Protein 5Y41 (pdb70)

Secondary structure (DSSP, 8-state):
--HHHHHHHHHHTTS--GGG-B-TT--SS----HHHHHHHHHHHHHHHHHHHHHHHTSTTTTTS-HHHHHHHHHHHHHHHHHHHHHHHSBGGGTEEE-TTSBEEEHHHHHHHHTTHHHHHHHHHHHHHTT---HHHHHHHHHHHHSS--TT-SSHHHHHHHHHHHHHHHHHHHHHHTTT---HHHHHHHHTHHHHHHHHHHHHHHHHHHHHHH-SSPPPHHHHHHHHHH---/-PPPHHHHHHHHHHTTS--GGG-B-TT--S---HHHHHHHHHHHHHHHHHHHHHHHTSTTGGGS-HHHHHHHHHHHHHHHHHHHHHHHSBGGGTEEE-TTSBEEEHHHHHHHHTTHHHHHHHHHHHHHTT---HHHHHHHHHHHHSS--TT-S-HHHHHHHHHHHHHHHHHHHHHHTTT---HHHHHHHHHHHHHHHHHHHHHHHHHHHHHHH-SSPPPHHHHHHHHHH---

CATH classification: 1.10.565.10

InterPro domains:
  IPR000536 Nuclear hormone receptor, ligand-binding domain [PF00104] (398-578)
  IPR000536 Nuclear hormone receptor, ligand-binding domain [PS51843] (360-595)
  IPR000536 Nuclear hormone receptor, ligand-binding domain [SM00430] (408-566)
  IPR001628 Zinc finger, nuclear hormone receptor-type [PF00105] (262-330)
  IPR001628 Zinc finger, nuclear hormone receptor-type [PR00047] (263-279)
  IPR001628 Zinc finger, nuclear hormone receptor-type [PR00047] (279-294)
  IPR001628 Zinc finger, nuclear hormone receptor-type [PR00047] (312-320)
  IPR001628 Zinc finger, nuclear hormone receptor-type [PR00047] (320-328)
  IPR001628 Zinc finger, nuclear hormone receptor-type [PS00031] (263-289)
  IPR001628 Zinc finger, nuclear hormone receptor-type [PS51030] (260-335)
  IPR001628 Zinc finger, nuclear hormone receptor-type [SM00399] (260-331)
  IPR001723 Nuclear hormone receptor [PR00398] (324-334)
  IPR001723 Nuclear hormone receptor [PR00398] (409-430)
  IPR001723 Nuclear hormone receptor [PR00398] (430-446)
  IPR001723 Nuclear hormone receptor [PR00398] (496-511)
  IPR001723 Nuclear hormone receptor [PR00398] (554-571)
  IPR003070 Nuclear receptor subfamily 4 group A member 1-3 [PR01284] (33-50)
  IPR003070 Nuclear receptor subfamily 4 group A member 1-3 [PR01284] (53-66)
  IPR003070 Nuclear receptor subfamily 4 group A member 1-3 [PR01284] (129-144)
  IPR003070 Nuclear receptor subfamily 4 group A member 1-3 [PR01284] (335-350)

Organism: Homo sapiens (NCBI:txid9606)

Sequence (464 aa):
VSLISALVRAHVDSNPAMTSLDYSRFQANPDDDTQHIQQFYDLLTGSMEIIRGWAEKIPGFADLPKADQDLLFESAFLELFVLRLAYRSNPVEGKLIFCNGVVLHRLQCVRGFGEWIDSIVEFSSNLQNMNIDISAFSCIAALAMVTERHGLKEPKRVEELQNKIVNCLKDHVTFNNGGLNRPNYLSKLLGKLPELRTLCTQGLQRIFYLKLEDLVPPPAIIDKLFLDTLPFPPVSLISALVRAHVDSNPAMTSLDYSRFQANPDTQHIQQFYDLLTGSMEIIRGWAEKIPGFADLPKADQDLLFESAFLELFVLRLAYRSNPVEGKLIFCNGVVLHRLQCVRGFGEWIDSIVEFSSNLQNMNIDISAFSCIAALAMVTERHGLKEPKRVEELQNKIVNCLKDHVTFNNGGLNRPNYLSKLLGKLPELRTLCTQGLQRIFYLKLEDLVPPPAIIDKLFLDTLPF

Nearest PDB structures (foldseek):
  5y41-assembly3_A  TM=1.004E+00  e=1.308E-34  Homo sapiens
  5y41-assembly3_B  TM=9.890E-01  e=4.865E-33  Homo sapiens
  7wnh-assembly4_D  TM=9.835E-01  e=1.499E-31  Homo sapiens
  8cyo-assembly1_B  TM=9.787E-01  e=4.018E-31  Homo sapiens
  7wnh-assembly2_B  TM=9.871E-01  e=1.805E-30  Homo sapiens

Solvent-accessible surface area: 21919 Å² total; per-residue (Å²): 163,54,41,32,11,20,1,6,68,1,15,23,34,1,10,22,6,95,31,48,42,54,112,96,106,47,89,69,129,45,176,121,70,71,116,48,4,74,63,2,1,72,21,0,39,34,4,8,115,50,3,64,24,1,1,85,94,3,53,25,5,64,92,7,43,125,44,1,18,44,56,0,4,78,40,1,12,18,20,1,7,0,0,3,0,0,21,44,7,56,15,142,95,9,40,1,18,2,13,85,0,6,0,15,27,70,76,24,4,54,92,3,4,14,152,6,0,63,31,0,20,112,10,0,38,67,1,61,109,11,68,11,20,6,16,4,0,1,0,1,0,0,8,5,1,0,32,114,57,190,57,17,138,82,46,149,115,0,86,99,16,44,71,123,0,32,81,23,0,97,79,26,9,31,49,36,49,72,58,122,106,72,90,127,36,22,70,130,0,50,30,15,34,91,77,0,168,79,11,22,67,49,0,33,119,37,6,101,114,2,68,125,72,91,89,26,78,12,48,84,75,7,32,120,25,8,86,105,79,40,122,199,96,128,56,29,37,15,10,20,0,10,85,0,13,24,19,4,8,16,8,130,66,18,40,53,117,93,146,47,87,62,123,80,94,68,132,46,16,94,38,2,7,92,16,1,35,36,5,7,114,39,1,75,31,1,1,92,84,2,54,28,4,69,93,6,35,132,44,2,18,55,52,0,9,45,32,0,8,12,18,0,6,0,0,4,0,0,43,45,6,53,16,140,94,8,42,1,18,4,10,62,0,10,0,10,26,70,76,17,3,55,112,2,4,18,144,12,0,57,31,0,21,114,10,0,42,74,1,61,118,18,128,14,34,20,23,5,0,0,0,1,0,0,9,5,0,0,28,113,61,190,60,19,143,63,73,182,114,1,82,99,15,24,75,105,0,30,58,20,0,97,83,19,7,31,81,68,58,75,58,133,100,96,90,128,40,22,72,124,1,49,33,9,31,93,84,0,165,83,11,21,66,42,0,41,121,40,7,104,118,1,58,118,65,93,142,13,80,12,53,85,64,4,36,116,13,12,110,89,49,46,106,208

Structure (mmCIF, N/CA/C/O backbone):
data_5Y41
#
_entry.id   5Y41
#
_cell.length_a   88.520
_cell.length_b   131.460
_cell.length_c   47.130
_cell.angle_alpha   90.00
_cell.angle_beta   90.00
_cell.angle_gamma   90.00
#
_symmetry.space_group_name_H-M   'P 21 21 2'
#
loop_
_entity.id
_entity.type
_entity.pdbx_description
1 polymer 'Nuclear receptor subfamily 4 group A member 2'
2 non-polymer '(13E,15S)-15-hydroxy-9-oxoprosta-10,13-dien-1-oic acid'
3 non-polymer 'TRIETHYLENE GLYCOL'
4 non-polymer DI(HYDROXYETHYL)ETHER
5 non-polymer 'CHLORIDE ION'
6 non-polymer 'MAGNESIUM ION'
7 water water
#
loop_
_atom_site.group_PDB
_atom_site.id
_atom_site.type_symbol
_atom_site.label_atom_id
_atom_site.label_alt_id
_atom_site.label_comp_id
_atom_site.label_asym_id
_atom_site.label_entity_id
_atom_site.label_seq_id
_atom_site.pdbx_PDB_ins_code
_atom_site.Cartn_x
_atom_site.Cartn_y
_atom_site.Cartn_z
_atom_site.occupancy
_atom_site.B_iso_or_equiv
_atom_site.auth_seq_id
_atom_site.auth_comp_id
_atom_site.auth_asym_id
_atom_site.auth_atom_id
_atom_site.pdbx_PDB_model_num
ATOM 1 N N . VAL A 1 35 ? 0.440 -46.593 -10.029 1.00 54.32 362 VAL A N 1
ATOM 2 C CA . VAL A 1 35 ? 1.628 -45.682 -10.112 1.00 51.42 362 VAL A CA 1
ATOM 3 C C . VAL A 1 35 ? 1.287 -44.450 -9.265 1.00 51.96 362 VAL A C 1
ATOM 4 O O . VAL A 1 35 ? 0.220 -43.837 -9.491 1.00 52.83 362 VAL A O 1
ATOM 8 N N . SER A 1 36 ? 2.141 -44.105 -8.286 1.00 48.56 363 SER A N 1
ATOM 9 C CA . SER A 1 36 ? 1.988 -42.853 -7.527 1.00 45.76 363 SER A CA 1
ATOM 10 C C . SER A 1 36 ? 2.155 -41.604 -8.431 1.00 43.56 363 SER A C 1
ATOM 11 O O . SER A 1 36 ? 2.771 -41.675 -9.512 1.00 41.99 363 SER A O 1
ATOM 14 N N . LEU A 1 37 ? 1.633 -40.464 -7.982 1.00 41.66 364 LEU A N 1
ATOM 15 C CA . LEU A 1 37 ? 1.722 -39.229 -8.771 1.00 39.18 364 LEU A CA 1
ATOM 16 C C . LEU A 1 37 ? 3.175 -38.809 -9.044 1.00 37.63 364 LEU A C 1
ATOM 17 O O . LEU A 1 37 ? 3.549 -38.472 -10.191 1.00 35.07 364 LEU A O 1
ATOM 22 N N . ILE A 1 38 ? 3.996 -38.833 -7.993 1.00 37.07 365 ILE A N 1
ATOM 23 C CA . ILE A 1 38 ? 5.406 -38.471 -8.120 1.00 34.81 365 ILE A CA 1
ATOM 24 C C . ILE A 1 38 ? 6.160 -39.377 -9.092 1.00 33.76 365 ILE A C 1
ATOM 25 O O . ILE A 1 38 ? 6.949 -38.862 -9.901 1.00 33.62 365 ILE A O 1
ATOM 30 N N . SER A 1 39 ? 5.878 -40.696 -9.066 1.00 34.13 366 SER A N 1
ATOM 31 C CA . SER A 1 39 ? 6.397 -41.646 -10.052 1.00 32.09 366 SER A CA 1
ATOM 32 C C . SER A 1 39 ? 5.999 -41.274 -11.464 1.00 30.22 366 SER A C 1
ATOM 33 O O . SER A 1 39 ? 6.828 -41.341 -12.364 1.00 29.63 366 SER A O 1
ATOM 36 N N . ALA A 1 40 ? 4.727 -40.925 -11.663 1.00 28.43 367 ALA A N 1
ATOM 37 C CA . ALA A 1 40 ? 4.281 -40.488 -12.964 1.00 27.81 367 ALA A CA 1
ATOM 38 C C . ALA A 1 40 ? 4.988 -39.179 -13.413 1.00 26.00 367 ALA A C 1
ATOM 39 O O . ALA A 1 40 ? 5.335 -39.047 -14.594 1.00 25.79 367 ALA A O 1
ATOM 41 N N . LEU A 1 41 ? 5.213 -38.254 -12.473 1.00 25.23 368 LEU A N 1
ATOM 42 C CA . LEU A 1 41 ? 5.918 -37.000 -12.780 1.00 23.90 368 LEU A CA 1
ATOM 43 C C . LEU A 1 41 ? 7.385 -37.263 -13.126 1.00 23.72 368 LEU A C 1
ATOM 44 O O . LEU A 1 41 ? 7.926 -36.618 -14.043 1.00 22.36 368 LEU A O 1
ATOM 49 N N . VAL A 1 42 ? 8.010 -38.222 -12.422 1.00 23.57 369 VAL A N 1
ATOM 50 C CA . VAL A 1 42 ? 9.413 -38.569 -12.694 1.00 24.37 369 VAL A CA 1
ATOM 51 C C . VAL A 1 42 ? 9.530 -39.212 -14.066 1.00 24.81 369 VAL A C 1
ATOM 52 O O . VAL A 1 42 ? 10.429 -38.842 -14.839 1.00 24.40 369 VAL A O 1
ATOM 56 N N . ARG A 1 43 ? 8.587 -40.104 -14.396 1.00 26.20 370 ARG A N 1
ATOM 57 C CA . ARG A 1 43 ? 8.606 -40.801 -15.677 1.00 28.00 370 ARG A CA 1
ATOM 58 C C . ARG A 1 43 ? 8.425 -39.787 -16.804 1.00 26.31 370 ARG A C 1
ATOM 59 O O . ARG A 1 43 ? 9.140 -39.877 -17.804 1.00 25.13 370 ARG A O 1
ATOM 67 N N . ALA A 1 44 ? 7.509 -38.819 -16.624 1.00 24.19 371 ALA A N 1
ATOM 68 C CA . ALA A 1 44 ? 7.241 -37.808 -17.624 1.00 24.94 371 ALA A CA 1
ATOM 69 C C . ALA A 1 44 ? 8.558 -37.048 -17.877 1.00 23.71 371 ALA A C 1
ATOM 70 O O . ALA A 1 44 ? 8.916 -36.815 -19.030 1.00 23.42 371 ALA A O 1
ATOM 72 N N . HIS A 1 45 ? 9.254 -36.685 -16.793 1.00 22.98 372 HIS A N 1
ATOM 73 C CA . HIS A 1 45 ? 10.545 -35.999 -16.921 1.00 23.65 372 HIS A CA 1
ATOM 74 C C . HIS A 1 45 ? 11.626 -36.853 -17.624 1.00 24.06 372 HIS A C 1
ATOM 75 O O . HIS A 1 45 ? 12.223 -36.428 -18.650 1.00 24.20 372 HIS A O 1
ATOM 82 N N . VAL A 1 46 ? 11.842 -38.061 -17.105 1.00 25.17 373 VAL A N 1
ATOM 83 C CA . VAL A 1 46 ? 12.910 -38.947 -17.639 1.00 25.69 373 VAL A CA 1
ATOM 84 C C . VAL A 1 46 ? 12.671 -39.312 -19.120 1.00 26.93 373 VAL A C 1
ATOM 85 O O . VAL A 1 46 ? 13.609 -39.285 -19.965 1.00 26.33 373 VAL A O 1
ATOM 89 N N . ASP A 1 47 ? 11.413 -39.593 -19.458 1.00 26.78 374 ASP A N 1
ATOM 90 C CA . ASP A 1 47 ? 11.090 -39.986 -20.827 1.00 28.37 374 ASP A CA 1
ATOM 91 C C . ASP A 1 47 ? 10.951 -38.812 -21.777 1.00 29.33 374 ASP A C 1
ATOM 92 O O . ASP A 1 47 ? 10.643 -39.020 -22.944 1.00 32.00 374 ASP A O 1
ATOM 97 N N . SER A 1 48 ? 11.188 -37.585 -21.313 1.00 27.05 375 SER A N 1
ATOM 98 C CA . SER A 1 48 ? 11.194 -36.451 -22.244 1.00 27.47 375 SER A CA 1
ATOM 99 C C . SER A 1 48 ? 12.546 -35.706 -22.230 1.00 26.71 375 SER A C 1
ATOM 100 O O . SER A 1 48 ? 12.645 -34.554 -22.649 1.00 27.47 375 SER A O 1
ATOM 103 N N . ASN A 1 49 ? 13.576 -36.350 -21.728 1.00 26.72 376 ASN A N 1
ATOM 104 C CA . ASN A 1 49 ? 14.911 -35.744 -21.631 1.00 26.38 376 ASN A CA 1
ATOM 105 C C . ASN A 1 49 ? 15.921 -36.678 -22.272 1.00 27.26 376 ASN A C 1
ATOM 106 O O . ASN A 1 49 ? 15.734 -37.881 -22.248 1.00 27.78 376 ASN A O 1
ATOM 111 N N . PRO A 1 50 ? 16.996 -36.132 -22.844 1.00 28.02 377 PRO A N 1
ATOM 112 C CA . PRO A 1 50 ? 17.997 -37.072 -23.394 1.00 28.70 377 PRO A CA 1
ATOM 113 C C . PRO A 1 50 ? 18.720 -37.810 -22.254 1.00 29.43 377 PRO A C 1
ATOM 114 O O . PRO A 1 50 ? 18.726 -37.362 -21.094 1.00 30.79 377 PRO A O 1
ATOM 118 N N . ALA A 1 51 ? 19.245 -38.957 -22.572 1.00 30.22 378 ALA A N 1
ATOM 119 C CA . ALA A 1 51 ? 19.885 -39.804 -21.594 1.00 31.66 378 ALA A CA 1
ATOM 120 C C . ALA A 1 51 ? 21.388 -39.453 -21.564 1.00 31.80 378 ALA A C 1
ATOM 121 O O . ALA A 1 51 ? 22.023 -39.304 -22.600 1.00 30.74 378 ALA A O 1
ATOM 123 N N . MET A 1 52 ? 21.929 -39.319 -20.358 1.00 33.15 379 MET A N 1
ATOM 124 C CA . MET A 1 52 ? 23.364 -39.175 -20.146 1.00 37.00 379 MET A CA 1
ATOM 125 C C . MET A 1 52 ? 24.189 -40.230 -20.917 1.00 37.32 379 MET A C 1
ATOM 126 O O . MET A 1 52 ? 25.267 -39.972 -21.323 1.00 36.78 379 MET A O 1
ATOM 131 N N . THR A 1 53 ? 23.644 -41.427 -21.116 1.00 36.91 380 THR A N 1
ATOM 132 C CA . THR A 1 53 ? 24.360 -42.489 -21.807 1.00 38.91 380 THR A CA 1
ATOM 133 C C . THR A 1 53 ? 24.291 -42.401 -23.327 1.00 39.52 380 THR A C 1
ATOM 134 O O . THR A 1 53 ? 24.955 -43.162 -24.030 1.00 41.05 380 THR A O 1
ATOM 138 N N . SER A 1 54 ? 23.462 -41.524 -23.863 1.00 38.38 381 SER A N 1
ATOM 139 C CA . SER A 1 54 ? 23.517 -41.271 -25.317 1.00 41.23 381 SER A CA 1
ATOM 140 C C . SER A 1 54 ? 23.441 -39.782 -25.712 1.00 40.61 381 SER A C 1
ATOM 141 O O . SER A 1 54 ? 22.526 -39.320 -26.418 1.00 41.40 381 SER A O 1
ATOM 144 N N . LEU A 1 55 ? 24.416 -39.022 -25.212 1.00 38.57 382 LEU A N 1
ATOM 145 C CA . LEU A 1 55 ? 24.609 -37.609 -25.555 1.00 37.02 382 LEU A CA 1
ATOM 146 C C . LEU A 1 55 ? 25.323 -37.528 -26.888 1.00 39.22 382 LEU A C 1
ATOM 147 O O . LEU A 1 55 ? 26.125 -38.417 -27.206 1.00 41.06 382 LEU A O 1
ATOM 152 N N . ASP A 1 56 ? 25.086 -36.456 -27.646 1.00 38.49 383 ASP A N 1
ATOM 153 C CA . ASP A 1 56 ? 25.742 -36.290 -28.933 1.00 40.39 383 ASP A CA 1
ATOM 154 C C . ASP A 1 56 ? 26.783 -35.151 -28.863 1.00 39.89 383 ASP A C 1
ATOM 155 O O . ASP A 1 56 ? 26.425 -33.970 -28.795 1.00 38.24 383 ASP A O 1
ATOM 160 N N . TYR A 1 57 ? 28.048 -35.552 -28.850 1.00 42.36 384 TYR A N 1
ATOM 161 C CA . TYR A 1 57 ? 29.202 -34.645 -28.886 1.00 43.59 384 TYR A CA 1
ATOM 162 C C . TYR A 1 57 ? 29.683 -34.280 -30.268 1.00 44.45 384 TYR A C 1
ATOM 163 O O . TYR A 1 57 ? 30.641 -33.523 -30.363 1.00 47.70 384 TYR A O 1
ATOM 172 N N . SER A 1 58 ? 29.008 -34.761 -31.318 1.00 43.99 385 SER A N 1
ATOM 173 C CA . SER A 1 58 ? 29.506 -34.590 -32.716 1.00 46.53 385 SER A CA 1
ATOM 174 C C . SER A 1 58 ? 29.574 -33.136 -33.228 1.00 46.35 385 SER A C 1
ATOM 175 O O . SER A 1 58 ? 30.131 -32.882 -34.277 1.00 49.27 385 SER A O 1
ATOM 178 N N . ARG A 1 59 ? 28.996 -32.192 -32.502 1.00 44.14 386 ARG A N 1
ATOM 179 C CA . ARG A 1 59 ? 28.992 -30.787 -32.916 1.00 44.64 386 ARG A CA 1
ATOM 180 C C . ARG A 1 59 ? 29.674 -29.862 -31.909 1.00 42.84 386 ARG A C 1
ATOM 181 O O . ARG A 1 59 ? 29.790 -28.662 -32.167 1.00 41.92 386 ARG A O 1
ATOM 189 N N . PHE A 1 60 ? 30.115 -30.413 -30.761 1.00 41.19 387 PHE A N 1
ATOM 190 C CA . PHE A 1 60 ? 30.615 -29.598 -29.652 1.00 39.76 387 PHE A CA 1
ATOM 191 C C . PHE A 1 60 ? 31.976 -28.998 -29.985 1.00 43.48 387 PHE A C 1
ATOM 192 O O . PHE A 1 60 ? 32.807 -29.668 -30.606 1.00 44.40 387 PHE A O 1
ATOM 200 N N . GLN A 1 61 ? 32.197 -27.755 -29.554 1.00 45.18 388 GLN A N 1
ATOM 201 C CA . GLN A 1 61 ? 33.510 -27.114 -29.690 1.00 51.32 388 GLN A CA 1
ATOM 202 C C . GLN A 1 61 ? 33.806 -26.270 -28.469 1.00 52.42 388 GLN A C 1
ATOM 203 O O . GLN A 1 61 ? 33.156 -25.266 -28.244 1.00 52.30 388 GLN A O 1
ATOM 209 N N . ALA A 1 62 ? 34.817 -26.658 -27.706 1.00 56.35 389 ALA A N 1
ATOM 210 C CA . ALA A 1 62 ? 35.203 -25.960 -26.479 1.00 59.39 389 ALA A CA 1
ATOM 211 C C . ALA A 1 62 ? 35.716 -24.515 -26.730 1.00 63.30 389 ALA A C 1
ATOM 212 O O . ALA A 1 62 ? 35.774 -23.691 -25.818 1.00 67.45 389 ALA A O 1
ATOM 214 N N . ASN A 1 63 ? 36.030 -24.203 -27.987 1.00 64.60 390 ASN A N 1
ATOM 215 C CA . ASN A 1 63 ? 36.623 -22.942 -28.372 1.00 65.87 390 ASN A CA 1
ATOM 216 C C . ASN A 1 63 ? 36.369 -22.640 -29.868 1.00 65.89 390 ASN A C 1
ATOM 217 O O . ASN A 1 63 ? 37.318 -22.658 -30.665 1.00 67.08 390 ASN A O 1
ATOM 222 N N . PRO A 1 64 ? 35.104 -22.350 -30.252 1.00 63.46 391 PRO A N 1
ATOM 223 C CA . PRO A 1 64 ? 34.795 -22.299 -31.682 1.00 64.85 391 PRO A CA 1
ATOM 224 C C . PRO A 1 64 ? 35.425 -21.112 -32.434 1.00 68.72 391 PRO A C 1
ATOM 225 O O . PRO A 1 64 ? 35.796 -20.090 -31.820 1.00 67.59 391 PRO A O 1
ATOM 229 N N . ASP A 1 65 ? 35.532 -21.264 -33.754 1.00 73.66 392 ASP A N 1
ATOM 230 C CA . ASP A 1 65 ? 35.958 -20.172 -34.616 1.00 78.36 392 ASP A CA 1
ATOM 231 C C . ASP A 1 65 ? 34.761 -19.407 -35.169 1.00 78.00 392 ASP A C 1
ATOM 232 O O . ASP A 1 65 ? 34.722 -18.169 -35.122 1.00 80.56 392 ASP A O 1
ATOM 237 N N . ASP A 1 71 ? 26.629 -14.567 -36.134 1.00 79.32 398 ASP A N 1
ATOM 238 C CA . ASP A 1 71 ? 26.153 -13.812 -37.288 1.00 80.91 398 ASP A CA 1
ATOM 239 C C . ASP A 1 71 ? 25.661 -14.654 -38.449 1.00 78.85 398 ASP A C 1
ATOM 240 O O . ASP A 1 71 ? 24.798 -14.183 -39.212 1.00 81.29 398 ASP A O 1
ATOM 245 N N . ASP A 1 72 ? 26.215 -15.865 -38.598 1.00 72.50 399 ASP A N 1
ATOM 246 C CA . ASP A 1 72 ? 25.724 -16.824 -39.589 1.00 65.04 399 ASP A CA 1
ATOM 247 C C . ASP A 1 72 ? 24.214 -16.994 -39.456 1.00 57.64 399 ASP A C 1
ATOM 248 O O . ASP A 1 72 ? 23.655 -17.106 -38.342 1.00 53.04 399 ASP A O 1
ATOM 253 N N . THR A 1 73 ? 23.581 -17.036 -40.623 1.00 53.45 400 THR A N 1
ATOM 254 C CA . THR A 1 73 ? 22.218 -17.477 -40.797 1.00 50.89 400 THR A CA 1
ATOM 255 C C . THR A 1 73 ? 22.023 -18.920 -40.252 1.00 49.18 400 THR A C 1
ATOM 256 O O . THR A 1 73 ? 20.927 -19.277 -39.794 1.00 47.66 400 THR A O 1
ATOM 260 N N . GLN A 1 74 ? 23.108 -19.719 -40.298 1.00 49.49 401 GLN A N 1
ATOM 261 C CA . GLN A 1 74 ? 23.155 -21.064 -39.776 1.00 48.98 401 GLN A CA 1
ATOM 262 C C . GLN A 1 74 ? 22.892 -21.117 -38.287 1.00 43.63 401 GLN A C 1
ATOM 263 O O . GLN A 1 74 ? 22.094 -21.937 -37.858 1.00 41.15 401 GLN A O 1
ATOM 269 N N . HIS A 1 75 ? 23.576 -20.262 -37.524 1.00 41.54 402 HIS A N 1
ATOM 270 C CA . HIS A 1 75 ? 23.393 -20.201 -36.061 1.00 39.98 402 HIS A CA 1
ATOM 271 C C . HIS A 1 75 ? 21.962 -19.773 -35.682 1.00 36.63 402 HIS A C 1
ATOM 272 O O . HIS A 1 75 ? 21.401 -20.325 -34.747 1.00 35.74 402 HIS A O 1
ATOM 279 N N . ILE A 1 76 ? 21.382 -18.850 -36.455 1.00 35.31 403 ILE A N 1
ATOM 280 C CA . ILE A 1 76 ? 20.010 -18.414 -36.208 1.00 34.13 403 ILE A CA 1
ATOM 281 C C . ILE A 1 76 ? 19.040 -19.571 -36.478 1.00 33.40 403 ILE A C 1
ATOM 282 O O . ILE A 1 76 ? 18.182 -19.891 -35.632 1.00 31.72 403 ILE A O 1
ATOM 287 N N . GLN A 1 77 ? 19.231 -20.232 -37.630 1.00 35.26 404 GLN A N 1
ATOM 288 C CA . GLN A 1 77 ? 18.398 -21.343 -38.009 1.00 35.69 404 GLN A CA 1
ATOM 289 C C . GLN A 1 77 ? 18.425 -22.454 -36.954 1.00 34.57 404 GLN A C 1
ATOM 290 O O . GLN A 1 77 ? 17.369 -22.979 -36.551 1.00 32.26 404 GLN A O 1
ATOM 296 N N . GLN A 1 78 ? 19.614 -22.770 -36.472 1.00 35.04 405 GLN A N 1
ATOM 297 C CA . GLN A 1 78 ? 19.762 -23.792 -35.421 1.00 34.86 405 GLN A CA 1
ATOM 298 C C . GLN A 1 78 ? 19.085 -23.364 -34.111 1.00 31.93 405 GLN A C 1
ATOM 299 O O . GLN A 1 78 ? 18.441 -24.180 -33.447 1.00 31.46 405 GLN A O 1
ATOM 305 N N . PHE A 1 79 ? 19.207 -22.082 -33.767 1.00 29.77 406 PHE A N 1
ATOM 306 C CA . PHE A 1 79 ? 18.512 -21.527 -32.634 1.00 28.26 406 PHE A CA 1
ATOM 307 C C . PHE A 1 79 ? 16.966 -21.816 -32.774 1.00 27.52 406 PHE A C 1
ATOM 308 O O . PHE A 1 79 ? 16.323 -22.324 -31.852 1.00 27.12 406 PHE A O 1
ATOM 316 N N . TYR A 1 80 ? 16.400 -21.522 -33.939 1.00 28.55 407 TYR A N 1
ATOM 317 C CA . TYR A 1 80 ? 14.988 -21.847 -34.186 1.00 30.13 407 TYR A CA 1
ATOM 318 C C . TYR A 1 80 ? 14.665 -23.358 -34.141 1.00 29.83 407 TYR A C 1
ATOM 319 O O . TYR A 1 80 ? 13.637 -23.744 -33.553 1.00 28.97 407 TYR A O 1
ATOM 328 N N . ASP A 1 81 ? 15.520 -24.188 -34.760 1.00 30.62 408 ASP A N 1
ATOM 329 C CA . ASP A 1 81 ? 15.404 -25.642 -34.698 1.00 31.10 408 ASP A CA 1
ATOM 330 C C . ASP A 1 81 ? 15.408 -26.131 -33.265 1.00 30.65 408 ASP A C 1
ATOM 331 O O . ASP A 1 81 ? 14.598 -26.969 -32.909 1.00 31.78 408 ASP A O 1
ATOM 336 N N . LEU A 1 82 ? 16.280 -25.588 -32.425 1.00 29.88 409 LEU A N 1
ATOM 337 C CA . LEU A 1 82 ? 16.305 -26.034 -31.035 1.00 29.99 409 LEU A CA 1
ATOM 338 C C . LEU A 1 82 ? 15.002 -25.646 -30.320 1.00 29.63 409 LEU A C 1
ATOM 339 O O . LEU A 1 82 ? 14.514 -26.424 -29.514 1.00 26.78 409 LEU A O 1
ATOM 344 N N . LEU A 1 83 ? 14.456 -24.463 -30.610 1.00 28.37 410 LEU A N 1
ATOM 345 C CA . LEU A 1 83 ? 13.178 -24.109 -30.028 1.00 29.17 410 LEU A CA 1
ATOM 346 C C . LEU A 1 83 ? 12.046 -25.015 -30.545 1.00 29.86 410 LEU A C 1
ATOM 347 O O . LEU A 1 83 ? 11.222 -25.475 -29.758 1.00 30.54 410 LEU A O 1
ATOM 352 N N . THR A 1 84 ? 11.987 -25.242 -31.853 1.00 29.49 411 THR A N 1
ATOM 353 C CA . THR A 1 84 ? 10.847 -26.007 -32.401 1.00 30.63 411 THR A CA 1
ATOM 354 C C . THR A 1 84 ? 10.931 -27.497 -32.013 1.00 31.51 411 THR A C 1
ATOM 355 O O . THR A 1 84 ? 9.921 -28.078 -31.665 1.00 31.87 411 THR A O 1
ATOM 359 N N . GLY A 1 85 ? 12.137 -28.078 -32.055 1.00 32.02 412 GLY A N 1
ATOM 360 C CA . GLY A 1 85 ? 12.376 -29.462 -31.549 1.00 33.23 412 GLY A CA 1
ATOM 361 C C . GLY A 1 85 ? 11.985 -29.565 -30.081 1.00 32.81 412 GLY A C 1
ATOM 362 O O . GLY A 1 85 ? 11.300 -30.490 -29.693 1.00 34.26 412 GLY A O 1
ATOM 363 N N . SER A 1 86 ? 12.346 -28.591 -29.269 1.00 32.12 413 SER A N 1
ATOM 364 C CA . SER A 1 86 ? 11.963 -28.589 -27.865 1.00 33.45 413 SER A CA 1
ATOM 365 C C . SER A 1 86 ? 10.446 -28.474 -27.580 1.00 35.07 413 SER A C 1
ATOM 366 O O . SER A 1 86 ? 9.941 -29.117 -26.621 1.00 33.52 413 SER A O 1
ATOM 369 N N . MET A 1 87 ? 9.732 -27.696 -28.414 1.00 35.29 414 MET A N 1
ATOM 370 C CA . MET A 1 87 ? 8.269 -27.594 -28.344 1.00 37.47 414 MET A CA 1
ATOM 371 C C . MET A 1 87 ? 7.591 -28.962 -28.396 1.00 36.39 414 MET A C 1
ATOM 372 O O . MET A 1 87 ? 6.708 -29.246 -27.618 1.00 31.58 414 MET A O 1
ATOM 377 N N . GLU A 1 88 ? 8.007 -29.780 -29.345 1.00 38.38 415 GLU A N 1
ATOM 378 C CA . GLU A 1 88 ? 7.416 -31.100 -29.528 1.00 40.65 415 GLU A CA 1
ATOM 379 C C . GLU A 1 88 ? 7.665 -32.042 -28.331 1.00 37.03 415 GLU A C 1
ATOM 380 O O . GLU A 1 88 ? 6.745 -32.720 -27.857 1.00 36.40 415 GLU A O 1
ATOM 386 N N . ILE A 1 89 ? 8.908 -32.040 -27.846 1.00 34.15 416 ILE A N 1
ATOM 387 C CA . ILE A 1 89 ? 9.309 -32.884 -26.720 1.00 32.64 416 ILE A CA 1
ATOM 388 C C . ILE A 1 89 ? 8.601 -32.436 -25.429 1.00 29.32 416 ILE A C 1
ATOM 389 O O . ILE A 1 89 ? 8.069 -33.264 -24.707 1.00 29.20 416 ILE A O 1
ATOM 394 N N . ILE A 1 90 ? 8.505 -31.130 -25.205 1.00 26.87 417 ILE A N 1
ATOM 395 C CA . ILE A 1 90 ? 7.804 -30.595 -24.014 1.00 26.13 417 ILE A CA 1
ATOM 396 C C . ILE A 1 90 ? 6.283 -30.857 -24.069 1.00 26.90 417 ILE A C 1
ATOM 397 O O . ILE A 1 90 ? 5.651 -31.092 -23.041 1.00 26.04 417 ILE A O 1
ATOM 402 N N . ARG A 1 91 ? 5.726 -30.842 -25.275 1.00 29.39 418 ARG A N 1
ATOM 403 C CA . ARG A 1 91 ? 4.333 -31.166 -25.494 1.00 31.86 418 ARG A CA 1
ATOM 404 C C . ARG A 1 91 ? 4.113 -32.644 -25.091 1.00 30.28 418 ARG A C 1
ATOM 405 O O . ARG A 1 91 ? 3.146 -32.947 -24.411 1.00 30.56 418 ARG A O 1
ATOM 413 N N . GLY A 1 92 ? 5.026 -33.528 -25.479 1.00 29.06 419 GLY A N 1
ATOM 414 C CA . GLY A 1 92 ? 4.948 -34.945 -25.085 1.00 28.85 419 GLY A CA 1
ATOM 415 C C . GLY A 1 92 ? 5.097 -35.098 -23.564 1.00 28.49 419 GLY A C 1
ATOM 416 O O . GLY A 1 92 ? 4.375 -35.895 -22.937 1.00 28.44 419 GLY A O 1
ATOM 417 N N . TRP A 1 93 ? 6.029 -34.334 -22.971 1.00 24.92 420 TRP A N 1
ATOM 418 C CA . TRP A 1 93 ? 6.173 -34.299 -21.511 1.00 24.09 420 TRP A CA 1
ATOM 419 C C . TRP A 1 93 ? 4.826 -33.928 -20.841 1.00 23.35 420 TRP A C 1
ATOM 420 O O . TRP A 1 93 ? 4.392 -34.624 -19.924 1.00 22.83 420 TRP A O 1
ATOM 431 N N . ALA A 1 94 ? 4.195 -32.853 -21.331 1.00 22.80 421 ALA A N 1
ATOM 432 C CA . ALA A 1 94 ? 2.965 -32.303 -20.767 1.00 23.81 421 ALA A CA 1
ATOM 433 C C . ALA A 1 94 ? 1.817 -33.340 -20.799 1.00 25.66 421 ALA A C 1
ATOM 434 O O . ALA A 1 94 ? 1.114 -33.524 -19.794 1.00 24.76 421 ALA A O 1
ATOM 436 N N . GLU A 1 95 ? 1.696 -34.033 -21.924 1.00 27.01 422 GLU A N 1
ATOM 437 C CA . GLU A 1 95 ? 0.728 -35.106 -22.073 1.00 31.24 422 GLU A CA 1
ATOM 438 C C . GLU A 1 95 ? 0.954 -36.317 -21.162 1.00 31.41 422 GLU A C 1
ATOM 439 O O . GLU A 1 95 ? 0.016 -37.060 -20.901 1.00 31.03 422 GLU A O 1
ATOM 445 N N . LYS A 1 96 ? 2.169 -36.452 -20.628 1.00 30.28 423 LYS A N 1
ATOM 446 C CA . LYS A 1 96 ? 2.480 -37.508 -19.657 1.00 30.74 423 LYS A CA 1
ATOM 447 C C . LYS A 1 96 ? 2.217 -37.091 -18.198 1.00 29.42 423 LYS A C 1
ATOM 448 O O . LYS A 1 96 ? 2.389 -37.915 -17.290 1.00 28.49 423 LYS A O 1
ATOM 454 N N . ILE A 1 97 ? 1.811 -35.833 -17.969 1.00 27.67 424 ILE A N 1
ATOM 455 C CA . ILE A 1 97 ? 1.462 -35.364 -16.599 1.00 27.45 424 ILE A CA 1
ATOM 456 C C . ILE A 1 97 ? 0.030 -35.823 -16.294 1.00 28.15 424 ILE A C 1
ATOM 457 O O . ILE A 1 97 ? -0.886 -35.456 -17.017 1.00 27.96 424 ILE A O 1
ATOM 462 N N . PRO A 1 98 ? -0.167 -36.652 -15.236 1.00 28.24 425 PRO A N 1
ATOM 463 C CA . PRO A 1 98 ? -1.532 -37.124 -14.953 1.00 29.38 425 PRO A CA 1
ATOM 464 C C . PRO A 1 98 ? -2.496 -35.959 -14.775 1.00 29.80 425 PRO A C 1
ATOM 465 O O . PRO A 1 98 ? -2.147 -34.967 -14.146 1.00 30.37 425 PRO A O 1
ATOM 469 N N . GLY A 1 99 ? -3.672 -36.055 -15.375 1.00 30.65 426 GLY A N 1
ATOM 470 C CA . GLY A 1 99 ? -4.651 -34.981 -15.325 1.00 31.12 426 GLY A CA 1
ATOM 471 C C . GLY A 1 99 ? -4.556 -33.957 -16.456 1.00 31.16 426 GLY A C 1
ATOM 472 O O . GLY A 1 99 ? -5.559 -33.308 -16.785 1.00 32.69 426 GLY A O 1
ATOM 473 N N . PHE A 1 100 ? -3.373 -33.770 -17.051 1.00 29.11 427 PHE A N 1
ATOM 474 C CA . PHE A 1 100 ? -3.218 -32.724 -18.062 1.00 29.03 427 PHE A CA 1
ATOM 475 C C . PHE A 1 100 ? -4.075 -32.983 -19.299 1.00 30.22 427 PHE A C 1
ATOM 476 O O . PHE A 1 100 ? -4.754 -32.069 -19.800 1.00 30.79 427 PHE A O 1
ATOM 484 N N . ALA A 1 101 ? -4.020 -34.233 -19.787 1.00 31.46 428 ALA A N 1
ATOM 485 C CA . ALA A 1 101 ? -4.841 -34.657 -20.929 1.00 33.41 428 ALA A CA 1
ATOM 486 C C . ALA A 1 101 ? -6.325 -34.695 -20.609 1.00 34.84 428 ALA A C 1
ATOM 487 O O . ALA A 1 101 ? -7.140 -34.742 -21.525 1.00 36.46 428 ALA A O 1
ATOM 489 N N . ASP A 1 102 ? -6.689 -34.624 -19.327 1.00 35.66 429 ASP A N 1
ATOM 490 C CA . ASP A 1 102 ? -8.111 -34.572 -18.937 1.00 37.59 429 ASP A CA 1
ATOM 491 C C . ASP A 1 102 ? -8.719 -33.165 -19.086 1.00 37.96 429 ASP A C 1
ATOM 492 O O . ASP A 1 102 ? -9.955 -33.004 -19.043 1.00 39.36 429 ASP A O 1
ATOM 497 N N . LEU A 1 103 ? -7.874 -32.142 -19.231 1.00 36.50 430 LEU A N 1
ATOM 498 C CA . LEU A 1 103 ? -8.386 -30.766 -19.364 1.00 36.61 430 LEU A CA 1
ATOM 499 C C . LEU A 1 103 ? -8.925 -30.522 -20.758 1.00 36.63 430 LEU A C 1
ATOM 500 O O . LEU A 1 103 ? -8.472 -31.192 -21.679 1.00 35.96 430 LEU A O 1
ATOM 505 N N . PRO A 1 104 ? -9.852 -29.553 -20.932 1.00 38.37 431 PRO A N 1
ATOM 506 C CA . PRO A 1 104 ? -10.262 -29.209 -22.323 1.00 39.58 431 PRO A CA 1
ATOM 507 C C . PRO A 1 104 ? -9.068 -28.895 -23.193 1.00 38.03 431 PRO A C 1
ATOM 508 O O . PRO A 1 104 ? -8.029 -28.420 -22.690 1.00 36.48 431 PRO A O 1
ATOM 512 N N . LYS A 1 105 ? -9.186 -29.152 -24.493 1.00 39.58 432 LYS A N 1
ATOM 513 C CA . LYS A 1 105 ? -8.058 -28.915 -25.407 1.00 39.34 432 LYS A CA 1
ATOM 514 C C . LYS A 1 105 ? -7.527 -27.456 -25.333 1.00 37.99 432 LYS A C 1
ATOM 515 O O . LYS A 1 105 ? -6.291 -27.222 -25.317 1.00 35.53 432 LYS A O 1
ATOM 521 N N . ALA A 1 106 ? -8.456 -26.499 -25.290 1.00 37.91 433 ALA A N 1
ATOM 522 C CA . ALA A 1 106 ? -8.124 -25.072 -25.150 1.00 36.76 433 ALA A CA 1
ATOM 523 C C . ALA A 1 106 ? -7.308 -24.770 -23.879 1.00 34.53 433 ALA A C 1
ATOM 524 O O . ALA A 1 106 ? -6.402 -23.941 -23.913 1.00 33.62 433 ALA A O 1
ATOM 526 N N . ASP A 1 107 ? -7.621 -25.457 -22.778 1.00 34.08 434 ASP A N 1
ATOM 527 C CA . ASP A 1 107 ? -6.898 -25.286 -21.515 1.00 33.01 434 ASP A CA 1
ATOM 528 C C . ASP A 1 107 ? -5.483 -25.859 -21.634 1.00 31.07 434 ASP A C 1
ATOM 529 O O . ASP A 1 107 ? -4.505 -25.217 -21.220 1.00 30.17 434 ASP A O 1
ATOM 534 N N . GLN A 1 108 ? -5.379 -27.044 -22.225 1.00 30.94 435 GLN A N 1
ATOM 535 C CA . GLN A 1 108 ? -4.080 -27.641 -22.531 1.00 30.09 435 GLN A CA 1
ATOM 536 C C . GLN A 1 108 ? -3.181 -26.713 -23.361 1.00 29.05 435 GLN A C 1
ATOM 537 O O . GLN A 1 108 ? -2.018 -26.507 -22.975 1.00 27.29 435 GLN A O 1
ATOM 543 N N . ASP A 1 109 ? -3.729 -26.166 -24.460 1.00 30.02 436 ASP A N 1
ATOM 544 C CA . ASP A 1 109 ? -3.032 -25.212 -25.313 1.00 29.78 436 ASP A CA 1
ATOM 545 C C . ASP A 1 109 ? -2.655 -23.969 -24.539 1.00 29.31 436 ASP A C 1
ATOM 546 O O . ASP A 1 109 ? -1.522 -23.523 -24.646 1.00 27.89 436 ASP A O 1
ATOM 551 N N . LEU A 1 110 ? -3.601 -23.396 -23.791 1.00 30.45 437 LEU A N 1
ATOM 552 C CA . LEU A 1 110 ? -3.268 -22.221 -22.994 1.00 30.92 437 LEU A CA 1
ATOM 553 C C . LEU A 1 110 ? -2.085 -22.499 -22.004 1.00 29.52 437 LEU A C 1
ATOM 554 O O . LEU A 1 110 ? -1.136 -21.700 -21.938 1.00 28.30 437 LEU A O 1
ATOM 559 N N . LEU A 1 111 ? -2.172 -23.597 -21.256 1.00 28.26 438 LEU A N 1
ATOM 560 C CA . LEU A 1 111 ? -1.146 -23.934 -20.269 1.00 27.93 438 LEU A CA 1
ATOM 561 C C . LEU A 1 111 ? 0.217 -24.186 -20.923 1.00 27.43 438 LEU A C 1
ATOM 562 O O . LEU A 1 111 ? 1.228 -23.652 -20.458 1.00 26.44 438 LEU A O 1
ATOM 567 N N . PHE A 1 112 ? 0.220 -24.963 -21.998 1.00 28.17 439 PHE A N 1
ATOM 568 C CA . PHE A 1 112 ? 1.438 -25.319 -22.698 1.00 29.10 439 PHE A CA 1
ATOM 569 C C . PHE A 1 112 ? 2.109 -24.102 -23.332 1.00 29.73 439 PHE A C 1
ATOM 570 O O . PHE A 1 112 ? 3.328 -23.897 -23.187 1.00 27.39 439 PHE A O 1
ATOM 578 N N . GLU A 1 113 ? 1.307 -23.324 -24.057 1.00 30.02 440 GLU A N 1
ATOM 579 C CA . GLU A 1 113 ? 1.814 -22.187 -24.772 1.00 31.37 440 GLU A CA 1
ATOM 580 C C . GLU A 1 113 ? 2.338 -21.113 -23.838 1.00 30.43 440 GLU A C 1
ATOM 581 O O . GLU A 1 113 ? 3.399 -20.551 -24.109 1.00 29.54 440 GLU A O 1
ATOM 587 N N . SER A 1 114 ? 1.615 -20.849 -22.753 1.00 29.29 441 SER A N 1
ATOM 588 C CA . SER A 1 114 ? 2.032 -19.844 -21.765 1.00 29.20 441 SER A CA 1
ATOM 589 C C . SER A 1 114 ? 3.346 -20.233 -21.036 1.00 27.11 441 SER A C 1
ATOM 590 O O . SER A 1 114 ? 4.066 -19.343 -20.582 1.00 26.38 441 SER A O 1
ATOM 593 N N . ALA A 1 115 ? 3.596 -21.538 -20.914 1.00 25.33 442 ALA A N 1
ATOM 594 C CA . ALA A 1 115 ? 4.715 -22.063 -20.111 1.00 25.00 442 ALA A CA 1
ATOM 595 C C . ALA A 1 115 ? 5.925 -22.487 -20.975 1.00 22.80 442 ALA A C 1
ATOM 596 O O . ALA A 1 115 ? 6.990 -22.767 -20.455 1.00 22.19 442 ALA A O 1
ATOM 598 N N . PHE A 1 116 ? 5.736 -22.559 -22.270 1.00 22.84 443 PHE A N 1
ATOM 599 C CA . PHE A 1 116 ? 6.712 -23.186 -23.137 1.00 24.01 443 PHE A CA 1
ATOM 600 C C . PHE A 1 116 ? 8.152 -22.704 -22.961 1.00 24.69 443 PHE A C 1
ATOM 601 O O . PHE A 1 116 ? 9.047 -23.517 -22.731 1.00 24.92 443 PHE A O 1
ATOM 609 N N . LEU A 1 117 ? 8.363 -21.400 -23.029 1.00 24.99 444 LEU A N 1
ATOM 610 C CA . LEU A 1 117 ? 9.689 -20.834 -22.942 1.00 25.66 444 LEU A CA 1
ATOM 611 C C . LEU A 1 117 ? 10.261 -20.978 -21.535 1.00 25.80 444 LEU A C 1
ATOM 612 O O . LEU A 1 117 ? 11.463 -21.248 -21.357 1.00 25.67 444 LEU A O 1
ATOM 617 N N . GLU A 1 118 ? 9.406 -20.811 -20.529 1.00 25.73 445 GLU A N 1
ATOM 618 C CA . GLU A 1 118 ? 9.807 -21.110 -19.153 1.00 28.21 445 GLU A CA 1
ATOM 619 C C . GLU A 1 118 ? 10.311 -22.557 -19.007 1.00 28.27 445 GLU A C 1
ATOM 620 O O . GLU A 1 118 ? 11.392 -22.778 -18.431 1.00 28.98 445 GLU A O 1
ATOM 626 N N . LEU A 1 119 ? 9.580 -23.514 -19.616 1.00 26.98 446 LEU A N 1
ATOM 627 C CA . LEU A 1 119 ? 9.941 -24.926 -19.528 1.00 26.43 446 LEU A CA 1
ATOM 628 C C . LEU A 1 119 ? 11.216 -25.217 -20.309 1.00 25.74 446 LEU A C 1
ATOM 629 O O . LEU A 1 119 ? 12.063 -25.990 -19.839 1.00 24.12 446 LEU A O 1
ATOM 634 N N . PHE A 1 120 ? 11.336 -24.637 -21.519 1.00 25.03 447 PHE A N 1
ATOM 635 C CA . PHE A 1 120 ? 12.552 -24.787 -22.317 1.00 24.70 447 PHE A CA 1
ATOM 636 C C . PHE A 1 120 ? 13.779 -24.378 -21.467 1.00 24.74 447 PHE A C 1
ATOM 637 O O . PHE A 1 120 ? 14.751 -25.088 -21.432 1.00 26.85 447 PHE A O 1
ATOM 645 N N . VAL A 1 121 ? 13.680 -23.251 -20.762 1.00 24.31 448 VAL A N 1
ATOM 646 C CA . VAL A 1 121 ? 14.769 -22.711 -19.992 1.00 24.32 448 VAL A CA 1
ATOM 647 C C . VAL 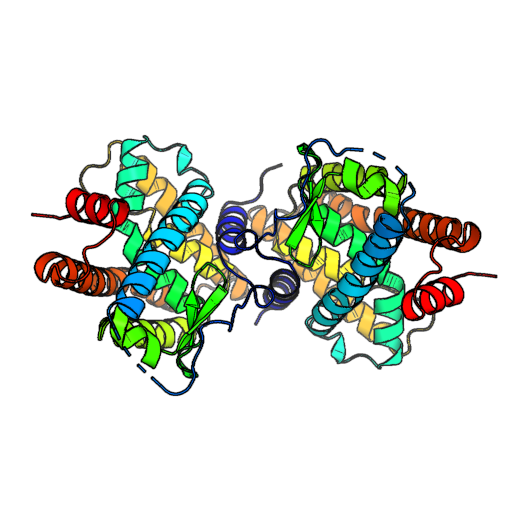A 1 121 ? 15.022 -23.571 -18.733 1.00 24.26 448 VAL A C 1
ATOM 648 O O . VAL A 1 121 ? 16.181 -23.877 -18.420 1.00 23.29 448 VAL A O 1
ATOM 652 N N . LEU A 1 122 ? 13.940 -23.928 -18.028 1.00 23.15 449 LEU A N 1
ATOM 653 C CA . LEU A 1 122 ? 14.054 -24.688 -16.797 1.00 23.68 449 LEU A CA 1
ATOM 654 C C . LEU A 1 122 ? 14.750 -26.036 -17.024 1.00 22.47 449 LEU A C 1
ATOM 655 O O . LEU A 1 122 ? 15.695 -26.373 -16.310 1.00 22.51 449 LEU A O 1
ATOM 660 N N . ARG A 1 123 ? 14.316 -26.735 -18.056 1.00 22.63 450 ARG A N 1
ATOM 661 C CA . ARG A 1 123 ? 14.800 -28.079 -18.351 1.00 22.90 450 ARG A CA 1
ATOM 662 C C . ARG A 1 123 ? 16.195 -28.040 -18.938 1.00 23.54 450 ARG A C 1
ATOM 663 O O . ARG A 1 123 ? 16.990 -28.947 -18.691 1.00 23.54 450 ARG A O 1
ATOM 671 N N . LEU A 1 124 ? 16.471 -26.988 -19.724 1.00 23.36 451 LEU A N 1
ATOM 672 C CA . LEU A 1 124 ? 17.821 -26.744 -20.263 1.00 23.96 451 LEU A CA 1
ATOM 673 C C . LEU A 1 124 ? 18.789 -26.492 -19.120 1.00 24.39 451 LEU A C 1
ATOM 674 O O . LEU A 1 124 ? 19.885 -27.067 -19.085 1.00 26.42 451 LEU A O 1
ATOM 679 N N . ALA A 1 125 ? 18.378 -25.623 -18.198 1.00 24.61 452 ALA A N 1
ATOM 680 C CA . ALA A 1 125 ? 19.206 -25.259 -17.042 1.00 25.63 452 ALA A CA 1
ATOM 681 C C . ALA A 1 125 ? 19.471 -26.468 -16.124 1.00 25.90 452 ALA A C 1
ATOM 682 O O . ALA A 1 125 ? 20.562 -26.587 -15.577 1.00 26.31 452 ALA A O 1
ATOM 684 N N . TYR A 1 126 ? 18.466 -27.334 -15.946 1.00 24.91 453 TYR A N 1
ATOM 685 C CA . TYR A 1 126 ? 18.620 -28.495 -15.070 1.00 26.22 453 TYR A CA 1
ATOM 686 C C . TYR A 1 126 ? 19.584 -29.545 -15.624 1.00 26.61 453 TYR A C 1
ATOM 687 O O . TYR A 1 126 ? 20.345 -30.125 -14.875 1.00 27.30 453 TYR A O 1
ATOM 696 N N . ARG A 1 127 ? 19.520 -29.752 -16.935 1.00 27.04 454 ARG A N 1
ATOM 697 C CA . ARG A 1 127 ? 20.212 -30.815 -17.707 1.00 28.38 454 ARG A CA 1
ATOM 698 C C . ARG A 1 127 ? 21.661 -30.432 -17.952 1.00 28.74 454 ARG A C 1
ATOM 699 O O . ARG A 1 127 ? 22.482 -31.283 -18.174 1.00 30.52 454 ARG A O 1
ATOM 707 N N . SER A 1 128 ? 21.947 -29.139 -18.021 1.00 27.98 455 SER A N 1
ATOM 708 C CA . SER A 1 128 ? 23.230 -28.646 -18.520 1.00 29.34 455 SER A CA 1
ATOM 709 C C . SER A 1 128 ? 24.367 -28.714 -17.492 1.00 30.52 455 SER A C 1
ATOM 710 O O . SER A 1 128 ? 24.145 -29.034 -16.330 1.00 29.65 455 SER A O 1
ATOM 713 N N . ASN A 1 129 ? 25.583 -28.418 -17.937 1.00 32.47 456 ASN A N 1
ATOM 714 C CA . ASN A 1 129 ? 26.755 -28.371 -17.045 1.00 35.03 456 ASN A CA 1
ATOM 715 C C . ASN A 1 129 ? 27.317 -26.965 -17.112 1.00 36.02 456 ASN A C 1
ATOM 716 O O . ASN A 1 129 ? 28.225 -26.697 -17.910 1.00 37.66 456 ASN A O 1
ATOM 721 N N . PRO A 1 130 ? 26.766 -26.053 -16.283 1.00 36.37 457 PRO A N 1
ATOM 722 C CA . PRO A 1 130 ? 27.148 -24.616 -16.329 1.00 38.27 457 PRO A CA 1
ATOM 723 C C . PRO A 1 130 ? 28.627 -24.353 -16.033 1.00 41.58 457 PRO A C 1
ATOM 724 O O . PRO A 1 130 ? 29.212 -23.516 -16.727 1.00 43.63 457 PRO A O 1
ATOM 728 N N . VAL A 1 131 ? 29.220 -25.073 -15.067 1.00 42.28 458 VAL A N 1
ATOM 729 C CA . VAL A 1 131 ? 30.658 -24.954 -14.719 1.00 45.16 458 VAL A CA 1
ATOM 730 C C . VAL A 1 131 ? 31.566 -25.193 -15.938 1.00 46.11 458 VAL A C 1
ATOM 731 O O . VAL A 1 131 ? 32.608 -24.555 -16.086 1.00 47.36 458 VAL A O 1
ATOM 735 N N . GLU A 1 132 ? 31.170 -26.118 -16.808 1.00 45.42 459 GLU A N 1
ATOM 736 C CA . GLU A 1 132 ? 31.967 -26.389 -18.010 1.00 45.53 459 GLU A CA 1
ATOM 737 C C . GLU A 1 132 ? 31.479 -25.596 -19.233 1.00 42.10 459 GLU A C 1
ATOM 738 O O . GLU A 1 132 ? 32.041 -25.714 -20.305 1.00 42.37 459 GLU A O 1
ATOM 744 N N . GLY A 1 133 ? 30.440 -24.792 -19.053 1.00 39.35 460 GLY A N 1
ATOM 745 C CA . GLY A 1 133 ? 29.807 -24.067 -20.173 1.00 37.40 460 GLY A CA 1
ATOM 746 C C . GLY A 1 133 ? 29.150 -25.000 -21.192 1.00 35.38 460 GLY A C 1
ATOM 747 O O . GLY A 1 133 ? 29.096 -24.668 -22.380 1.00 35.32 460 GLY A O 1
ATOM 748 N N . LYS A 1 134 ? 28.653 -26.159 -20.719 1.00 33.65 461 LYS A N 1
ATOM 749 C CA . LYS A 1 134 ? 28.062 -27.169 -21.597 1.00 32.37 461 LYS A CA 1
ATOM 750 C C . LYS A 1 134 ? 26.533 -27.132 -21.527 1.00 29.85 461 LYS A C 1
ATOM 751 O O . LYS A 1 134 ? 25.963 -27.433 -20.492 1.00 28.46 461 LYS A O 1
ATOM 757 N N . LEU A 1 135 ? 25.921 -26.753 -22.643 1.00 28.60 462 LEU A N 1
ATOM 758 C CA . LEU A 1 135 ? 24.464 -26.754 -22.811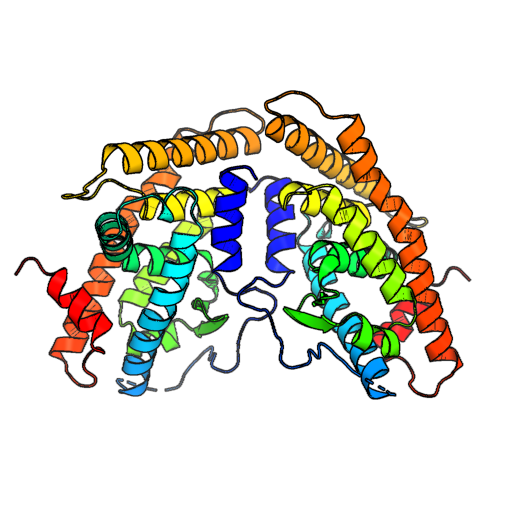 1.00 27.55 462 LEU A CA 1
ATOM 759 C C . LEU A 1 135 ? 24.101 -28.063 -23.429 1.00 27.70 462 LEU A C 1
ATOM 760 O O . LEU A 1 135 ? 24.748 -28.541 -24.413 1.00 29.02 462 LEU A O 1
ATOM 765 N N . ILE A 1 136 ? 23.092 -28.694 -22.839 1.00 27.03 463 ILE A N 1
ATOM 766 C CA . ILE A 1 136 ? 22.677 -30.004 -23.346 1.00 27.68 463 ILE A CA 1
ATOM 767 C C . ILE A 1 136 ? 21.223 -29.795 -23.747 1.00 26.78 463 ILE A C 1
ATOM 768 O O . ILE A 1 136 ? 20.360 -29.531 -22.882 1.00 26.36 463 ILE A O 1
ATOM 773 N N . PHE A 1 137 ? 20.971 -29.880 -25.049 1.00 27.54 464 PHE A N 1
ATOM 774 C CA . PHE A 1 137 ? 19.593 -29.675 -25.557 1.00 28.38 464 PHE A CA 1
ATOM 775 C C . PHE A 1 137 ? 18.761 -30.954 -25.478 1.00 28.93 464 PHE A C 1
ATOM 776 O O . PHE A 1 137 ? 19.323 -32.039 -25.263 1.00 28.61 464 PHE A O 1
ATOM 784 N N . CYS A 1 138 ? 17.452 -30.830 -25.673 1.00 30.72 465 CYS A N 1
ATOM 785 C CA . CYS A 1 138 ? 16.521 -31.957 -25.405 1.00 31.38 465 CYS A CA 1
ATOM 786 C C . CYS A 1 138 ? 16.776 -33.110 -26.349 1.00 31.08 465 CYS A C 1
ATOM 787 O O . CYS A 1 138 ? 16.416 -34.241 -26.011 1.00 33.79 465 CYS A O 1
ATOM 790 N N . ASN A 1 139 ? 17.353 -32.841 -27.529 1.00 29.86 466 ASN A N 1
ATOM 791 C CA . ASN A 1 139 ? 17.731 -33.945 -28.414 1.00 31.56 466 ASN A CA 1
ATOM 792 C C . ASN A 1 139 ? 19.100 -34.579 -28.067 1.00 31.89 466 ASN A C 1
ATOM 793 O O . ASN A 1 139 ? 19.591 -35.443 -28.814 1.00 34.25 466 ASN A O 1
ATOM 798 N N . GLY A 1 140 ? 19.731 -34.152 -26.970 1.00 30.12 467 GLY A N 1
ATOM 799 C CA . GLY A 1 140 ? 21.015 -34.771 -26.568 1.00 30.62 467 GLY A CA 1
ATOM 800 C C . GLY A 1 140 ? 22.276 -34.120 -27.150 1.00 31.24 467 GLY A C 1
ATOM 801 O O . GLY A 1 140 ? 23.394 -34.544 -26.848 1.00 31.52 467 GLY A O 1
ATOM 802 N N . VAL A 1 141 ? 22.081 -33.079 -27.973 1.00 30.23 468 VAL A N 1
ATOM 803 C CA . VAL A 1 141 ? 23.190 -32.344 -28.585 1.00 30.71 468 VAL A CA 1
ATOM 804 C C . VAL A 1 141 ? 23.865 -31.473 -27.514 1.00 29.73 468 VAL A C 1
ATOM 805 O O . VAL A 1 141 ? 23.180 -30.686 -26.825 1.00 27.46 468 VAL A O 1
ATOM 809 N N . VAL A 1 142 ? 25.200 -31.624 -27.405 1.00 29.88 469 VAL A N 1
ATOM 810 C CA . VAL A 1 142 ? 25.975 -30.836 -26.466 1.00 29.78 469 VAL A CA 1
ATOM 811 C C . VAL A 1 142 ? 26.736 -29.738 -27.242 1.00 30.67 469 VAL A C 1
ATOM 812 O O . VAL A 1 142 ? 27.475 -30.023 -28.226 1.00 31.63 469 VAL A O 1
ATOM 816 N N . LEU A 1 143 ? 26.521 -28.497 -26.796 1.00 29.51 470 LEU A N 1
ATOM 817 C CA . LEU A 1 143 ? 27.127 -27.333 -27.404 1.00 30.51 470 LEU A CA 1
ATOM 818 C C . LEU A 1 143 ? 27.729 -26.472 -26.295 1.00 30.58 470 LEU A C 1
ATOM 819 O O . LEU A 1 143 ? 27.156 -26.361 -25.205 1.00 28.68 470 LEU A O 1
ATOM 824 N N . HIS A 1 144 ? 28.853 -25.841 -26.590 1.00 31.87 471 HIS A N 1
ATOM 825 C CA . HIS A 1 144 ? 29.395 -24.866 -25.677 1.00 33.02 471 HIS A CA 1
ATOM 826 C C . HIS A 1 144 ? 28.592 -23.566 -25.684 1.00 31.81 471 HIS A C 1
ATOM 827 O O . HIS A 1 144 ? 28.046 -23.173 -26.727 1.00 31.08 471 HIS A O 1
ATOM 834 N N . ARG A 1 145 ? 28.561 -22.907 -24.523 1.00 32.36 472 ARG A N 1
ATOM 835 C CA . ARG A 1 145 ? 28.024 -21.566 -24.380 1.00 33.62 472 ARG A CA 1
ATOM 836 C C . ARG A 1 145 ? 28.493 -20.591 -25.503 1.00 34.85 472 ARG A C 1
ATOM 837 O O . ARG A 1 145 ? 27.695 -19.812 -26.065 1.00 35.06 472 ARG A O 1
ATOM 845 N N . LEU A 1 146 ? 29.767 -20.665 -25.835 1.00 36.20 473 LEU A N 1
ATOM 846 C CA . LEU A 1 146 ? 30.352 -19.845 -26.866 1.00 37.61 473 LEU A CA 1
ATOM 847 C C . LEU A 1 146 ? 29.842 -20.193 -28.266 1.00 37.00 473 LEU A C 1
ATOM 848 O O . LEU A 1 146 ? 29.832 -19.329 -29.166 1.00 36.59 473 LEU A O 1
ATOM 853 N N . GLN A 1 147 ? 29.412 -21.439 -28.457 1.00 34.98 474 GLN A N 1
ATOM 854 C CA . GLN A 1 147 ? 28.719 -21.797 -29.686 1.00 35.19 474 GLN A CA 1
ATOM 855 C C . GLN A 1 147 ? 27.292 -21.254 -29.738 1.00 34.51 474 GLN A C 1
ATOM 856 O O . GLN A 1 147 ? 26.780 -21.034 -30.805 1.00 36.14 474 GLN A O 1
ATOM 862 N N . CYS A 1 148 ? 26.656 -21.058 -28.602 1.00 33.86 475 CYS A N 1
ATOM 863 C CA . CYS A 1 148 ? 25.234 -20.624 -28.540 1.00 33.08 475 CYS A CA 1
ATOM 864 C C . CYS A 1 148 ? 25.030 -19.116 -28.707 1.00 33.51 475 CYS A C 1
ATOM 865 O O . CYS A 1 148 ? 23.941 -18.640 -29.002 1.00 32.45 475 CYS A O 1
ATOM 868 N N . VAL A 1 149 ? 26.111 -18.387 -28.471 1.00 36.11 476 VAL A N 1
ATOM 869 C CA . VAL A 1 149 ? 26.134 -16.929 -28.418 1.00 36.07 476 VAL A CA 1
ATOM 870 C C . VAL A 1 149 ? 25.628 -16.307 -29.727 1.00 35.66 476 VAL A C 1
ATOM 871 O O . VAL A 1 149 ? 24.804 -15.396 -29.708 1.00 34.62 476 VAL A O 1
ATOM 875 N N . ARG A 1 150 ? 26.039 -16.842 -30.858 1.00 36.53 477 ARG A N 1
ATOM 876 C CA . ARG A 1 150 ? 25.577 -16.300 -32.132 1.00 38.09 477 ARG A CA 1
ATOM 877 C C . ARG A 1 150 ? 24.071 -16.480 -32.411 1.00 36.30 477 ARG A C 1
ATOM 878 O O . ARG A 1 150 ? 23.466 -15.606 -33.028 1.00 35.17 477 ARG A O 1
ATOM 886 N N . GLY A 1 151 ? 23.473 -17.576 -31.935 1.00 33.60 478 GLY A N 1
ATOM 887 C CA . GLY A 1 151 ? 22.031 -17.813 -32.129 1.00 32.71 478 GLY A CA 1
ATOM 888 C C . GLY A 1 151 ? 21.170 -17.174 -31.030 1.00 31.18 478 GLY A C 1
ATOM 889 O O . GLY A 1 151 ? 20.190 -16.472 -31.317 1.00 30.26 478 GLY A O 1
ATOM 890 N N . PHE A 1 152 ? 21.592 -17.396 -29.784 1.00 30.34 479 PHE A N 1
ATOM 891 C CA . PHE A 1 152 ? 20.862 -17.018 -28.580 1.00 29.66 479 PHE A CA 1
ATOM 892 C C . PHE A 1 152 ? 21.148 -15.596 -28.115 1.00 31.04 479 PHE A C 1
ATOM 893 O O . PHE A 1 152 ? 20.408 -15.054 -27.287 1.00 30.05 479 PHE A O 1
ATOM 901 N N . GLY A 1 153 ? 22.250 -15.001 -28.588 1.00 32.59 480 GLY A N 1
ATOM 902 C CA . GLY A 1 153 ? 22.711 -13.712 -28.050 1.00 33.77 480 GLY A CA 1
ATOM 903 C C . GLY A 1 153 ? 22.989 -13.810 -26.557 1.00 34.29 480 GLY A C 1
ATOM 904 O O . GLY A 1 153 ? 23.353 -14.909 -26.090 1.00 34.73 480 GLY A O 1
ATOM 905 N N . GLU A 1 154 ? 22.699 -12.734 -25.824 1.00 34.72 481 GLU A N 1
ATOM 906 C CA . GLU A 1 154 ? 22.934 -12.639 -24.384 1.00 37.92 481 GLU A CA 1
ATOM 907 C C . GLU A 1 154 ? 22.126 -13.623 -23.553 1.00 35.16 481 GLU A C 1
ATOM 908 O O . GLU A 1 154 ? 22.538 -14.007 -22.472 1.00 36.43 481 GLU A O 1
ATOM 914 N N . TRP A 1 155 ? 20.944 -13.950 -24.044 1.00 32.29 482 TRP A N 1
ATOM 915 C CA . TRP A 1 155 ? 20.034 -14.863 -23.356 1.00 30.36 482 TRP A CA 1
ATOM 916 C C . TRP A 1 155 ? 20.739 -16.157 -22.885 1.00 30.94 482 TRP A C 1
ATOM 917 O O . TRP A 1 155 ? 20.468 -16.622 -21.760 1.00 31.41 482 TRP A O 1
ATOM 928 N N . ILE A 1 156 ? 21.694 -16.678 -23.677 1.00 30.01 483 ILE A N 1
ATOM 929 C CA . ILE A 1 156 ? 22.390 -17.904 -23.267 1.00 29.38 483 ILE A CA 1
ATOM 930 C C . ILE A 1 156 ? 23.182 -17.712 -21.962 1.00 31.22 483 ILE A C 1
ATOM 931 O O . ILE A 1 156 ? 23.161 -18.587 -21.102 1.00 29.81 483 ILE A O 1
ATOM 936 N N . ASP A 1 157 ? 23.815 -16.540 -21.815 1.00 34.01 484 ASP A N 1
ATOM 937 C CA . ASP A 1 157 ? 24.507 -16.154 -20.584 1.00 36.20 484 ASP A CA 1
ATOM 938 C C . ASP A 1 157 ? 23.566 -16.121 -19.377 1.00 34.94 484 ASP A C 1
ATOM 939 O O . ASP A 1 157 ? 23.908 -16.623 -18.336 1.00 35.12 484 ASP A O 1
ATOM 944 N N . SER A 1 158 ? 22.375 -15.542 -19.534 1.00 33.45 485 SER A N 1
ATOM 945 C CA . SER A 1 158 ? 21.346 -15.597 -18.481 1.00 33.52 485 SER A CA 1
ATOM 946 C C . SER A 1 158 ? 20.936 -17.039 -18.148 1.00 30.91 485 SER A C 1
ATOM 947 O O . SER A 1 158 ? 20.777 -17.389 -16.993 1.00 31.20 485 SER A O 1
ATOM 950 N N . ILE A 1 159 ? 20.789 -17.866 -19.172 1.00 29.45 486 ILE A N 1
ATOM 951 C CA . ILE A 1 159 ? 20.448 -19.282 -18.989 1.00 28.68 486 ILE A CA 1
ATOM 952 C C . ILE A 1 159 ? 21.515 -20.014 -18.148 1.00 30.73 486 ILE A C 1
ATOM 953 O O . ILE A 1 159 ? 21.163 -20.743 -17.203 1.00 32.05 486 ILE A O 1
ATOM 958 N N . VAL A 1 160 ? 22.786 -19.795 -18.463 1.00 32.72 487 VAL A N 1
ATOM 959 C CA . VAL A 1 160 ? 23.882 -20.495 -17.795 1.00 34.59 487 VAL A CA 1
ATOM 960 C C . VAL A 1 160 ? 23.974 -20.065 -16.315 1.00 36.84 487 VAL A C 1
ATOM 961 O O . VAL A 1 160 ? 24.199 -20.896 -15.421 1.00 36.98 487 VAL A O 1
ATOM 965 N N . GLU A 1 161 ? 23.789 -18.766 -16.084 1.00 38.33 488 GLU A N 1
ATOM 966 C CA . GLU A 1 161 ? 23.749 -18.183 -14.749 1.00 41.22 488 GLU A CA 1
ATOM 967 C C . GLU A 1 161 ? 22.644 -18.818 -13.909 1.00 38.48 488 GLU A C 1
ATOM 968 O O . GLU A 1 161 ? 22.894 -19.259 -12.797 1.00 39.88 488 GLU A O 1
ATOM 974 N N . PHE A 1 162 ? 21.432 -18.871 -14.461 1.00 35.02 489 PHE A N 1
ATOM 975 C CA . PHE A 1 162 ? 20.301 -19.524 -13.811 1.00 32.93 489 PHE A CA 1
ATOM 976 C C . PHE A 1 162 ? 20.564 -21.006 -13.568 1.00 31.37 489 PHE A C 1
ATOM 977 O O . PHE A 1 162 ? 20.205 -21.513 -12.502 1.00 30.98 489 PHE A O 1
ATOM 985 N N . SER A 1 163 ? 21.153 -21.690 -14.558 1.00 29.35 490 SER A N 1
ATOM 986 C CA . SER A 1 163 ? 21.574 -23.101 -14.427 1.00 30.26 490 SER A CA 1
ATOM 987 C C . SER A 1 163 ? 22.460 -23.288 -13.177 1.00 31.72 490 SER A C 1
ATOM 988 O O . SER A 1 163 ? 22.192 -24.164 -12.332 1.00 30.98 490 SER A O 1
ATOM 991 N N . SER A 1 164 ? 23.474 -22.427 -13.071 1.00 34.04 491 SER A N 1
ATOM 992 C CA . SER A 1 164 ? 24.390 -22.395 -11.952 1.00 37.11 491 SER A CA 1
ATOM 993 C C . SER A 1 164 ? 23.662 -22.237 -10.637 1.00 36.68 491 SER A C 1
ATOM 994 O O . SER A 1 164 ? 23.833 -23.048 -9.742 1.00 36.15 491 SER A O 1
ATOM 997 N N . ASN A 1 165 ? 22.821 -21.210 -10.547 1.00 37.39 492 ASN A N 1
ATOM 998 C CA . ASN A 1 165 ? 21.976 -21.010 -9.359 1.00 40.12 492 ASN A CA 1
ATOM 999 C C . ASN A 1 165 ? 21.022 -22.172 -9.059 1.00 38.84 492 ASN A C 1
ATOM 1000 O O . ASN A 1 165 ? 20.850 -22.548 -7.889 1.00 40.58 492 ASN A O 1
ATOM 1005 N N . LEU A 1 166 ? 20.461 -22.765 -10.101 1.00 36.12 493 LEU A N 1
ATOM 1006 C CA . LEU A 1 166 ? 19.510 -23.868 -9.935 1.00 36.61 493 LEU A CA 1
ATOM 1007 C C . LEU A 1 166 ? 20.227 -25.101 -9.362 1.00 37.64 493 LEU A C 1
ATOM 1008 O O . LEU A 1 166 ? 19.754 -25.729 -8.397 1.00 38.51 493 LEU A O 1
ATOM 1013 N N . GLN A 1 167 ? 21.377 -25.414 -9.944 1.00 38.05 494 GLN A N 1
ATOM 1014 C CA . GLN A 1 167 ? 22.128 -26.595 -9.561 1.00 38.89 494 GLN A CA 1
ATOM 1015 C C . GLN A 1 167 ? 22.763 -26.490 -8.190 1.00 40.73 494 GLN A C 1
ATOM 1016 O O . GLN A 1 167 ? 22.842 -27.493 -7.481 1.00 41.08 494 GLN A O 1
ATOM 1022 N N . ASN A 1 168 ? 23.140 -25.275 -7.785 1.00 41.61 495 ASN A N 1
ATOM 1023 C CA . ASN A 1 168 ? 23.547 -25.005 -6.405 1.00 43.88 495 ASN A CA 1
ATOM 1024 C C . ASN A 1 168 ? 22.512 -25.383 -5.351 1.00 42.64 495 ASN A C 1
ATOM 1025 O O . ASN A 1 168 ? 22.861 -25.602 -4.191 1.00 43.55 495 ASN A O 1
ATOM 1030 N N . MET A 1 169 ? 21.250 -25.476 -5.752 1.00 40.25 496 MET A N 1
ATOM 1031 C CA . MET A 1 169 ? 20.218 -25.875 -4.815 1.00 40.80 496 MET A CA 1
ATOM 1032 C C . MET A 1 169 ? 20.083 -27.374 -4.584 1.00 39.33 496 MET A C 1
ATOM 1033 O O . MET A 1 169 ? 19.350 -27.766 -3.670 1.00 39.88 496 MET A O 1
ATOM 1038 N N . ASN A 1 170 ? 20.779 -28.199 -5.388 1.00 37.68 497 ASN A N 1
ATOM 1039 C CA . ASN A 1 170 ? 20.779 -29.671 -5.254 1.00 36.80 497 ASN A CA 1
ATOM 1040 C C . ASN A 1 170 ? 19.369 -30.232 -5.251 1.00 34.15 497 ASN A C 1
ATOM 1041 O O . ASN A 1 170 ? 18.918 -30.852 -4.296 1.00 34.53 497 ASN A O 1
ATOM 1046 N N . ILE A 1 171 ? 18.666 -29.984 -6.336 1.00 31.69 498 ILE A N 1
ATOM 1047 C CA . ILE A 1 171 ? 17.290 -30.396 -6.462 1.00 30.38 498 ILE A CA 1
ATOM 1048 C C . ILE A 1 171 ? 17.334 -31.774 -7.097 1.00 29.64 498 ILE A C 1
ATOM 1049 O O . ILE A 1 171 ? 17.849 -31.935 -8.236 1.00 29.36 498 ILE A O 1
ATOM 1054 N N . ASP A 1 172 ? 16.824 -32.771 -6.367 1.00 30.25 499 ASP A N 1
ATOM 1055 C CA . ASP A 1 172 ? 16.845 -34.144 -6.880 1.00 29.83 499 ASP A CA 1
ATOM 1056 C C . ASP A 1 172 ? 15.821 -34.290 -8.011 1.00 28.53 499 ASP A C 1
ATOM 1057 O O . ASP A 1 172 ? 14.988 -33.401 -8.225 1.00 28.54 499 ASP A O 1
ATOM 1062 N N . ILE A 1 173 ? 15.892 -35.401 -8.722 1.00 27.98 500 ILE A N 1
ATOM 1063 C CA . ILE A 1 173 ? 15.042 -35.661 -9.877 1.00 27.15 500 ILE A CA 1
ATOM 1064 C C . ILE A 1 173 ? 13.551 -35.591 -9.544 1.00 26.20 500 ILE A C 1
ATOM 1065 O O . ILE A 1 173 ? 12.791 -34.993 -10.297 1.00 25.57 500 ILE A O 1
ATOM 1070 N N . SER A 1 174 ? 13.171 -36.146 -8.388 1.00 26.57 501 SER A N 1
ATOM 1071 C CA . SER A 1 174 ? 11.774 -36.180 -7.983 1.00 27.00 501 SER A CA 1
ATOM 1072 C C . SER A 1 174 ? 11.262 -34.765 -7.705 1.00 26.80 501 SER A C 1
ATOM 1073 O O . SER A 1 174 ? 10.206 -34.414 -8.202 1.00 26.85 501 SER A O 1
ATOM 1076 N N . ALA A 1 175 ? 12.014 -33.962 -6.953 1.00 26.29 502 ALA A N 1
ATOM 1077 C CA . ALA A 1 175 ? 11.625 -32.569 -6.689 1.00 26.11 502 ALA A CA 1
ATOM 1078 C C . ALA A 1 175 ? 11.572 -31.747 -7.972 1.00 25.46 502 ALA A C 1
ATOM 1079 O O . ALA A 1 175 ? 10.619 -30.954 -8.161 1.00 25.00 502 ALA A O 1
ATOM 1081 N N . PHE A 1 176 ? 12.562 -31.936 -8.858 1.00 23.65 503 PHE A N 1
ATOM 1082 C CA . PHE A 1 176 ? 12.565 -31.212 -10.110 1.00 23.08 503 PHE A CA 1
ATOM 1083 C C . PHE A 1 176 ? 11.332 -31.547 -10.978 1.00 22.95 503 PHE A C 1
ATOM 1084 O O . PHE A 1 176 ? 10.744 -30.643 -11.623 1.00 22.13 503 PHE A O 1
ATOM 1092 N N . SER A 1 177 ? 10.983 -32.835 -11.027 1.00 22.74 504 SER A N 1
ATOM 1093 C CA . SER A 1 177 ? 9.845 -33.281 -11.814 1.00 23.30 504 SER A CA 1
ATOM 1094 C C . SER A 1 177 ? 8.571 -32.553 -11.377 1.00 23.30 504 SER A C 1
ATOM 1095 O O . SER A 1 177 ? 7.761 -32.258 -12.217 1.00 22.94 504 SER A O 1
ATOM 1098 N N . CYS A 1 178 ? 8.424 -32.313 -10.065 1.00 23.97 505 CYS A N 1
ATOM 1099 C CA . CYS A 1 178 ? 7.289 -31.586 -9.495 1.00 24.88 505 CYS A CA 1
ATOM 1100 C C . CYS A 1 178 ? 7.305 -30.112 -9.876 1.00 24.35 505 CYS A C 1
ATOM 1101 O O . CYS A 1 178 ? 6.271 -29.556 -10.270 1.00 23.97 505 CYS A O 1
ATOM 1104 N N . ILE A 1 179 ? 8.471 -29.498 -9.762 1.00 24.45 506 ILE A N 1
ATOM 1105 C CA . ILE A 1 179 ? 8.687 -28.057 -10.047 1.00 25.47 506 ILE A CA 1
ATOM 1106 C C . ILE A 1 179 ? 8.398 -27.740 -11.520 1.00 23.64 506 ILE A C 1
ATOM 1107 O O . ILE A 1 179 ? 7.711 -26.769 -11.826 1.00 23.39 506 ILE A O 1
ATOM 1112 N N . ALA A 1 180 ? 8.942 -28.561 -12.414 1.00 22.32 507 ALA A N 1
ATOM 1113 C CA . ALA A 1 180 ? 8.677 -28.479 -13.847 1.00 21.72 507 ALA A CA 1
ATOM 1114 C C . ALA A 1 180 ? 7.157 -28.539 -14.095 1.00 22.02 507 ALA A C 1
ATOM 1115 O O . ALA A 1 180 ? 6.627 -27.684 -14.815 1.00 22.01 507 ALA A O 1
ATOM 1117 N N . ALA A 1 181 ? 6.478 -29.527 -13.510 1.00 22.08 508 ALA A N 1
ATOM 1118 C CA . ALA A 1 181 ? 5.018 -29.645 -13.653 1.00 23.65 508 ALA A CA 1
ATOM 1119 C C . ALA A 1 181 ? 4.308 -28.368 -13.170 1.00 24.25 508 ALA A C 1
ATOM 1120 O O . ALA A 1 181 ? 3.401 -27.880 -13.821 1.00 24.16 508 ALA A O 1
ATOM 1122 N N . LEU A 1 182 ? 4.771 -27.820 -12.043 1.00 25.48 509 LEU A N 1
ATOM 1123 C CA . LEU A 1 182 ? 4.203 -26.600 -11.460 1.00 27.12 509 LEU A CA 1
ATOM 1124 C C . LEU A 1 182 ? 4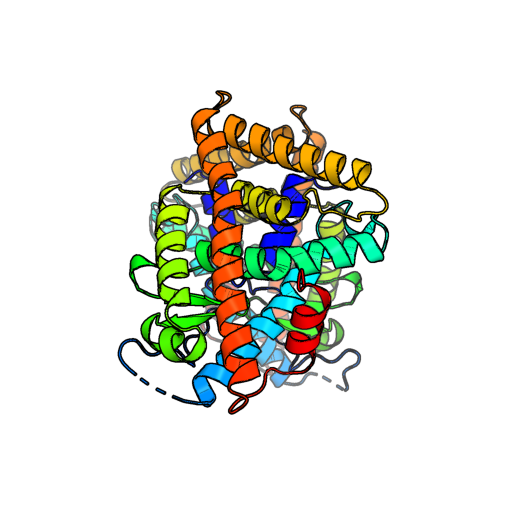.448 -25.349 -12.297 1.00 27.34 509 LEU A C 1
ATOM 1125 O O . LEU A 1 182 ? 3.697 -24.397 -12.163 1.00 28.89 509 LEU A O 1
ATOM 1130 N N . ALA A 1 183 ? 5.453 -25.356 -13.160 1.00 25.84 510 ALA A N 1
ATOM 1131 C CA . ALA A 1 183 ? 5.667 -24.217 -14.050 1.00 27.03 510 ALA A CA 1
ATOM 1132 C C . ALA A 1 183 ? 4.589 -24.234 -15.113 1.00 27.22 510 ALA A C 1
ATOM 1133 O O . ALA A 1 183 ? 4.223 -23.188 -15.663 1.00 26.27 510 ALA A O 1
ATOM 1135 N N . MET A 1 184 ? 4.076 -25.418 -15.418 1.00 27.43 511 MET A N 1
ATOM 1136 C CA . MET A 1 184 ? 2.989 -25.474 -16.372 1.00 28.65 511 MET A CA 1
ATOM 1137 C C . MET A 1 184 ? 1.567 -25.539 -15.793 1.00 29.42 511 MET A C 1
ATOM 1138 O O . MET A 1 184 ? 0.693 -24.842 -16.277 1.00 31.27 511 MET A O 1
ATOM 1143 N N . VAL A 1 185 ? 1.355 -26.362 -14.773 1.00 28.41 512 VAL A N 1
ATOM 1144 C CA . VAL A 1 185 ? 0.070 -26.510 -14.146 1.00 29.58 512 VAL A CA 1
ATOM 1145 C C . VAL A 1 185 ? -0.095 -25.396 -13.121 1.00 31.10 512 VAL A C 1
ATOM 1146 O O . VAL A 1 185 ? 0.239 -25.544 -11.930 1.00 31.98 512 VAL A O 1
ATOM 1150 N N . THR A 1 186 ? -0.617 -24.278 -13.601 1.00 31.57 513 THR A N 1
ATOM 1151 C CA . THR A 1 186 ? -0.653 -23.043 -12.828 1.00 34.77 513 THR A CA 1
ATOM 1152 C C . THR A 1 186 ? -1.786 -22.146 -13.349 1.00 36.81 513 THR A C 1
ATOM 1153 O O . THR A 1 186 ? -2.129 -22.226 -14.532 1.00 36.18 513 THR A O 1
ATOM 1157 N N . GLU A 1 187 ? -2.343 -21.297 -12.487 1.00 39.76 514 GLU A N 1
ATOM 1158 C CA . GLU A 1 187 ? -3.348 -20.305 -12.900 1.00 43.73 514 GLU A CA 1
ATOM 1159 C C . GLU A 1 187 ? -2.931 -19.449 -14.113 1.00 41.80 514 GLU A C 1
ATOM 1160 O O . GLU A 1 187 ? -1.831 -18.919 -14.157 1.00 41.15 514 GLU A O 1
ATOM 1166 N N . ARG A 1 188 ? -3.798 -19.411 -15.126 1.00 40.77 515 ARG A N 1
ATOM 1167 C CA . ARG A 1 188 ? -3.639 -18.556 -16.301 1.00 40.18 515 ARG A CA 1
ATOM 1168 C C . ARG A 1 188 ? -4.987 -17.917 -16.518 1.00 42.83 515 ARG A C 1
ATOM 1169 O O . ARG A 1 188 ? -5.992 -18.541 -16.188 1.00 43.74 515 ARG A O 1
ATOM 1177 N N . HIS A 1 189 ? -5.026 -16.697 -17.056 1.00 44.42 516 HIS A N 1
ATOM 1178 C CA . HIS A 1 189 ? -6.325 -16.057 -17.246 1.00 48.71 516 HIS A CA 1
ATOM 1179 C C . HIS A 1 189 ? -7.055 -16.694 -18.418 1.00 47.84 516 HIS A C 1
ATOM 1180 O O . HIS A 1 189 ? -6.429 -16.959 -19.456 1.00 45.77 516 HIS A O 1
ATOM 1187 N N . GLY A 1 190 ? -8.342 -17.000 -18.227 1.00 47.56 517 GLY A N 1
ATOM 1188 C CA . GLY A 1 190 ? -9.141 -17.543 -19.320 1.00 48.56 517 GLY A CA 1
ATOM 1189 C C . GLY A 1 190 ? -9.176 -19.067 -19.474 1.00 47.07 517 GLY A C 1
ATOM 1190 O O . GLY A 1 190 ? -9.483 -19.577 -20.549 1.00 50.90 517 GLY A O 1
ATOM 1191 N N . LEU A 1 191 ? -8.893 -19.791 -18.397 1.00 42.93 518 LEU A N 1
ATOM 1192 C CA . LEU A 1 191 ? -9.084 -21.244 -18.377 1.00 39.45 518 LEU A CA 1
ATOM 1193 C C . LEU A 1 191 ? -10.579 -21.611 -18.297 1.00 41.20 518 LEU A C 1
ATOM 1194 O O . LEU A 1 191 ? -11.330 -21.016 -17.546 1.00 40.84 518 LEU A O 1
ATOM 1199 N N . LYS A 1 192 ? -10.976 -22.610 -19.068 1.00 40.98 519 LYS A N 1
ATOM 1200 C CA . LYS A 1 192 ? -12.320 -23.179 -18.969 1.00 44.27 519 LYS A CA 1
ATOM 1201 C C . LYS A 1 192 ? -12.529 -23.987 -17.689 1.00 44.35 519 LYS A C 1
ATOM 1202 O O . LYS A 1 192 ? -13.617 -23.940 -17.135 1.00 46.21 519 LYS A O 1
ATOM 1208 N N . GLU A 1 193 ? -11.507 -24.709 -17.219 1.00 41.36 520 GLU A N 1
ATOM 1209 C CA . GLU A 1 193 ? -11.618 -25.473 -15.964 1.00 41.54 520 GLU A CA 1
ATOM 1210 C C . GLU A 1 193 ? -10.555 -25.050 -14.914 1.00 40.24 520 GLU A C 1
ATOM 1211 O O . GLU A 1 193 ? -9.715 -25.868 -14.543 1.00 36.72 520 GLU A O 1
ATOM 1217 N N . PRO A 1 194 ? -10.625 -23.784 -14.408 1.00 41.26 521 PRO A N 1
ATOM 1218 C CA . PRO A 1 194 ? -9.578 -23.329 -13.502 1.00 40.27 521 PRO A CA 1
ATOM 1219 C C . PRO A 1 194 ? -9.513 -24.089 -12.181 1.00 41.00 521 PRO A C 1
ATOM 1220 O O . PRO A 1 194 ? -8.412 -24.277 -11.659 1.00 39.53 521 PRO A O 1
ATOM 1224 N N . LYS A 1 195 ? -10.653 -24.580 -11.678 1.00 44.27 522 LYS A N 1
ATOM 1225 C CA . LYS A 1 195 ? -10.667 -25.358 -10.428 1.00 46.12 522 LYS A CA 1
ATOM 1226 C C . LYS A 1 195 ? -9.919 -26.680 -10.549 1.00 43.91 522 LYS A C 1
ATOM 1227 O O . LYS A 1 195 ? -9.223 -27.102 -9.615 1.00 42.44 522 LYS A O 1
ATOM 1233 N N . ARG A 1 196 ? -10.059 -27.319 -11.705 1.00 43.71 523 ARG A N 1
ATOM 1234 C CA . ARG A 1 196 ? -9.358 -28.564 -11.994 1.00 43.44 523 ARG A CA 1
ATOM 1235 C C . ARG A 1 196 ? -7.840 -28.339 -12.111 1.00 39.84 523 ARG A C 1
ATOM 1236 O O . ARG A 1 196 ? -7.062 -29.087 -11.557 1.00 38.78 523 ARG A O 1
ATOM 1244 N N . VAL A 1 197 ? -7.421 -27.290 -12.808 1.00 38.78 524 VAL A N 1
ATOM 1245 C CA . VAL A 1 197 ? -6.009 -26.923 -12.852 1.00 36.88 524 VAL A CA 1
ATOM 1246 C C . VAL A 1 197 ? -5.493 -26.694 -11.419 1.00 37.50 524 VAL A C 1
ATOM 1247 O O . VAL A 1 197 ? -4.455 -27.219 -11.056 1.00 36.01 524 VAL A O 1
ATOM 1251 N N . GLU A 1 198 ? -6.259 -25.956 -10.606 1.00 39.98 525 GLU A N 1
ATOM 1252 C CA . GLU A 1 198 ? -5.869 -25.675 -9.247 1.00 41.27 525 GLU A CA 1
ATOM 1253 C C . GLU A 1 198 ? -5.776 -26.913 -8.386 1.00 41.91 525 GLU A C 1
ATOM 1254 O O . GLU A 1 198 ? -4.877 -27.005 -7.563 1.00 42.71 525 GLU A O 1
ATOM 1260 N N . GLU A 1 199 ? -6.695 -27.861 -8.546 1.00 42.28 526 GLU A N 1
ATOM 1261 C CA . GLU A 1 199 ? -6.611 -29.123 -7.810 1.00 42.05 526 GLU A CA 1
ATOM 1262 C C . GLU A 1 199 ? -5.370 -29.917 -8.211 1.00 39.28 526 GLU A C 1
ATOM 1263 O O . GLU A 1 199 ? -4.701 -30.511 -7.348 1.00 37.77 526 GLU A O 1
ATOM 1269 N N . LEU A 1 200 ? -5.070 -29.949 -9.513 1.00 36.28 527 LEU A N 1
ATOM 1270 C CA . LEU A 1 200 ? -3.926 -30.670 -9.954 1.00 33.83 527 LEU A CA 1
ATOM 1271 C C . LEU A 1 200 ? -2.659 -29.991 -9.409 1.00 32.34 527 LEU A C 1
ATOM 1272 O O . LEU A 1 200 ? -1.738 -30.684 -8.938 1.00 31.41 527 LEU A O 1
ATOM 1277 N N . GLN A 1 201 ? -2.633 -28.658 -9.452 1.00 32.30 528 GLN A N 1
ATOM 1278 C CA . GLN A 1 201 ? -1.532 -27.879 -8.877 1.00 32.48 528 GLN A CA 1
ATOM 1279 C C . GLN A 1 201 ? -1.308 -28.298 -7.427 1.00 33.30 528 GLN A C 1
ATOM 1280 O O . GLN A 1 201 ? -0.204 -28.682 -7.056 1.00 32.39 528 GLN A O 1
ATOM 1286 N N . ASN A 1 202 ? -2.373 -28.238 -6.633 1.00 35.58 529 ASN A N 1
ATOM 1287 C CA . ASN A 1 202 ? -2.318 -28.596 -5.228 1.00 38.13 529 ASN A CA 1
ATOM 1288 C C . ASN A 1 202 ? -1.862 -30.022 -4.962 1.00 38.02 529 ASN A C 1
ATOM 1289 O O . ASN A 1 202 ? -1.117 -30.249 -4.002 1.00 37.95 529 ASN A O 1
ATOM 1294 N N . LYS A 1 203 ? -2.292 -30.979 -5.793 1.00 37.38 530 LYS A N 1
ATOM 1295 C CA . LYS A 1 203 ? -1.834 -32.367 -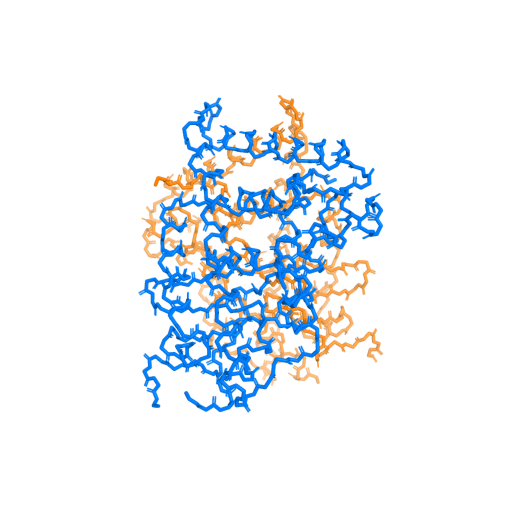5.652 1.00 37.77 530 LYS A CA 1
ATOM 1296 C C . LYS A 1 203 ? -0.327 -32.419 -5.843 1.00 35.31 530 LYS A C 1
ATOM 1297 O O . LYS A 1 203 ? 0.374 -33.079 -5.057 1.00 35.03 530 LYS A O 1
ATOM 1303 N N . ILE A 1 204 ? 0.171 -31.713 -6.864 1.00 33.04 531 ILE A N 1
ATOM 1304 C CA . ILE A 1 204 ? 1.606 -31.710 -7.158 1.00 30.61 531 ILE A CA 1
ATOM 1305 C C . ILE A 1 204 ? 2.395 -31.030 -6.016 1.00 31.02 531 ILE A C 1
ATOM 1306 O O . ILE A 1 204 ? 3.436 -31.531 -5.626 1.00 30.53 531 ILE A O 1
ATOM 1311 N N . VAL A 1 205 ? 1.875 -29.927 -5.478 1.00 31.76 532 VAL A N 1
ATOM 1312 C CA . VAL A 1 205 ? 2.503 -29.212 -4.376 1.00 33.56 532 VAL A CA 1
ATOM 1313 C C . VAL A 1 205 ? 2.660 -30.170 -3.178 1.00 35.80 532 VAL A C 1
ATOM 1314 O O . VAL A 1 205 ? 3.743 -30.255 -2.589 1.00 34.70 532 VAL A O 1
ATOM 1318 N N . ASN A 1 206 ? 1.597 -30.915 -2.875 1.00 38.01 533 ASN A N 1
ATOM 1319 C CA . ASN A 1 206 ? 1.591 -31.870 -1.779 1.00 41.47 533 ASN A CA 1
ATOM 1320 C C . ASN A 1 206 ? 2.563 -33.069 -1.942 1.00 41.19 533 ASN A C 1
ATOM 1321 O O . ASN A 1 206 ? 3.146 -33.493 -0.954 1.00 41.26 533 ASN A O 1
ATOM 1326 N N . CYS A 1 207 ? 2.710 -33.597 -3.174 1.00 40.52 534 CYS A N 1
ATOM 1327 C CA . CYS A 1 207 ? 3.751 -34.555 -3.523 1.00 39.58 534 CYS A CA 1
ATOM 1328 C C . CYS A 1 207 ? 5.085 -34.031 -3.164 1.00 37.18 534 CYS A C 1
ATOM 1329 O O . CYS A 1 207 ? 5.879 -34.737 -2.586 1.00 38.15 534 CYS A O 1
ATOM 1332 N N . LEU A 1 208 ? 5.349 -32.820 -3.637 1.00 34.94 535 LEU A N 1
ATOM 1333 C CA . LEU A 1 208 ? 6.636 -32.155 -3.463 1.00 33.97 535 LEU A CA 1
ATOM 1334 C C . LEU A 1 208 ? 6.930 -31.996 -1.973 1.00 34.44 535 LEU A C 1
ATOM 1335 O O . LEU A 1 208 ? 8.010 -32.392 -1.534 1.00 33.50 535 LEU A O 1
ATOM 1340 N N . LYS A 1 209 ? 5.952 -31.468 -1.220 1.00 35.93 536 LYS A N 1
ATOM 1341 C CA . LYS A 1 209 ? 6.058 -31.266 0.225 1.00 38.45 536 LYS A CA 1
ATOM 1342 C C . LYS A 1 209 ? 6.401 -32.564 0.948 1.00 38.99 536 LYS A C 1
ATOM 1343 O O . LYS A 1 209 ? 7.353 -32.587 1.734 1.00 39.37 536 LYS A O 1
ATOM 1349 N N . ASP A 1 210 ? 5.645 -33.631 0.660 1.00 38.60 537 ASP A N 1
ATOM 1350 C CA . ASP A 1 210 ? 5.849 -34.927 1.290 1.00 40.32 537 ASP A CA 1
ATOM 1351 C C . ASP A 1 210 ? 7.202 -35.482 0.912 1.00 39.72 537 ASP A C 1
ATOM 1352 O O . ASP A 1 210 ? 7.907 -35.999 1.774 1.00 40.33 537 ASP A O 1
ATOM 1357 N N . HIS A 1 211 ? 7.569 -35.326 -0.367 1.00 37.26 538 HIS A N 1
ATOM 1358 C CA . HIS A 1 211 ? 8.860 -35.761 -0.834 1.00 37.08 538 HIS A CA 1
ATOM 1359 C C . HIS A 1 211 ? 10.015 -35.076 -0.067 1.00 37.98 538 HIS A C 1
ATOM 1360 O O . HIS A 1 211 ? 10.903 -35.764 0.452 1.00 39.23 538 HIS A O 1
ATOM 1367 N N . VAL A 1 212 ? 9.985 -33.754 0.009 1.00 38.34 539 VAL A N 1
ATOM 1368 C CA . VAL A 1 212 ? 11.024 -32.969 0.701 1.00 40.13 539 VAL A CA 1
ATOM 1369 C C . VAL A 1 212 ? 11.157 -33.374 2.165 1.00 42.34 539 VAL A C 1
ATOM 1370 O O . VAL A 1 212 ? 12.271 -33.613 2.647 1.00 43.75 539 VAL A O 1
ATOM 1374 N N . THR A 1 213 ? 10.022 -33.479 2.850 1.00 43.95 540 THR A N 1
ATOM 1375 C CA . THR A 1 213 ? 9.960 -33.892 4.259 1.00 46.10 540 THR A CA 1
ATOM 1376 C C . THR A 1 213 ? 10.488 -35.325 4.468 1.00 46.95 540 THR A C 1
ATOM 1377 O O . THR A 1 213 ? 11.328 -35.535 5.340 1.00 48.31 540 THR A O 1
ATOM 1381 N N . PHE A 1 214 ? 10.022 -36.279 3.651 1.00 46.49 541 PHE A N 1
ATOM 1382 C CA . PHE A 1 214 ? 10.523 -37.653 3.687 1.00 47.41 541 PHE A CA 1
ATOM 1383 C C . PHE A 1 214 ? 12.052 -37.714 3.519 1.00 48.03 541 PHE A C 1
ATOM 1384 O O . PHE A 1 214 ? 12.729 -38.410 4.274 1.00 47.89 541 PHE A O 1
ATOM 1392 N N . ASN A 1 215 ? 12.585 -36.996 2.528 1.00 47.23 542 ASN A N 1
ATOM 1393 C CA . ASN A 1 215 ? 14.031 -36.967 2.293 1.00 48.67 542 ASN A CA 1
ATOM 1394 C C . ASN A 1 215 ? 14.815 -36.227 3.363 1.00 51.61 542 ASN A C 1
ATOM 1395 O O . ASN A 1 215 ? 16.033 -36.305 3.407 1.00 54.46 542 ASN A O 1
ATOM 1400 N N . ASN A 1 216 ? 14.114 -35.509 4.226 1.00 52.30 543 ASN A N 1
ATOM 1401 C CA . ASN A 1 216 ? 14.757 -34.877 5.350 1.00 54.08 543 ASN A CA 1
ATOM 1402 C C . ASN A 1 216 ? 14.479 -35.646 6.644 1.00 56.46 543 ASN A C 1
ATOM 1403 O O . ASN A 1 216 ? 14.484 -35.082 7.757 1.00 57.67 543 ASN A O 1
ATOM 1408 N N . GLY A 1 217 ? 14.221 -36.943 6.480 1.00 55.99 544 GLY A N 1
ATOM 1409 C CA . GLY A 1 217 ? 14.022 -37.853 7.608 1.00 58.66 544 GLY A CA 1
ATOM 1410 C C . GLY A 1 217 ? 12.803 -37.528 8.458 1.00 60.10 544 GLY A C 1
ATOM 1411 O O . GLY A 1 217 ? 12.786 -37.812 9.643 1.00 62.34 544 GLY A O 1
ATOM 1412 N N . GLY A 1 218 ? 11.783 -36.930 7.848 1.00 59.73 545 GLY A N 1
ATOM 1413 C CA . GLY A 1 218 ? 10.524 -36.684 8.536 1.00 62.30 545 GLY A CA 1
ATOM 1414 C C . GLY A 1 218 ? 10.324 -35.290 9.083 1.00 64.94 545 GLY A C 1
ATOM 1415 O O . GLY A 1 218 ? 9.233 -35.006 9.574 1.00 66.51 545 GLY A O 1
ATOM 1416 N N . LEU A 1 219 ? 11.349 -34.429 9.000 1.00 66.41 546 LEU A N 1
ATOM 1417 C CA . LEU A 1 219 ? 11.186 -33.018 9.382 1.00 68.93 546 LEU A CA 1
ATOM 1418 C C . LEU A 1 219 ? 10.997 -32.112 8.179 1.00 66.80 546 LEU A C 1
ATOM 1419 O O . LEU A 1 219 ? 11.585 -32.333 7.108 1.00 64.98 546 LEU A O 1
ATOM 1424 N N . ASN A 1 220 ? 10.165 -31.093 8.367 1.00 66.01 547 ASN A N 1
ATOM 1425 C CA . ASN A 1 220 ? 9.836 -30.150 7.310 1.00 63.01 547 ASN A CA 1
ATOM 1426 C C . ASN A 1 220 ? 11.002 -29.263 6.950 1.00 60.32 547 ASN A C 1
ATOM 1427 O O . ASN A 1 220 ? 11.898 -29.024 7.770 1.00 61.54 547 ASN A O 1
ATOM 1432 N N . ARG A 1 221 ? 10.990 -28.805 5.704 1.00 54.94 548 ARG A N 1
ATOM 1433 C CA . ARG A 1 221 ? 11.914 -27.777 5.257 1.00 53.96 548 ARG A CA 1
ATOM 1434 C C . ARG A 1 221 ? 11.126 -26.656 4.561 1.00 51.75 548 ARG A C 1
ATOM 1435 O O . ARG A 1 221 ? 11.263 -26.476 3.336 1.00 48.43 548 ARG A O 1
ATOM 1443 N N . PRO A 1 222 ? 10.298 -25.895 5.338 1.00 52.29 549 PRO A N 1
ATOM 1444 C CA . PRO A 1 222 ? 9.378 -24.916 4.713 1.00 50.76 549 PRO A CA 1
ATOM 1445 C C . PRO A 1 222 ? 10.090 -23.783 3.994 1.00 49.12 549 PRO A C 1
ATOM 1446 O O . PRO A 1 222 ? 9.601 -23.335 2.962 1.00 46.79 549 PRO A O 1
ATOM 1450 N N . ASN A 1 223 ? 11.226 -23.322 4.544 1.00 50.27 550 ASN A N 1
ATOM 1451 C CA . ASN A 1 223 ? 12.075 -22.332 3.859 1.00 50.03 550 ASN A CA 1
ATOM 1452 C C . ASN A 1 223 ? 12.733 -22.910 2.614 1.00 48.25 550 ASN A C 1
ATOM 1453 O O . ASN A 1 223 ? 12.857 -22.211 1.606 1.00 46.32 550 ASN A O 1
ATOM 1458 N N . TYR A 1 224 ? 13.152 -24.178 2.659 1.00 48.57 551 TYR A N 1
ATOM 1459 C CA . TYR A 1 224 ? 13.705 -24.803 1.442 1.00 46.59 551 TYR A CA 1
ATOM 1460 C C . TYR A 1 224 ? 12.642 -24.925 0.344 1.00 45.23 551 TYR A C 1
ATOM 1461 O O . TYR A 1 224 ? 12.889 -24.618 -0.827 1.00 43.95 551 TYR A O 1
ATOM 1470 N N . LEU A 1 225 ? 11.460 -25.386 0.723 1.00 45.64 552 LEU A N 1
ATOM 1471 C CA . LEU A 1 225 ? 10.328 -25.457 -0.196 1.00 44.44 552 LEU A CA 1
ATOM 1472 C C . LEU A 1 225 ? 10.011 -24.064 -0.808 1.00 43.95 552 LEU A C 1
ATOM 1473 O O . LEU A 1 225 ? 9.792 -23.943 -2.019 1.00 39.91 552 LEU A O 1
ATOM 1478 N N . SER A 1 226 ? 10.033 -23.023 0.029 1.00 47.26 553 SER A N 1
ATOM 1479 C CA . SER A 1 226 ? 9.861 -21.642 -0.462 1.00 47.89 553 SER A CA 1
ATOM 1480 C C . SER A 1 226 ? 10.899 -21.248 -1.485 1.00 46.76 553 SER A C 1
ATOM 1481 O O . SER A 1 226 ? 10.555 -20.686 -2.508 1.00 45.87 553 SER A O 1
ATOM 1484 N N . LYS A 1 227 ? 12.161 -21.559 -1.228 1.00 48.10 554 LYS A N 1
ATOM 1485 C CA . LYS A 1 227 ? 13.238 -21.176 -2.147 1.00 49.33 554 LYS A CA 1
ATOM 1486 C C . LYS A 1 227 ? 13.089 -21.929 -3.467 1.00 45.98 554 LYS A C 1
ATOM 1487 O O . LYS A 1 227 ? 13.293 -21.382 -4.540 1.00 46.57 554 LYS A O 1
ATOM 1493 N N . LEU A 1 228 ? 12.702 -23.194 -3.357 1.00 44.25 555 LEU A N 1
ATOM 1494 C CA . LEU A 1 228 ? 12.411 -24.062 -4.476 1.00 41.74 555 LEU A CA 1
ATOM 1495 C C . LEU A 1 228 ? 11.296 -23.516 -5.395 1.00 39.63 555 LEU A C 1
ATOM 1496 O O . LEU A 1 228 ? 11.502 -23.374 -6.634 1.00 38.43 555 LEU A O 1
ATOM 1501 N N . LEU A 1 229 ? 10.149 -23.197 -4.803 1.00 37.98 556 LEU A N 1
ATOM 1502 C CA . LEU A 1 229 ? 9.039 -22.602 -5.552 1.00 39.02 556 LEU A CA 1
ATOM 1503 C C . LEU A 1 229 ? 9.379 -21.202 -6.046 1.00 39.79 556 LEU A C 1
ATOM 1504 O O . LEU A 1 229 ? 8.854 -20.765 -7.061 1.00 41.27 556 LEU A O 1
ATOM 1509 N N . GLY A 1 230 ? 10.250 -20.500 -5.316 1.00 40.48 557 GLY A N 1
ATOM 1510 C CA . GLY A 1 230 ? 10.809 -19.196 -5.729 1.00 41.56 557 GLY A CA 1
ATOM 1511 C C . GLY A 1 230 ? 11.609 -19.187 -7.021 1.00 40.29 557 GLY A C 1
ATOM 1512 O O . GLY A 1 230 ? 11.810 -18.130 -7.622 1.00 40.14 557 GLY A O 1
ATOM 1513 N N . LYS A 1 231 ? 12.082 -20.358 -7.466 1.00 38.97 558 LYS A N 1
ATOM 1514 C CA . LYS A 1 231 ? 12.684 -20.458 -8.791 1.00 38.49 558 LYS A CA 1
ATOM 1515 C C . LYS A 1 231 ? 11.691 -20.230 -9.938 1.00 38.23 558 LYS A C 1
ATOM 1516 O O . LYS A 1 231 ? 12.094 -19.820 -11.016 1.00 37.90 558 LYS A O 1
ATOM 1522 N N . LEU A 1 232 ? 10.410 -20.495 -9.701 1.00 37.85 559 LEU A N 1
ATOM 1523 C CA . LEU A 1 232 ? 9.371 -20.299 -10.718 1.00 38.73 559 LEU A CA 1
ATOM 1524 C C . LEU A 1 232 ? 9.207 -18.840 -11.233 1.00 39.33 559 LEU A C 1
ATOM 1525 O O . LEU A 1 232 ? 9.267 -18.655 -12.449 1.00 38.24 559 LEU A O 1
ATOM 1530 N N . PRO A 1 233 ? 9.031 -17.825 -10.331 1.00 41.66 560 PRO A N 1
ATOM 1531 C CA . PRO A 1 233 ? 8.974 -16.413 -10.786 1.00 43.25 560 PRO A CA 1
ATOM 1532 C C . PRO A 1 233 ? 10.191 -15.974 -11.591 1.00 43.65 560 PRO A C 1
ATOM 1533 O O . PRO A 1 233 ? 10.031 -15.237 -12.534 1.00 45.09 560 PRO A O 1
ATOM 1537 N N . GLU A 1 234 ? 11.379 -16.451 -11.242 1.00 43.48 561 GLU A N 1
ATOM 1538 C CA . GLU A 1 234 ? 12.627 -16.205 -11.993 1.00 41.95 561 GLU A CA 1
ATOM 1539 C C . GLU A 1 234 ? 12.584 -16.702 -13.458 1.00 40.74 561 GLU A C 1
ATOM 1540 O O . GLU A 1 234 ? 13.219 -16.123 -14.354 1.00 41.03 561 GLU A O 1
ATOM 1546 N N . LEU A 1 235 ? 11.815 -17.762 -13.714 1.00 37.79 562 LEU A N 1
ATOM 1547 C CA . LEU A 1 235 ? 11.607 -18.220 -15.081 1.00 36.90 562 LEU A CA 1
ATOM 1548 C C . LEU A 1 235 ? 10.896 -17.180 -15.949 1.00 36.38 562 LEU A C 1
ATOM 1549 O O . LEU A 1 235 ? 11.056 -17.185 -17.160 1.00 37.09 562 LEU A O 1
ATOM 1554 N N . ARG A 1 236 ? 10.087 -16.327 -15.346 1.00 37.44 563 ARG A N 1
ATOM 1555 C CA . ARG A 1 236 ? 9.353 -15.320 -16.119 1.00 38.80 563 ARG A CA 1
ATOM 1556 C C . ARG A 1 236 ? 10.302 -14.353 -16.822 1.00 37.14 563 ARG A C 1
ATOM 1557 O O . ARG A 1 236 ? 10.132 -14.087 -18.018 1.00 36.67 563 ARG A O 1
ATOM 1565 N N . THR A 1 237 ? 11.303 -13.855 -16.093 1.00 36.42 564 THR A N 1
ATOM 1566 C CA . THR A 1 237 ? 12.351 -12.999 -16.639 1.00 37.17 564 THR A CA 1
ATOM 1567 C C . THR A 1 237 ? 13.078 -13.677 -17.784 1.00 33.92 564 THR A C 1
ATOM 1568 O O . THR A 1 237 ? 13.273 -13.074 -18.803 1.00 32.34 564 THR A O 1
ATOM 1572 N N . LEU A 1 238 ? 13.444 -14.936 -17.596 1.00 32.17 565 LEU A N 1
ATOM 1573 C CA . LEU A 1 238 ? 14.121 -15.719 -18.645 1.00 31.16 565 LEU A CA 1
ATOM 1574 C C . LEU A 1 238 ? 13.257 -15.903 -19.889 1.00 30.12 565 LEU A C 1
ATOM 1575 O O . LEU A 1 238 ? 13.764 -15.942 -20.991 1.00 29.47 565 LEU A O 1
ATOM 1580 N N . CYS A 1 239 ? 11.945 -15.985 -19.685 1.00 29.60 566 CYS A N 1
ATOM 1581 C CA . CYS A 1 239 ? 10.986 -16.084 -20.769 1.00 30.35 566 CYS A CA 1
ATOM 1582 C C . CYS A 1 239 ? 10.958 -14.791 -21.581 1.00 29.02 566 CYS A C 1
ATOM 1583 O O . CYS A 1 239 ? 11.092 -14.818 -22.806 1.00 27.53 566 CYS A O 1
ATOM 1586 N N . THR A 1 240 ? 10.851 -13.678 -20.875 1.00 28.56 567 THR A N 1
ATOM 1587 C CA . THR A 1 240 ? 10.886 -12.363 -21.486 1.00 30.57 567 THR A CA 1
ATOM 1588 C C . THR A 1 240 ? 12.197 -12.143 -22.255 1.00 29.80 567 THR A C 1
ATOM 1589 O O . THR A 1 240 ? 12.183 -11.562 -23.320 1.00 29.12 567 THR A O 1
ATOM 1593 N N . GLN A 1 241 ? 13.323 -12.610 -21.717 1.00 29.04 568 GLN A N 1
ATOM 1594 C CA . GLN A 1 241 ? 14.589 -12.474 -22.441 1.00 29.78 568 GLN A CA 1
ATOM 1595 C C . GLN A 1 241 ? 14.589 -13.315 -23.699 1.00 28.17 568 GLN A C 1
ATOM 1596 O O . GLN A 1 241 ? 15.183 -12.935 -24.638 1.00 26.87 568 GLN A O 1
ATOM 1602 N N . GLY A 1 242 ? 13.941 -14.486 -23.684 1.00 26.66 569 GLY A N 1
ATOM 1603 C CA . GLY A 1 242 ? 13.757 -15.287 -24.894 1.00 26.80 569 GLY A CA 1
ATOM 1604 C C . GLY A 1 242 ? 12.870 -14.589 -25.924 1.00 28.08 569 GLY A C 1
ATOM 1605 O O . GLY A 1 242 ? 13.217 -14.584 -27.101 1.00 29.63 569 GLY A O 1
ATOM 1606 N N . LEU A 1 243 ? 11.767 -13.990 -25.480 1.00 26.99 570 LEU A N 1
ATOM 1607 C CA . LEU A 1 243 ? 10.953 -13.169 -26.348 1.00 28.23 570 LEU A CA 1
ATOM 1608 C C . LEU A 1 243 ? 11.721 -12.000 -26.984 1.00 27.64 570 LEU A C 1
ATOM 1609 O O . LEU A 1 243 ? 11.592 -11.743 -28.174 1.00 27.33 570 LEU A O 1
ATOM 1614 N N . GLN A 1 244 ? 12.538 -11.321 -26.190 1.00 27.33 571 GLN A N 1
ATOM 1615 C CA . GLN A 1 244 ? 13.398 -10.220 -26.654 1.00 28.47 571 GLN A CA 1
ATOM 1616 C C . GLN A 1 244 ? 14.353 -10.685 -27.782 1.00 27.62 571 GLN A C 1
ATOM 1617 O O . GLN A 1 244 ? 14.595 -9.963 -28.749 1.00 26.83 571 GLN A O 1
ATOM 1623 N N . ARG A 1 245 ? 14.896 -11.896 -27.644 1.00 26.94 572 ARG A N 1
ATOM 1624 C CA . ARG A 1 245 ? 15.795 -12.438 -28.652 1.00 26.44 572 ARG A CA 1
ATOM 1625 C C . ARG A 1 245 ? 15.048 -12.707 -29.964 1.00 25.63 572 ARG A C 1
ATOM 1626 O O . ARG A 1 245 ? 15.520 -12.353 -31.041 1.00 26.64 572 ARG A O 1
ATOM 1634 N N . ILE A 1 246 ? 13.876 -13.317 -29.871 1.00 24.21 573 ILE A N 1
ATOM 1635 C CA . ILE A 1 246 ? 13.057 -13.550 -31.061 1.00 24.34 573 ILE A CA 1
ATOM 1636 C C . ILE A 1 246 ? 12.671 -12.235 -31.711 1.00 24.60 573 ILE A C 1
ATOM 1637 O O . ILE A 1 246 ? 12.732 -12.128 -32.941 1.00 25.33 573 ILE A O 1
ATOM 1642 N N . PHE A 1 247 ? 12.263 -11.250 -30.887 1.00 23.71 574 PHE A N 1
ATOM 1643 C CA . PHE A 1 247 ? 11.960 -9.892 -31.338 1.00 24.68 574 PHE A CA 1
ATOM 1644 C C . PHE A 1 247 ? 13.123 -9.313 -32.136 1.00 25.57 574 PHE A C 1
ATOM 1645 O O . PHE A 1 247 ? 12.944 -8.783 -33.252 1.00 25.77 574 PHE A O 1
ATOM 1653 N N . TYR A 1 248 ? 14.313 -9.389 -31.547 1.00 25.91 575 TYR A N 1
ATOM 1654 C CA . TYR A 1 248 ? 15.493 -8.879 -32.198 1.00 27.52 575 TYR A CA 1
ATOM 1655 C C . TYR A 1 248 ? 15.747 -9.576 -33.558 1.00 28.01 575 TYR A C 1
ATOM 1656 O O . TYR A 1 248 ? 15.944 -8.915 -34.600 1.00 28.37 575 TYR A O 1
ATOM 1665 N N . LEU A 1 249 ? 15.746 -10.917 -33.537 1.00 27.39 576 LEU A N 1
ATOM 1666 C CA . LEU A 1 249 ? 15.971 -11.703 -34.760 1.00 28.64 576 LEU A CA 1
ATOM 1667 C C . LEU A 1 249 ? 14.942 -11.439 -35.818 1.00 29.92 576 LEU A C 1
ATOM 1668 O O . LEU A 1 249 ? 15.289 -11.341 -37.006 1.00 31.15 576 LEU A O 1
ATOM 1673 N N . LYS A 1 250 ? 13.685 -11.292 -35.416 1.00 29.67 577 LYS A N 1
ATOM 1674 C CA . LYS A 1 250 ? 12.616 -10.935 -36.374 1.00 31.90 577 LYS A CA 1
ATOM 1675 C C . LYS A 1 250 ? 12.825 -9.565 -37.012 1.00 33.36 577 LYS A C 1
ATOM 1676 O O . LYS A 1 250 ? 12.664 -9.390 -38.235 1.00 33.81 577 LYS A O 1
ATOM 1682 N N . LEU A 1 251 ? 13.193 -8.587 -36.198 1.00 33.90 578 LEU A N 1
ATOM 1683 C CA . LEU A 1 251 ? 13.509 -7.265 -36.735 1.00 37.28 578 LEU A CA 1
ATOM 1684 C C . LEU A 1 251 ? 14.791 -7.285 -37.603 1.00 38.64 578 LEU A C 1
ATOM 1685 O O . LEU A 1 251 ? 14.856 -6.638 -38.626 1.00 40.44 578 LEU A O 1
ATOM 1690 N N . GLU A 1 252 ? 15.798 -8.053 -37.203 1.00 39.51 579 GLU A N 1
ATOM 1691 C CA . GLU A 1 252 ? 17.021 -8.138 -37.990 1.00 42.23 579 GLU A CA 1
ATOM 1692 C C . GLU A 1 252 ? 16.699 -8.762 -39.369 1.00 43.31 579 GLU A C 1
ATOM 1693 O O . GLU A 1 252 ? 17.178 -8.301 -40.400 1.00 44.27 579 GLU A O 1
ATOM 1699 N N . ASP A 1 253 ? 15.853 -9.789 -39.363 1.00 43.09 580 ASP A N 1
ATOM 1700 C CA . ASP A 1 253 ? 15.272 -10.301 -40.593 1.00 45.33 580 ASP A CA 1
ATOM 1701 C C . ASP A 1 253 ? 16.301 -10.944 -41.527 1.00 46.35 580 ASP A C 1
ATOM 1702 O O . ASP A 1 253 ? 16.138 -10.963 -42.732 1.00 47.60 580 ASP A O 1
ATOM 1707 N N . LEU A 1 254 ? 17.366 -11.486 -40.964 1.00 46.53 581 LEU A N 1
ATOM 1708 C CA . LEU A 1 254 ? 18.309 -12.262 -41.736 1.00 47.70 581 LEU A CA 1
ATOM 1709 C C . LEU A 1 254 ? 17.702 -13.670 -41.994 1.00 46.76 581 LEU A C 1
ATOM 1710 O O . LEU A 1 254 ? 17.654 -14.125 -43.130 1.00 47.61 581 LEU A O 1
ATOM 1715 N N . VAL A 1 255 ? 17.225 -14.316 -40.926 1.00 43.64 582 VAL A N 1
ATOM 1716 C CA . VAL A 1 255 ? 16.431 -15.529 -41.010 1.00 42.88 582 VAL A CA 1
ATOM 1717 C C . VAL A 1 255 ? 15.163 -15.260 -40.193 1.00 41.02 582 VAL A C 1
ATOM 1718 O O . VAL A 1 255 ? 15.220 -15.242 -38.967 1.00 39.22 582 VAL A O 1
ATOM 1722 N N . PRO A 1 256 ? 14.025 -15.085 -40.876 1.00 41.36 583 PRO A N 1
ATOM 1723 C CA . PRO A 1 256 ? 12.725 -14.962 -40.236 1.00 40.49 583 PRO A CA 1
ATOM 1724 C C . PRO A 1 256 ? 12.377 -16.194 -39.411 1.00 39.07 583 PRO A C 1
ATOM 1725 O O . PRO A 1 256 ? 12.806 -17.283 -39.753 1.00 38.31 583 PRO A O 1
ATOM 1729 N N . PRO A 1 257 ? 11.619 -16.036 -38.296 1.00 38.04 584 PRO A N 1
ATOM 1730 C CA . PRO A 1 257 ? 11.305 -17.244 -37.521 1.00 37.02 584 PRO A CA 1
ATOM 1731 C C . PRO A 1 257 ? 10.353 -18.174 -38.303 1.00 37.56 584 PRO A C 1
ATOM 1732 O O . PRO A 1 257 ? 9.594 -17.682 -39.148 1.00 39.20 584 PRO A O 1
ATOM 1736 N N . PRO A 1 258 ? 10.426 -19.494 -38.067 1.00 37.09 585 PRO A N 1
ATOM 1737 C CA . PRO A 1 258 ? 9.481 -20.312 -38.826 1.00 39.04 585 PRO A CA 1
ATOM 1738 C C . PRO A 1 258 ? 8.052 -20.111 -38.282 1.00 39.29 585 PRO A C 1
ATOM 1739 O O . PRO A 1 258 ? 7.880 -19.602 -37.144 1.00 36.63 585 PRO A O 1
ATOM 1743 N N . ALA A 1 259 ? 7.066 -20.519 -39.076 1.00 40.12 586 ALA A N 1
ATOM 1744 C CA . ALA A 1 259 ? 5.675 -20.106 -38.872 1.00 39.86 586 ALA A CA 1
ATOM 1745 C C . ALA A 1 259 ? 5.161 -20.370 -37.444 1.00 38.36 586 ALA A C 1
ATOM 1746 O O . ALA A 1 259 ? 4.538 -19.500 -36.854 1.00 36.64 586 ALA A O 1
ATOM 1748 N N . ILE A 1 260 ? 5.490 -21.528 -36.879 1.00 36.43 587 ILE A N 1
ATOM 1749 C CA . ILE A 1 260 ? 4.993 -21.880 -35.553 1.00 37.01 587 ILE A CA 1
ATOM 1750 C C . ILE A 1 260 ? 5.539 -20.990 -34.426 1.00 34.49 587 ILE A C 1
ATOM 1751 O O . ILE A 1 260 ? 4.786 -20.632 -33.497 1.00 32.83 587 ILE A O 1
ATOM 1756 N N . ILE A 1 261 ? 6.808 -20.577 -34.573 1.00 33.51 588 ILE A N 1
ATOM 1757 C CA . ILE A 1 261 ? 7.438 -19.652 -33.621 1.00 31.39 588 ILE A CA 1
ATOM 1758 C C . ILE A 1 261 ? 6.858 -18.258 -33.800 1.00 30.11 588 ILE A C 1
ATOM 1759 O O . ILE A 1 261 ? 6.481 -17.632 -32.839 1.00 28.49 588 ILE A O 1
ATOM 1764 N N . ASP A 1 262 ? 6.763 -17.810 -35.054 1.00 31.34 589 ASP A N 1
ATOM 1765 C CA . ASP A 1 262 ? 6.214 -16.508 -35.411 1.00 32.46 589 ASP A CA 1
ATOM 1766 C C . ASP A 1 262 ? 4.805 -16.338 -34.862 1.00 32.34 589 ASP A C 1
ATOM 1767 O O . ASP A 1 262 ? 4.508 -15.326 -34.250 1.00 31.36 589 ASP A O 1
ATOM 1772 N N . LYS A 1 263 ? 3.962 -17.334 -35.097 1.00 34.22 590 LYS A N 1
ATOM 1773 C CA . LYS A 1 263 ? 2.582 -17.316 -34.653 1.00 36.48 590 LYS A CA 1
ATOM 1774 C C . LYS A 1 263 ? 2.494 -17.239 -33.129 1.00 33.95 590 LYS A C 1
ATOM 1775 O O . LYS A 1 263 ? 1.838 -16.327 -32.608 1.00 33.56 590 LYS A O 1
ATOM 1781 N N . LEU A 1 264 ? 3.177 -18.139 -32.426 1.00 31.09 591 LEU A N 1
ATOM 1782 C CA . LEU A 1 264 ? 3.190 -18.089 -30.956 1.00 31.27 591 LEU A CA 1
ATOM 1783 C C . LEU A 1 264 ? 3.786 -16.764 -30.408 1.00 29.78 591 LEU A C 1
ATOM 1784 O O . LEU A 1 264 ? 3.244 -16.195 -29.464 1.00 30.92 591 LEU A O 1
ATOM 1789 N N . PHE A 1 265 ? 4.859 -16.286 -31.046 1.00 27.85 592 PHE A N 1
ATOM 1790 C CA . PHE A 1 265 ? 5.519 -15.027 -30.665 1.00 27.18 592 PHE A CA 1
ATOM 1791 C C . PHE A 1 265 ? 4.518 -13.864 -30.788 1.00 28.08 592 PHE A C 1
ATOM 1792 O O . PHE A 1 265 ? 4.269 -13.149 -29.808 1.00 26.67 592 PHE A O 1
ATOM 1800 N N . LEU A 1 266 ? 3.950 -13.716 -31.985 1.00 29.12 593 LEU A N 1
ATOM 1801 C CA . LEU A 1 266 ? 3.012 -12.628 -32.286 1.00 30.82 593 LEU A CA 1
ATOM 1802 C C . LEU A 1 266 ? 1.728 -12.676 -31.426 1.00 31.93 593 LEU A C 1
ATOM 1803 O O . LEU A 1 266 ? 1.273 -11.611 -30.948 1.00 32.31 593 LEU A O 1
ATOM 1808 N N . ASP A 1 267 ? 1.163 -13.880 -31.227 1.00 32.34 594 ASP A N 1
ATOM 1809 C CA . ASP A 1 267 ? -0.046 -14.061 -30.409 1.00 35.11 594 ASP A CA 1
ATOM 1810 C C . ASP A 1 267 ? 0.144 -13.651 -28.931 1.00 35.04 594 ASP A C 1
ATOM 1811 O O . ASP A 1 267 ? -0.767 -13.152 -28.310 1.00 33.89 594 ASP A O 1
ATOM 1816 N N . THR A 1 268 ? 1.324 -13.924 -28.387 1.00 35.57 595 THR A N 1
ATOM 1817 C CA . THR A 1 268 ? 1.779 -13.502 -27.054 1.00 38.41 595 THR A CA 1
ATOM 1818 C C . THR A 1 268 ? 1.928 -11.975 -26.823 1.00 39.47 595 THR A C 1
ATOM 1819 O O . THR A 1 268 ? 1.694 -11.499 -25.745 1.00 41.87 595 THR A O 1
ATOM 1823 N N . LEU A 1 269 ? 2.289 -11.228 -27.859 1.00 40.11 596 LEU A N 1
ATOM 1824 C CA . LEU A 1 269 ? 2.447 -9.781 -27.748 1.00 41.72 596 LEU A CA 1
ATOM 1825 C C . LEU A 1 269 ? 1.190 -8.999 -27.367 1.00 45.43 596 LEU A C 1
ATOM 1826 O O . LEU A 1 269 ? 0.128 -9.149 -28.016 1.00 46.60 596 LEU A O 1
ATOM 1831 N N . PRO A 1 270 ? 1.305 -8.106 -26.341 1.00 45.56 597 PRO A N 1
ATOM 1832 C CA . PRO A 1 270 ? 0.235 -7.215 -25.903 1.00 45.50 597 PRO A CA 1
ATOM 1833 C C . PRO A 1 270 ? -0.093 -6.107 -26.865 1.00 45.54 597 PRO A C 1
ATOM 1834 O O . PRO A 1 270 ? -0.791 -5.184 -26.490 1.00 46.72 597 PRO A O 1
ATOM 1838 N N . PHE A 1 271 ? 0.455 -6.129 -28.075 1.00 44.24 598 PHE A N 1
ATOM 1839 C CA . PHE A 1 271 ? 0.246 -5.028 -29.053 1.00 44.54 598 PHE A CA 1
ATOM 1840 C C . PHE A 1 271 ? 0.409 -5.526 -30.481 1.00 43.68 598 PHE A C 1
ATOM 1841 O O . PHE A 1 271 ? 0.211 -4.776 -31.436 1.00 43.88 598 PHE A O 1
ATOM 1850 N N . PRO B 1 33 ? 23.532 -28.035 -0.043 1.00 63.95 360 PRO B N 1
ATOM 1851 C CA . PRO B 1 33 ? 22.991 -28.893 1.034 1.00 63.98 360 PRO B CA 1
ATOM 1852 C C . PRO B 1 33 ? 22.550 -30.291 0.511 1.00 61.68 360 PRO B C 1
ATOM 1853 O O . PRO B 1 33 ? 21.566 -30.379 -0.221 1.00 61.06 360 PRO B O 1
ATOM 1857 N N . PRO B 1 34 ? 23.276 -31.374 0.898 1.00 60.80 361 PRO B N 1
ATOM 1858 C CA . PRO B 1 34 ? 23.270 -32.665 0.172 1.00 58.49 361 PRO B CA 1
ATOM 1859 C C . PRO B 1 34 ? 21.903 -33.346 -0.059 1.00 54.17 361 PRO B C 1
ATOM 1860 O O . PRO B 1 34 ? 21.033 -33.358 0.800 1.00 55.01 361 PRO B O 1
ATOM 1864 N N . VAL B 1 35 ? 21.760 -33.900 -1.247 1.00 50.02 362 VAL B N 1
ATOM 1865 C CA . VAL B 1 35 ? 20.707 -34.827 -1.583 1.00 46.49 362 VAL B CA 1
ATOM 1866 C C . VAL B 1 35 ? 20.805 -36.060 -0.610 1.00 44.57 362 VAL B C 1
ATOM 1867 O O . VAL B 1 35 ? 21.895 -36.435 -0.136 1.00 42.74 362 VAL B O 1
ATOM 1871 N N . SER B 1 36 ? 19.648 -36.628 -0.272 1.00 41.90 363 SER B N 1
ATOM 1872 C CA . SER B 1 36 ? 19.545 -37.906 0.442 1.00 39.92 363 SER B CA 1
ATOM 1873 C C . SER B 1 36 ? 20.208 -39.079 -0.308 1.00 38.00 363 SER B C 1
ATOM 1874 O O . SER B 1 36 ? 20.381 -39.020 -1.543 1.00 35.97 363 SER B O 1
ATOM 1877 N N . LEU B 1 37 ? 20.562 -40.142 0.423 1.00 36.63 364 LEU B N 1
ATOM 1878 C CA . LEU B 1 37 ? 21.130 -41.335 -0.194 1.00 35.23 364 LEU B CA 1
ATOM 1879 C C . LEU B 1 37 ? 20.273 -41.935 -1.334 1.00 32.99 364 LEU B C 1
ATOM 1880 O O . LEU B 1 37 ? 20.797 -42.225 -2.427 1.00 31.54 364 LEU B O 1
ATOM 1885 N N . ILE B 1 38 ? 18.980 -42.129 -1.060 1.00 32.49 365 ILE B N 1
ATOM 1886 C CA . ILE B 1 38 ? 18.071 -42.699 -2.060 1.00 32.04 365 ILE B CA 1
ATOM 1887 C C . ILE B 1 38 ? 17.986 -41.818 -3.339 1.00 30.94 365 ILE B C 1
ATOM 1888 O O . ILE B 1 38 ? 17.995 -42.346 -4.448 1.00 30.37 365 ILE B O 1
ATOM 1893 N N . SER B 1 39 ? 17.970 -40.493 -3.163 1.00 31.46 366 SER B N 1
ATOM 1894 C CA . SER B 1 39 ? 18.042 -39.535 -4.276 1.00 31.52 366 SER B CA 1
ATOM 1895 C C . SER B 1 39 ? 19.305 -39.692 -5.090 1.00 30.19 366 SER B C 1
ATOM 1896 O O . SER B 1 39 ? 19.265 -39.645 -6.311 1.00 29.32 366 SER B O 1
ATOM 1899 N N . ALA B 1 40 ? 20.429 -39.854 -4.410 1.00 30.71 367 ALA B N 1
ATOM 1900 C CA . ALA B 1 40 ? 21.696 -40.104 -5.105 1.00 30.34 367 ALA B CA 1
ATOM 1901 C C . ALA B 1 40 ? 21.664 -41.448 -5.854 1.00 28.73 367 ALA B C 1
ATOM 1902 O O . ALA B 1 40 ? 22.184 -41.553 -6.957 1.00 28.52 367 ALA B O 1
ATOM 1904 N N . LEU B 1 41 ? 21.036 -42.463 -5.265 1.00 28.05 368 LEU B N 1
ATOM 1905 C CA . LEU B 1 41 ? 20.890 -43.775 -5.916 1.00 26.24 368 LEU B CA 1
ATOM 1906 C C . LEU B 1 41 ? 19.984 -43.686 -7.135 1.00 25.64 368 LEU B C 1
ATOM 1907 O O . LEU B 1 41 ? 20.261 -44.329 -8.138 1.00 24.66 368 LEU B O 1
ATOM 1912 N N . VAL B 1 42 ? 18.922 -42.869 -7.054 1.00 26.45 369 VAL B N 1
ATOM 1913 C CA . VAL B 1 42 ? 18.017 -42.679 -8.194 1.00 26.35 369 VAL B CA 1
ATOM 1914 C C . VAL B 1 42 ? 18.756 -41.980 -9.340 1.00 26.35 369 VAL B C 1
ATOM 1915 O O . VAL B 1 42 ? 18.647 -42.417 -10.493 1.00 25.01 369 VAL B O 1
ATOM 1919 N N . ARG B 1 43 ? 19.533 -40.944 -8.994 1.00 27.41 370 ARG B N 1
ATOM 1920 C CA . ARG B 1 43 ? 20.267 -40.205 -9.982 1.00 29.53 370 ARG B CA 1
ATOM 1921 C C . ARG B 1 43 ? 21.295 -41.117 -10.696 1.00 27.89 370 ARG B C 1
ATOM 1922 O O . ARG B 1 43 ? 21.456 -41.051 -11.907 1.00 27.08 370 ARG B O 1
ATOM 1930 N N . ALA B 1 44 ? 21.970 -41.953 -9.913 1.00 26.65 371 ALA B N 1
ATOM 1931 C CA . ALA B 1 44 ? 22.978 -42.863 -10.429 1.00 26.20 371 ALA B CA 1
ATOM 1932 C C . ALA B 1 44 ? 22.293 -43.801 -11.436 1.00 24.88 371 ALA B C 1
ATOM 1933 O O . ALA B 1 44 ? 22.820 -44.050 -12.514 1.00 24.24 371 ALA B O 1
ATOM 1935 N N . HIS B 1 45 ? 21.102 -44.293 -11.081 1.00 24.22 372 HIS B N 1
ATOM 1936 C CA . HIS B 1 45 ? 20.321 -45.128 -11.975 1.00 23.61 372 HIS B CA 1
ATOM 1937 C C . HIS B 1 45 ? 19.891 -44.391 -13.269 1.00 23.66 372 HIS B C 1
ATOM 1938 O O . HIS B 1 45 ? 20.162 -44.854 -14.392 1.00 22.53 372 HIS B O 1
ATOM 1945 N N . VAL B 1 46 ? 19.238 -43.237 -13.106 1.00 24.17 373 VAL B N 1
ATOM 1946 C CA . VAL B 1 46 ? 18.735 -42.463 -14.246 1.00 24.87 373 VAL B CA 1
ATOM 1947 C C . VAL B 1 46 ? 19.874 -42.041 -15.228 1.00 25.70 373 VAL B C 1
ATOM 1948 O O . VAL B 1 46 ? 19.732 -42.141 -16.474 1.00 25.42 373 VAL B O 1
ATOM 1952 N N . ASP B 1 47 ? 21.003 -41.614 -14.667 1.00 25.91 374 ASP B N 1
ATOM 1953 C CA . ASP B 1 47 ? 22.114 -41.190 -15.500 1.00 28.60 374 ASP B CA 1
ATOM 1954 C C . ASP B 1 47 ? 22.959 -42.336 -16.080 1.00 28.11 374 ASP B C 1
ATOM 1955 O O . ASP B 1 47 ? 23.939 -42.084 -16.764 1.00 30.04 374 ASP B O 1
ATOM 1960 N N . SER B 1 48 ? 22.580 -43.574 -15.810 1.00 26.46 375 SER B N 1
ATOM 1961 C CA . SER B 1 48 ? 23.286 -44.696 -16.405 1.00 26.27 375 SER B CA 1
ATOM 1962 C C . SER B 1 48 ? 22.368 -45.607 -17.253 1.00 26.42 375 SER B C 1
ATOM 1963 O O . SER B 1 48 ? 22.710 -46.763 -17.552 1.00 25.97 375 SER B O 1
ATOM 1966 N N . ASN B 1 49 ? 21.174 -45.108 -17.552 1.00 27.68 376 ASN B N 1
ATOM 1967 C CA . ASN B 1 49 ? 20.148 -45.900 -18.251 1.00 28.16 376 ASN B CA 1
ATOM 1968 C C . ASN B 1 49 ? 19.579 -45.112 -19.405 1.00 29.77 376 ASN B C 1
ATOM 1969 O O . ASN B 1 49 ? 19.576 -43.908 -19.363 1.00 29.98 376 ASN B O 1
ATOM 1974 N N . PRO B 1 50 ? 19.101 -45.786 -20.458 1.00 31.29 377 PRO B N 1
ATOM 1975 C CA . PRO B 1 50 ? 18.501 -45.012 -21.538 1.00 33.90 377 PRO B CA 1
ATOM 1976 C C . PRO B 1 50 ? 17.119 -44.491 -21.129 1.00 34.05 377 PRO B C 1
ATOM 1977 O O . PRO B 1 50 ? 16.551 -44.905 -20.109 1.00 32.82 377 PRO B O 1
ATOM 1981 N N . ALA B 1 51 ? 16.554 -43.595 -21.917 1.00 35.84 378 ALA B N 1
ATOM 1982 C CA . ALA B 1 51 ? 15.154 -43.214 -21.716 1.00 37.60 378 ALA B CA 1
ATOM 1983 C C . ALA B 1 51 ? 14.333 -43.589 -22.955 1.00 39.82 378 ALA B C 1
ATOM 1984 O O . ALA B 1 51 ? 14.897 -44.023 -23.952 1.00 39.06 378 ALA B O 1
ATOM 1986 N N . MET B 1 52 ? 13.017 -43.400 -22.905 1.00 43.73 379 MET B N 1
ATOM 1987 C CA . MET B 1 52 ? 12.170 -43.547 -24.100 1.00 48.76 379 MET B CA 1
ATOM 1988 C C . MET B 1 52 ? 12.680 -42.757 -25.297 1.00 49.91 379 MET B C 1
ATOM 1989 O O . MET B 1 52 ? 12.535 -43.197 -26.422 1.00 52.53 379 MET B O 1
ATOM 1994 N N . THR B 1 53 ? 13.323 -41.625 -25.050 1.00 49.60 380 THR B N 1
ATOM 1995 C CA . THR B 1 53 ? 13.850 -40.784 -26.141 1.00 50.77 380 THR B CA 1
ATOM 1996 C C . THR B 1 53 ? 15.164 -41.319 -26.747 1.00 49.94 380 THR B C 1
ATOM 1997 O O . THR B 1 53 ? 15.516 -40.949 -27.841 1.00 51.40 380 THR B O 1
ATOM 2001 N N . SER B 1 54 ? 15.863 -42.193 -26.030 1.00 47.19 381 SER B N 1
ATOM 2002 C CA . SER B 1 54 ? 17.127 -42.677 -26.530 1.00 48.11 381 SER B CA 1
ATOM 2003 C C . SER B 1 54 ? 17.006 -44.066 -27.106 1.00 47.07 381 SER B C 1
ATOM 2004 O O . SER B 1 54 ? 18.057 -44.660 -27.335 1.00 48.15 381 SER B O 1
ATOM 2007 N N . LEU B 1 55 ? 15.779 -44.573 -27.335 1.00 47.75 382 LEU B N 1
ATOM 2008 C CA . LEU B 1 55 ? 15.615 -45.946 -27.860 1.00 46.15 382 LEU B CA 1
ATOM 2009 C C . LEU B 1 55 ? 16.001 -46.063 -29.324 1.00 47.58 382 LEU B C 1
ATOM 2010 O O . LEU B 1 55 ? 15.612 -45.267 -30.164 1.00 49.02 382 LEU B O 1
ATOM 2015 N N . ASP B 1 56 ? 16.848 -47.050 -29.581 1.00 45.70 383 ASP B N 1
ATOM 2016 C CA . ASP B 1 56 ? 17.496 -47.186 -30.878 1.00 47.34 383 ASP B CA 1
ATOM 2017 C C . ASP B 1 56 ? 17.037 -48.510 -31.467 1.00 47.55 383 ASP B C 1
ATOM 2018 O O . ASP B 1 56 ? 17.444 -49.597 -31.015 1.00 46.08 383 ASP B O 1
ATOM 2023 N N . TYR B 1 57 ? 16.164 -48.405 -32.461 1.00 49.64 384 TYR B N 1
ATOM 2024 C CA . TYR B 1 57 ? 15.634 -49.555 -33.209 1.00 51.75 384 TYR B CA 1
ATOM 2025 C C . TYR B 1 57 ? 16.460 -49.920 -34.443 1.00 52.84 384 TYR B C 1
ATOM 2026 O O . TYR B 1 57 ? 16.042 -50.785 -35.212 1.00 52.46 384 TYR B O 1
ATOM 2035 N N . SER B 1 58 ? 17.617 -49.284 -34.642 1.00 53.37 385 SER B N 1
ATOM 2036 C CA . SER B 1 58 ? 18.410 -49.465 -35.895 1.00 57.68 385 SER B CA 1
ATOM 2037 C C . SER B 1 58 ? 19.016 -50.874 -36.071 1.00 57.74 385 SER B C 1
ATOM 2038 O O . SER B 1 58 ? 19.510 -51.188 -37.137 1.00 58.90 385 SER B O 1
ATOM 2041 N N . ARG B 1 59 ? 18.972 -51.706 -35.031 1.00 57.74 386 ARG B N 1
ATOM 2042 C CA . ARG B 1 59 ? 19.414 -53.104 -35.166 1.00 59.31 386 ARG B CA 1
ATOM 2043 C C . ARG B 1 59 ? 18.318 -54.134 -34.932 1.00 58.68 386 ARG B C 1
ATOM 2044 O O . ARG B 1 59 ? 18.538 -55.302 -35.175 1.00 59.63 386 ARG B O 1
ATOM 2052 N N . PHE B 1 60 ? 17.140 -53.684 -34.515 1.00 57.99 387 PHE B N 1
ATOM 2053 C CA . PHE B 1 60 ? 16.048 -54.557 -34.083 1.00 58.00 387 PHE B CA 1
ATOM 2054 C C . PHE B 1 60 ? 15.420 -55.275 -35.258 1.00 61.51 387 PHE B C 1
ATOM 2055 O O . PHE B 1 60 ? 15.251 -54.693 -36.316 1.00 64.69 387 PHE B O 1
ATOM 2063 N N . GLN B 1 61 ? 15.070 -56.543 -35.054 1.00 63.97 388 GLN B N 1
ATOM 2064 C CA . GLN B 1 61 ? 14.310 -57.322 -36.037 1.00 69.28 388 GLN B CA 1
ATOM 2065 C C . GLN B 1 61 ? 13.297 -58.216 -35.343 1.00 71.73 388 GLN B C 1
ATOM 2066 O O . GLN B 1 61 ? 13.673 -59.133 -34.621 1.00 70.67 388 GLN B O 1
ATOM 2072 N N . ALA B 1 62 ? 12.021 -57.949 -35.575 1.00 80.11 389 ALA B N 1
ATOM 2073 C CA . ALA B 1 62 ? 10.928 -58.695 -34.949 1.00 84.99 389 ALA B CA 1
ATOM 2074 C C . ALA B 1 62 ? 10.858 -60.188 -35.331 1.00 89.22 389 ALA B C 1
ATOM 2075 O O . ALA B 1 62 ? 10.241 -60.979 -34.604 1.00 92.02 389 ALA B O 1
ATOM 2077 N N . ASN B 1 63 ? 11.495 -60.586 -36.437 1.00 91.11 390 ASN B N 1
ATOM 2078 C CA . ASN B 1 63 ? 11.185 -61.903 -37.028 1.00 92.72 390 ASN B CA 1
ATOM 2079 C C . ASN B 1 63 ? 12.287 -62.695 -37.754 1.00 93.11 390 ASN B C 1
ATOM 2080 O O . ASN B 1 63 ? 12.019 -63.263 -38.823 1.00 97.16 390 ASN B O 1
ATOM 2085 N N . PRO B 1 64 ? 13.499 -62.816 -37.159 1.00 91.85 391 PRO B N 1
ATOM 2086 C CA . PRO B 1 64 ? 14.581 -63.450 -37.954 1.00 92.01 391 PRO B CA 1
ATOM 2087 C C . PRO B 1 64 ? 14.432 -64.949 -38.169 1.00 93.85 391 PRO B C 1
ATOM 2088 O O . PRO B 1 64 ? 14.392 -65.381 -39.320 1.00 95.14 391 PRO B O 1
ATOM 2092 N N . ASP B 1 72 ? 27.259 -66.692 -37.822 1.00 71.25 399 ASP B N 1
ATOM 2093 C CA . ASP B 1 72 ? 26.685 -65.671 -36.939 1.00 68.81 399 ASP B CA 1
ATOM 2094 C C . ASP B 1 72 ? 27.684 -65.209 -35.865 1.00 65.33 399 ASP B C 1
ATOM 2095 O O . ASP B 1 72 ? 27.353 -64.962 -34.688 1.00 61.14 399 ASP B O 1
ATOM 2100 N N . THR B 1 73 ? 28.922 -65.076 -36.335 1.00 63.54 400 THR B N 1
ATOM 2101 C CA . THR B 1 73 ? 29.993 -64.399 -35.619 1.00 59.42 400 THR B CA 1
ATOM 2102 C C . THR B 1 73 ? 29.609 -62.916 -35.325 1.00 57.15 400 THR B C 1
ATOM 2103 O O . THR B 1 73 ? 30.095 -62.320 -34.361 1.00 53.22 400 THR B O 1
ATOM 2107 N N . GLN B 1 74 ? 28.733 -62.353 -36.157 1.00 57.16 401 GLN B N 1
ATOM 2108 C CA . GLN B 1 74 ? 28.214 -61.000 -36.003 1.00 55.89 401 GLN B CA 1
ATOM 2109 C C . GLN B 1 74 ? 27.416 -60.859 -34.702 1.00 51.37 401 GLN B C 1
ATOM 2110 O O . GLN B 1 74 ? 27.586 -59.882 -33.963 1.00 47.36 401 GLN B O 1
ATOM 2116 N N . HIS B 1 75 ? 26.536 -61.822 -34.437 1.00 48.71 402 HIS B N 1
ATOM 2117 C CA . HIS B 1 75 ? 25.737 -61.811 -33.210 1.00 46.52 402 HIS B CA 1
ATOM 2118 C C . HIS B 1 75 ? 26.606 -61.992 -31.961 1.00 42.59 402 HIS B C 1
ATOM 2119 O O . HIS B 1 75 ? 26.347 -61.348 -30.951 1.00 40.62 402 HIS B O 1
ATOM 2126 N N . ILE B 1 76 ? 27.656 -62.807 -32.054 1.00 40.59 403 ILE B N 1
ATOM 2127 C CA . ILE B 1 76 ? 28.626 -62.966 -30.966 1.00 38.54 403 ILE B CA 1
ATOM 2128 C C . ILE B 1 76 ? 29.360 -61.648 -30.716 1.00 39.33 403 ILE B C 1
ATOM 2129 O O . ILE B 1 76 ? 29.434 -61.192 -29.596 1.00 37.89 403 ILE B O 1
ATOM 2134 N N .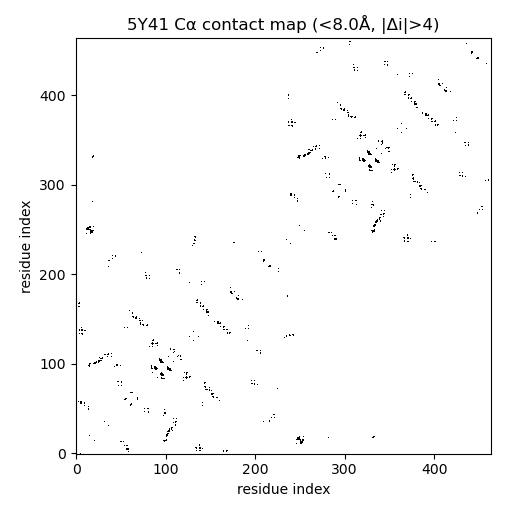 GLN B 1 77 ? 29.829 -61.005 -31.781 1.00 40.93 404 GLN B N 1
ATOM 2135 C CA . GLN B 1 77 ? 30.571 -59.745 -31.685 1.00 40.94 404 GLN B CA 1
ATOM 2136 C C . GLN B 1 77 ? 29.693 -58.676 -31.007 1.00 38.79 404 GLN B C 1
ATOM 2137 O O . GLN B 1 77 ? 30.148 -57.948 -30.095 1.00 37.36 404 GLN B O 1
ATOM 2143 N N . GLN B 1 78 ? 28.425 -58.604 -31.419 1.00 38.63 405 GLN B N 1
ATOM 2144 C CA . GLN B 1 78 ? 27.498 -57.667 -30.805 1.00 38.83 405 GLN B CA 1
ATOM 2145 C C . GLN B 1 78 ? 27.258 -57.975 -29.306 1.00 35.52 405 GLN B C 1
ATOM 2146 O O . GLN B 1 78 ? 27.232 -57.077 -28.463 1.00 33.86 405 GLN B O 1
ATOM 2152 N N . PHE B 1 79 ? 27.137 -59.257 -29.001 1.00 34.30 406 PHE B N 1
ATOM 2153 C CA . PHE B 1 79 ? 27.050 -59.725 -27.624 1.00 32.71 406 PHE B CA 1
ATOM 2154 C C . PHE B 1 79 ? 28.246 -59.198 -26.812 1.00 30.77 406 PHE B C 1
ATOM 2155 O O . PHE B 1 79 ? 28.040 -58.602 -25.760 1.00 28.34 406 PHE B O 1
ATOM 2163 N N . TYR B 1 80 ? 29.477 -59.353 -27.330 1.00 30.59 407 TYR B N 1
ATOM 2164 C CA . TYR B 1 80 ? 30.657 -58.761 -26.674 1.00 28.86 407 TYR B CA 1
ATOM 2165 C C . TYR B 1 80 ? 30.591 -57.227 -26.514 1.00 29.67 407 TYR B C 1
ATOM 2166 O O . TYR B 1 80 ? 30.893 -56.692 -25.426 1.00 28.69 407 TYR B O 1
ATOM 2175 N N . ASP B 1 81 ? 30.228 -56.523 -27.602 1.00 31.30 408 ASP B N 1
ATOM 2176 C CA . ASP B 1 81 ? 30.067 -55.055 -27.562 1.00 31.66 408 ASP B CA 1
ATOM 2177 C C . ASP B 1 81 ? 29.061 -54.624 -26.522 1.00 29.58 408 ASP B C 1
ATOM 2178 O O . ASP B 1 81 ? 29.323 -53.689 -25.782 1.00 27.72 408 ASP B O 1
ATOM 2183 N N . LEU B 1 82 ? 27.946 -55.346 -26.416 1.00 28.72 409 LEU B N 1
ATOM 2184 C CA . LEU B 1 82 ? 26.967 -54.983 -25.408 1.00 28.49 409 LEU B CA 1
ATOM 2185 C C . LEU B 1 82 ? 27.505 -55.182 -24.010 1.00 27.84 409 LEU B C 1
ATOM 2186 O O . LEU B 1 82 ? 27.245 -54.352 -23.145 1.00 29.00 409 LEU B O 1
ATOM 2191 N N . LEU B 1 83 ? 28.257 -56.279 -23.777 1.00 27.70 410 LEU B N 1
ATOM 2192 C CA . LEU B 1 83 ? 28.864 -56.482 -22.477 1.00 26.82 410 LEU B CA 1
ATOM 2193 C C . LEU B 1 83 ? 29.909 -55.382 -22.188 1.00 27.52 410 LEU B C 1
ATOM 2194 O O . LEU B 1 83 ? 29.934 -54.856 -21.073 1.00 27.06 410 LEU B O 1
ATOM 2199 N N . THR B 1 84 ? 30.783 -55.076 -23.148 1.00 28.24 411 THR B N 1
ATOM 2200 C CA . THR B 1 84 ? 31.871 -54.111 -22.854 1.00 30.22 411 THR B CA 1
ATOM 2201 C C . THR B 1 84 ? 31.345 -52.684 -22.693 1.00 31.04 411 THR B C 1
ATOM 2202 O O . THR B 1 84 ? 31.794 -51.980 -21.789 1.00 30.30 411 THR B O 1
ATOM 2206 N N . GLY B 1 85 ? 30.396 -52.277 -23.546 1.00 31.88 412 GLY B N 1
ATOM 2207 C CA . GLY B 1 85 ? 29.663 -50.991 -23.375 1.00 34.26 412 GLY B CA 1
ATOM 2208 C C . GLY B 1 85 ? 29.024 -50.887 -21.985 1.00 34.05 412 GLY B C 1
ATOM 2209 O O . GLY B 1 85 ? 29.202 -49.914 -21.257 1.00 35.38 412 GLY B O 1
ATOM 2210 N N . SER B 1 86 ? 28.344 -51.939 -21.590 1.00 34.79 413 SER B N 1
ATOM 2211 C CA . SER B 1 86 ? 27.709 -51.969 -20.270 1.00 35.69 413 SER B CA 1
ATOM 2212 C C . SER B 1 86 ? 28.685 -51.933 -19.058 1.00 35.20 413 SER B C 1
ATOM 2213 O O . SER B 1 86 ? 28.359 -51.354 -18.011 1.00 34.47 413 SER B O 1
ATOM 2216 N N . MET B 1 87 ? 29.870 -52.541 -19.199 1.00 36.07 414 MET B N 1
ATOM 2217 C CA . MET B 1 87 ? 30.939 -52.481 -18.177 1.00 36.79 414 MET B CA 1
ATOM 2218 C C . MET B 1 87 ? 31.278 -51.063 -17.781 1.00 35.19 414 MET B C 1
ATOM 2219 O O . MET B 1 87 ? 31.342 -50.735 -16.589 1.00 33.30 414 MET B O 1
ATOM 2224 N N . GLU B 1 88 ? 31.498 -50.229 -18.788 1.00 35.74 415 GLU B N 1
ATOM 2225 C CA . GLU B 1 88 ? 31.885 -48.848 -18.534 1.00 37.92 415 GLU B CA 1
ATOM 2226 C C . GLU B 1 88 ? 30.739 -48.046 -17.845 1.00 35.70 415 GLU B C 1
ATOM 2227 O O . GLU B 1 88 ? 30.978 -47.301 -16.895 1.00 35.17 415 GLU B O 1
ATOM 2233 N N . ILE B 1 89 ? 29.513 -48.233 -18.327 1.00 31.96 416 ILE B N 1
ATOM 2234 C CA . ILE B 1 89 ? 28.343 -47.543 -17.803 1.00 31.72 416 ILE B CA 1
ATOM 2235 C C . ILE B 1 89 ? 28.045 -47.978 -16.363 1.00 29.35 416 ILE B C 1
ATOM 2236 O O . ILE B 1 89 ? 27.818 -47.127 -15.513 1.00 28.55 416 ILE B O 1
ATOM 2241 N N . ILE B 1 90 ? 28.165 -49.275 -16.074 1.00 27.39 417 ILE B N 1
ATOM 2242 C CA . ILE B 1 90 ? 27.933 -49.782 -14.708 1.00 26.60 417 ILE B CA 1
ATOM 2243 C C . ILE B 1 90 ? 29.017 -49.313 -13.735 1.00 28.79 417 ILE B C 1
ATOM 2244 O O . ILE B 1 90 ? 28.732 -49.033 -12.549 1.00 27.89 417 ILE B O 1
ATOM 2249 N N . ARG B 1 91 ? 30.252 -49.207 -14.245 1.00 29.52 418 ARG B N 1
ATOM 2250 C CA . ARG B 1 91 ? 31.350 -48.679 -13.462 1.00 33.02 418 ARG B CA 1
ATOM 2251 C C . ARG B 1 91 ? 31.043 -47.215 -13.090 1.00 31.09 418 ARG B C 1
ATOM 2252 O O . ARG B 1 91 ? 31.239 -46.828 -11.940 1.00 31.07 418 ARG B O 1
ATOM 2260 N N . GLY B 1 92 ? 30.540 -46.435 -14.046 1.00 29.12 419 GLY B N 1
ATOM 2261 C CA . GLY B 1 92 ? 30.147 -45.040 -13.776 1.00 29.75 419 GLY B CA 1
ATOM 2262 C C . GLY B 1 92 ? 29.003 -44.952 -12.775 1.00 28.42 419 GLY B C 1
ATOM 2263 O O . GLY B 1 92 ? 29.034 -44.113 -11.847 1.00 28.90 419 GLY B O 1
ATOM 2264 N N . TRP B 1 93 ? 28.027 -45.855 -12.929 1.00 26.63 420 TRP B N 1
ATOM 2265 C CA . TRP B 1 93 ? 26.932 -45.979 -11.960 1.00 26.85 420 TRP B CA 1
ATOM 2266 C C . TRP B 1 93 ? 27.474 -46.210 -10.540 1.00 27.29 420 TRP B C 1
ATOM 2267 O O . TRP B 1 93 ? 27.075 -45.502 -9.601 1.00 27.98 420 TRP B O 1
ATOM 2278 N N . ALA B 1 94 ? 28.399 -47.170 -10.414 1.00 27.35 421 ALA B N 1
ATOM 2279 C CA . ALA B 1 94 ? 28.960 -47.592 -9.120 1.00 29.46 421 ALA B CA 1
ATOM 2280 C C . ALA B 1 94 ? 29.679 -46.434 -8.407 1.00 31.58 421 ALA B C 1
ATOM 2281 O O . ALA B 1 94 ? 29.490 -46.211 -7.208 1.00 31.50 421 ALA B O 1
ATOM 2283 N N . GLU B 1 95 ? 30.433 -45.670 -9.178 1.00 33.77 422 GLU B N 1
ATOM 2284 C CA . GLU B 1 95 ? 31.163 -44.510 -8.658 1.00 37.73 422 GLU B CA 1
ATOM 2285 C C . GLU B 1 95 ? 30.221 -43.373 -8.228 1.00 38.53 422 GLU B C 1
ATOM 2286 O O . GLU B 1 95 ? 30.634 -42.535 -7.425 1.00 39.67 422 GLU B O 1
ATOM 2292 N N . LYS B 1 96 ? 28.956 -43.396 -8.685 1.00 36.23 423 LYS B N 1
ATOM 2293 C CA . LYS B 1 96 ? 27.975 -42.419 -8.255 1.00 37.68 423 LYS B CA 1
ATOM 2294 C C . LYS B 1 96 ? 27.206 -42.847 -6.988 1.00 37.17 423 LYS B C 1
ATOM 2295 O O . LYS B 1 96 ? 26.340 -42.091 -6.499 1.00 38.11 423 LYS B O 1
ATOM 2301 N N . ILE B 1 97 ? 27.505 -44.047 -6.455 1.00 35.05 424 ILE B N 1
ATOM 2302 C CA . ILE B 1 97 ? 26.884 -44.515 -5.192 1.00 33.48 424 ILE B CA 1
ATOM 2303 C C . ILE B 1 97 ? 27.639 -43.851 -4.035 1.00 34.11 424 ILE B C 1
ATOM 2304 O O . ILE B 1 97 ? 28.843 -44.056 -3.921 1.00 34.96 424 ILE B O 1
ATOM 2309 N N . PRO B 1 98 ? 26.951 -43.047 -3.186 1.00 33.03 425 PRO B N 1
ATOM 2310 C CA . PRO B 1 98 ? 27.690 -42.369 -2.117 1.00 34.89 425 PRO B CA 1
ATOM 2311 C C . PRO B 1 98 ? 28.415 -43.378 -1.229 1.00 35.33 425 PRO B C 1
ATOM 2312 O O . PRO B 1 98 ? 27.849 -44.467 -0.916 1.00 33.43 425 PRO B O 1
ATOM 2316 N N . GLY B 1 99 ? 29.672 -43.066 -0.889 1.00 36.66 426 GLY B N 1
ATOM 2317 C CA . GLY B 1 99 ? 30.472 -43.989 -0.106 1.00 37.90 426 GLY B CA 1
ATOM 2318 C C . GLY B 1 99 ? 31.271 -45.024 -0.899 1.00 37.77 426 GLY B C 1
ATOM 2319 O O . GLY B 1 99 ? 32.277 -45.541 -0.389 1.00 40.10 426 GLY B O 1
ATOM 2320 N N . PHE B 1 100 ? 30.882 -45.328 -2.135 1.00 35.72 427 PHE B N 1
ATOM 2321 C CA . PHE B 1 100 ? 31.590 -46.358 -2.901 1.00 35.83 427 PHE B CA 1
ATOM 2322 C C . PHE B 1 100 ? 33.025 -45.939 -3.223 1.00 37.60 427 PHE B C 1
ATOM 2323 O O . PHE B 1 100 ? 33.936 -46.720 -3.086 1.00 37.28 427 PHE B O 1
ATOM 2331 N N . ALA B 1 101 ? 33.195 -44.703 -3.665 1.00 39.46 428 ALA B N 1
ATOM 2332 C CA . ALA B 1 101 ? 34.526 -44.105 -3.895 1.00 42.81 428 ALA B CA 1
ATOM 2333 C C . ALA B 1 101 ? 35.350 -43.928 -2.622 1.00 45.60 428 ALA B C 1
ATOM 2334 O O . ALA B 1 101 ? 36.557 -43.761 -2.713 1.00 47.90 428 ALA B O 1
ATOM 2336 N N . ASP B 1 102 ? 34.712 -44.015 -1.456 1.00 46.09 429 ASP B N 1
ATOM 2337 C CA . ASP B 1 102 ? 35.446 -43.985 -0.178 1.00 49.97 429 ASP B CA 1
ATOM 2338 C C . ASP B 1 102 ? 36.105 -45.310 0.189 1.00 50.62 429 ASP B C 1
ATOM 2339 O O . ASP B 1 102 ? 36.937 -45.346 1.090 1.00 52.59 429 ASP B O 1
ATOM 2344 N N . LEU B 1 103 ? 35.721 -46.395 -0.486 1.00 48.01 430 LEU B N 1
ATOM 2345 C CA . LEU B 1 103 ? 36.299 -47.714 -0.190 1.00 49.87 430 LEU B CA 1
ATOM 2346 C C . LEU B 1 103 ? 37.707 -47.791 -0.809 1.00 52.26 430 LEU B C 1
ATOM 2347 O O . LEU B 1 103 ? 37.971 -47.103 -1.806 1.00 53.08 430 LEU B O 1
ATOM 2352 N N . PRO B 1 104 ? 38.602 -48.639 -0.252 1.00 53.81 431 PRO B N 1
ATOM 2353 C CA . PRO B 1 104 ? 39.896 -48.855 -0.928 1.00 55.65 431 PRO B CA 1
ATOM 2354 C C . PRO B 1 104 ? 39.714 -49.229 -2.395 1.00 53.66 431 PRO B C 1
ATOM 2355 O O . PRO B 1 104 ? 38.700 -49.838 -2.754 1.00 50.79 431 PRO B O 1
ATOM 2359 N N . LYS B 1 105 ? 40.683 -48.884 -3.233 1.00 55.22 432 LYS B N 1
ATOM 2360 C CA . LYS B 1 105 ? 40.554 -49.157 -4.675 1.00 53.76 432 LYS B CA 1
ATOM 2361 C C . LYS B 1 105 ? 40.320 -50.649 -4.976 1.00 51.71 432 LYS B C 1
ATOM 2362 O O . LYS B 1 105 ? 39.467 -51.021 -5.826 1.00 50.24 432 LYS B O 1
ATOM 2368 N N . ALA B 1 106 ? 41.085 -51.498 -4.278 1.00 51.92 433 ALA B N 1
ATOM 2369 C CA . ALA B 1 106 ? 40.976 -52.953 -4.364 1.00 50.31 433 ALA B CA 1
ATOM 2370 C C . ALA B 1 106 ? 39.551 -53.441 -4.033 1.00 47.12 433 ALA B C 1
ATOM 2371 O O . ALA B 1 106 ? 39.056 -54.354 -4.668 1.00 45.81 433 ALA B O 1
ATOM 2373 N N . ASP B 1 107 ? 38.908 -52.818 -3.043 1.00 47.10 434 ASP B N 1
ATOM 2374 C CA . ASP B 1 107 ? 37.563 -53.165 -2.625 1.00 45.80 434 ASP B CA 1
ATOM 2375 C C . ASP B 1 107 ? 36.555 -52.759 -3.710 1.00 42.99 434 ASP B C 1
ATOM 2376 O O . ASP B 1 107 ? 35.669 -53.534 -4.068 1.00 41.16 434 ASP B O 1
ATOM 2381 N N . GLN B 1 108 ? 36.715 -51.551 -4.243 1.00 42.92 435 GLN B N 1
ATOM 2382 C CA . GLN B 1 108 ? 35.909 -51.099 -5.374 1.00 40.82 435 GLN B CA 1
ATOM 2383 C C . GLN B 1 108 ? 35.973 -52.066 -6.572 1.00 39.88 435 GLN B C 1
ATOM 2384 O O . GLN B 1 108 ? 34.910 -52.451 -7.112 1.00 36.87 435 GLN B O 1
ATOM 2390 N N . ASP B 1 109 ? 37.203 -52.444 -6.966 1.00 40.36 436 ASP B N 1
ATOM 2391 C CA . ASP B 1 109 ? 37.429 -53.415 -8.047 1.00 39.15 436 ASP B CA 1
ATOM 2392 C C . ASP B 1 109 ? 36.818 -54.763 -7.698 1.00 38.71 436 ASP B C 1
ATOM 2393 O O . ASP B 1 109 ? 36.156 -55.353 -8.537 1.00 37.09 436 ASP B O 1
ATOM 2398 N N . LEU B 1 110 ? 37.059 -55.265 -6.484 1.00 39.94 437 LEU B N 1
ATOM 2399 C CA . LEU B 1 110 ? 36.443 -56.533 -6.085 1.00 40.18 437 LEU B CA 1
ATOM 2400 C C . LEU B 1 110 ? 34.897 -56.494 -6.175 1.00 37.88 437 LEU B C 1
ATOM 2401 O O . LEU B 1 110 ? 34.289 -57.413 -6.746 1.00 36.74 437 LEU B O 1
ATOM 2406 N N . LEU B 1 111 ? 34.285 -55.441 -5.619 1.00 36.69 438 LEU B N 1
ATOM 2407 C CA . LEU B 1 111 ? 32.814 -55.301 -5.635 1.00 34.42 438 LEU B CA 1
ATOM 2408 C C . LEU B 1 111 ? 32.274 -55.216 -7.053 1.00 32.40 438 LEU B C 1
ATOM 2409 O O . LEU B 1 111 ? 31.327 -55.934 -7.386 1.00 30.06 438 LEU B O 1
ATOM 2414 N N . PHE B 1 112 ? 32.888 -54.359 -7.865 1.00 32.61 439 PHE B N 1
ATOM 2415 C CA . PHE B 1 112 ? 32.452 -54.158 -9.248 1.00 32.44 439 PHE B CA 1
ATOM 2416 C C . PHE B 1 112 ? 32.598 -55.425 -10.085 1.00 32.71 439 PHE B C 1
ATOM 2417 O O . PHE B 1 112 ? 31.658 -55.830 -10.797 1.00 33.13 439 PHE B O 1
ATOM 2425 N N . GLU B 1 113 ? 33.778 -56.019 -10.032 1.00 34.20 440 GLU B N 1
ATOM 2426 C CA . GLU B 1 113 ? 34.078 -57.176 -10.852 1.00 35.76 440 GLU B CA 1
ATOM 2427 C C . GLU B 1 113 ? 33.235 -58.380 -10.505 1.00 33.74 440 GLU B C 1
ATOM 2428 O O . GLU B 1 113 ? 32.737 -59.040 -11.412 1.00 34.13 440 GLU B O 1
ATOM 2434 N N . SER B 1 114 ? 33.035 -58.618 -9.204 1.00 33.56 441 SER B N 1
ATOM 2435 C CA . SER B 1 114 ? 32.191 -59.719 -8.743 1.00 34.11 441 SER B CA 1
ATOM 2436 C C . SER B 1 114 ? 30.717 -59.566 -9.123 1.00 33.40 441 SER B C 1
ATOM 2437 O O . SER B 1 114 ? 30.012 -60.565 -9.254 1.00 33.76 441 SER B O 1
ATOM 2440 N N . ALA B 1 115 ? 30.257 -58.317 -9.246 1.00 31.84 442 ALA B N 1
ATOM 2441 C CA . ALA B 1 115 ? 28.812 -57.986 -9.403 1.00 29.83 442 ALA B CA 1
ATOM 2442 C C . ALA B 1 115 ? 28.450 -57.645 -10.818 1.00 27.93 442 ALA B C 1
ATOM 2443 O O . ALA B 1 115 ? 27.252 -57.594 -11.140 1.00 27.62 442 ALA B O 1
ATOM 2445 N N . PHE B 1 116 ? 29.471 -57.421 -11.670 1.00 27.35 443 PHE B N 1
ATOM 2446 C CA . PHE B 1 116 ? 29.214 -56.888 -12.993 1.00 27.45 443 PHE B CA 1
ATOM 2447 C C . PHE B 1 116 ? 28.102 -57.585 -13.772 1.00 27.52 443 PHE B C 1
ATOM 2448 O O . PHE B 1 116 ? 27.161 -56.939 -14.232 1.00 26.58 443 PHE B O 1
ATOM 2456 N N . LEU B 1 117 ? 28.205 -58.901 -13.893 1.00 27.91 444 LEU B N 1
ATOM 2457 C CA . LEU B 1 117 ? 27.279 -59.661 -14.715 1.00 28.25 444 LEU B CA 1
ATOM 2458 C C . LEU B 1 117 ? 25.908 -59.746 -14.047 1.00 27.01 444 LEU B C 1
ATOM 2459 O O . LEU B 1 117 ? 24.897 -59.684 -14.718 1.00 26.56 444 LEU B O 1
ATOM 2464 N N . GLU B 1 118 ? 25.880 -59.856 -12.731 1.00 28.31 445 GLU B N 1
ATOM 2465 C CA . GLU B 1 118 ? 24.611 -59.712 -11.988 1.00 29.38 445 GLU B CA 1
ATOM 2466 C C . GLU B 1 118 ? 23.913 -58.382 -12.292 1.00 28.64 445 GLU B C 1
ATOM 2467 O O . GLU B 1 118 ? 22.720 -58.366 -12.603 1.00 27.99 445 GLU B O 1
ATOM 2473 N N . LEU B 1 119 ? 24.686 -57.285 -12.285 1.00 28.94 446 LEU B N 1
ATOM 2474 C CA . LEU B 1 119 ? 24.127 -55.955 -12.566 1.00 28.33 446 LEU B CA 1
ATOM 2475 C C . LEU B 1 119 ? 23.685 -55.825 -14.006 1.00 26.91 446 LEU B C 1
ATOM 2476 O O . LEU B 1 119 ? 22.635 -55.239 -14.279 1.00 27.14 446 LEU B O 1
ATOM 2481 N N . PHE B 1 120 ? 24.499 -56.327 -14.942 1.00 25.57 447 PHE B N 1
ATOM 2482 C CA . PHE B 1 120 ? 24.126 -56.326 -16.350 1.00 24.62 447 PHE B CA 1
ATOM 2483 C C . PHE B 1 120 ? 22.749 -57.008 -16.535 1.00 24.86 447 PHE B C 1
ATOM 2484 O O . PHE B 1 120 ? 21.893 -56.476 -17.214 1.00 25.25 447 PHE B O 1
ATOM 2492 N N . VAL B 1 121 ? 22.542 -58.145 -15.880 1.00 24.07 448 VAL B N 1
ATOM 2493 C CA . VAL B 1 121 ? 21.321 -58.908 -15.990 1.00 24.57 448 VAL B CA 1
ATOM 2494 C C . VAL B 1 121 ? 20.154 -58.190 -15.285 1.00 24.71 448 VAL B C 1
ATOM 2495 O O . VAL B 1 121 ? 19.045 -58.110 -15.824 1.00 25.32 448 VAL B O 1
ATOM 2499 N N . LEU B 1 122 ? 20.403 -57.688 -14.078 1.00 24.99 449 LEU B N 1
ATOM 2500 C CA . LEU B 1 122 ? 19.355 -57.036 -13.290 1.00 26.27 449 LEU B CA 1
ATOM 2501 C C . LEU B 1 122 ? 18.787 -55.821 -14.004 1.00 26.13 449 LEU B C 1
ATOM 2502 O O . LEU B 1 122 ? 17.563 -55.668 -14.122 1.00 28.22 449 LEU B O 1
ATOM 2507 N N . ARG B 1 123 ? 19.693 -54.984 -14.528 1.00 24.77 450 ARG B N 1
ATOM 2508 C CA . ARG B 1 123 ? 19.334 -53.732 -15.159 1.00 23.35 450 ARG B CA 1
ATOM 2509 C C . ARG B 1 123 ? 18.688 -53.987 -16.484 1.00 23.76 450 ARG B C 1
ATOM 2510 O O . ARG B 1 123 ? 17.759 -53.232 -16.889 1.00 23.37 450 ARG B O 1
ATOM 2518 N N . LEU B 1 124 ? 19.184 -55.025 -17.189 1.00 22.45 451 LEU B N 1
ATOM 2519 C CA . LEU B 1 124 ? 18.589 -55.446 -18.465 1.00 22.85 451 LEU B CA 1
ATOM 2520 C C . LEU B 1 124 ? 17.171 -55.937 -18.243 1.00 23.84 451 LEU B C 1
ATOM 2521 O O . LEU B 1 124 ? 16.267 -55.572 -18.989 1.00 24.80 451 LEU B O 1
ATOM 2526 N N . ALA B 1 125 ? 16.987 -56.784 -17.233 1.00 23.82 452 ALA B N 1
ATOM 2527 C CA . ALA B 1 125 ? 15.671 -57.316 -16.893 1.00 24.79 452 ALA B CA 1
ATOM 2528 C C . ALA B 1 125 ? 14.661 -56.234 -16.491 1.00 25.20 452 ALA B C 1
ATOM 2529 O O . ALA B 1 125 ? 13.477 -56.327 -16.826 1.00 27.40 452 ALA B O 1
ATOM 2531 N N . TYR B 1 126 ? 15.117 -55.220 -15.770 1.00 25.36 453 TYR B N 1
ATOM 2532 C CA . TYR B 1 126 ? 14.219 -54.138 -15.318 1.00 26.37 453 TYR B CA 1
ATOM 2533 C C . TYR B 1 126 ? 13.742 -53.263 -16.485 1.00 28.14 453 TYR B C 1
ATOM 2534 O O . TYR B 1 126 ? 12.604 -52.868 -16.506 1.00 30.18 453 TYR B O 1
ATOM 2543 N N . ARG B 1 127 ? 14.624 -52.992 -17.436 1.00 28.08 454 ARG B N 1
ATOM 2544 C CA . ARG B 1 127 ? 14.473 -52.019 -18.527 1.00 29.94 454 ARG B CA 1
ATOM 2545 C C . ARG B 1 127 ? 13.711 -52.623 -19.675 1.00 30.14 454 ARG B C 1
ATOM 2546 O O . ARG B 1 127 ? 13.125 -51.899 -20.472 1.00 30.88 454 ARG B O 1
ATOM 2554 N N . SER B 1 128 ? 13.772 -53.946 -19.813 1.00 29.51 455 SER B N 1
ATOM 2555 C CA . SER B 1 128 ? 13.295 -54.610 -21.038 1.00 30.53 455 SER B CA 1
ATOM 2556 C C . SER B 1 128 ? 11.769 -54.797 -21.092 1.00 32.55 455 SER B C 1
ATOM 2557 O O . SER B 1 128 ? 11.070 -54.500 -20.129 1.00 32.07 455 SER B O 1
ATOM 2560 N N . ASN B 1 129 ? 11.266 -55.274 -22.226 1.00 33.77 456 ASN B N 1
ATOM 2561 C CA . ASN B 1 129 ? 9.837 -55.552 -22.380 1.00 36.94 456 ASN B CA 1
ATOM 2562 C C . ASN B 1 129 ? 9.693 -57.030 -22.695 1.00 38.21 456 ASN B C 1
ATOM 2563 O O . ASN B 1 129 ? 9.659 -57.401 -23.869 1.00 38.74 456 ASN B O 1
ATOM 2568 N N . PRO B 1 130 ? 9.628 -57.875 -21.632 1.00 39.04 457 PRO B N 1
ATOM 2569 C CA . PRO B 1 130 ? 9.636 -59.340 -21.788 1.00 40.61 457 PRO B CA 1
ATOM 2570 C C . PRO B 1 130 ? 8.454 -59.880 -22.596 1.00 44.28 457 PRO B C 1
ATOM 2571 O O . PRO B 1 130 ? 8.654 -60.753 -23.429 1.00 45.53 457 PRO B O 1
ATOM 2575 N N . VAL B 1 131 ? 7.254 -59.325 -22.378 1.00 46.66 458 VAL B N 1
ATOM 2576 C CA . VAL B 1 131 ? 6.028 -59.678 -23.092 1.00 50.05 458 VAL B CA 1
ATOM 2577 C C . VAL B 1 131 ? 6.185 -59.536 -24.615 1.00 51.56 458 VAL B C 1
ATOM 2578 O O . VAL B 1 131 ? 5.639 -60.321 -25.387 1.00 52.55 458 VAL B O 1
ATOM 2582 N N . GLU B 1 132 ? 6.922 -58.519 -25.047 1.00 50.18 459 GLU B N 1
ATOM 2583 C CA . GLU B 1 132 ? 7.134 -58.316 -26.483 1.00 51.88 459 GLU B CA 1
ATOM 2584 C C . GLU B 1 132 ? 8.435 -58.953 -26.974 1.00 49.41 459 GLU B C 1
ATOM 2585 O O . GLU B 1 132 ? 8.751 -58.877 -28.158 1.00 51.04 459 GLU B O 1
ATOM 2591 N N . GLY B 1 133 ? 9.183 -59.580 -26.065 1.00 45.02 460 GLY B N 1
ATOM 2592 C CA . GLY B 1 133 ? 10.494 -60.149 -26.392 1.00 42.66 460 GLY B CA 1
ATOM 2593 C C . GLY B 1 133 ? 11.515 -59.078 -26.752 1.00 40.26 460 GLY B C 1
ATOM 2594 O O . GLY B 1 133 ? 12.416 -59.341 -27.563 1.00 39.83 460 GLY B O 1
ATOM 2595 N N . LYS B 1 134 ? 11.388 -57.883 -26.148 1.00 38.04 461 LYS B N 1
ATOM 2596 C CA . LYS B 1 134 ? 12.294 -56.766 -26.436 1.00 36.20 461 LYS B CA 1
ATOM 2597 C C . LYS B 1 134 ? 13.307 -56.570 -25.332 1.00 33.79 461 LYS B C 1
ATOM 2598 O O . LYS B 1 134 ? 12.930 -56.221 -24.218 1.00 33.52 461 LYS B O 1
ATOM 2604 N N . LEU B 1 135 ? 14.578 -56.853 -25.636 1.00 32.20 462 LEU B N 1
ATOM 2605 C CA . LEU B 1 135 ? 15.694 -56.583 -24.747 1.00 30.91 462 LEU B CA 1
ATOM 2606 C C . LEU B 1 135 ? 16.221 -55.188 -25.049 1.00 31.28 462 LEU B C 1
ATOM 2607 O O . LEU B 1 135 ? 16.414 -54.821 -26.220 1.00 32.56 462 LEU B O 1
ATOM 2612 N N . ILE B 1 136 ? 16.406 -54.420 -23.996 1.00 30.31 463 ILE B N 1
ATOM 2613 C CA . ILE B 1 136 ? 16.765 -53.024 -24.129 1.00 30.89 463 ILE B CA 1
ATOM 2614 C C . ILE B 1 136 ? 18.049 -52.839 -23.373 1.00 28.86 463 ILE B C 1
ATOM 2615 O O . ILE B 1 136 ? 18.105 -53.005 -22.190 1.00 28.71 463 ILE B O 1
ATOM 2620 N N . PHE B 1 137 ? 19.115 -52.549 -24.086 1.00 30.39 464 PHE B N 1
ATOM 2621 C CA . PHE B 1 137 ? 20.488 -52.410 -23.523 1.00 30.33 464 PHE B CA 1
ATOM 2622 C C . PHE B 1 137 ? 20.771 -50.987 -23.041 1.00 31.77 464 PHE B C 1
ATOM 2623 O O . PHE B 1 137 ? 19.953 -50.068 -23.319 1.00 32.11 464 PHE B O 1
ATOM 2631 N N . CYS B 1 138 ? 21.856 -50.791 -22.261 1.00 31.43 465 CYS B N 1
ATOM 2632 C CA . CYS B 1 138 ? 22.011 -49.522 -21.506 1.00 34.51 465 CYS B CA 1
ATOM 2633 C C . CYS B 1 138 ? 22.213 -48.326 -22.406 1.00 35.68 465 CYS B C 1
ATOM 2634 O O . CYS B 1 138 ? 21.949 -47.205 -21.997 1.00 35.37 465 CYS B O 1
ATOM 2637 N N . ASN B 1 139 ? 22.652 -48.558 -23.630 1.00 36.78 466 ASN B N 1
ATOM 2638 C CA . ASN B 1 139 ? 22.737 -47.465 -24.611 1.00 40.15 466 ASN B CA 1
ATOM 2639 C C . ASN B 1 139 ? 21.417 -47.206 -25.357 1.00 40.95 466 ASN B C 1
ATOM 2640 O O . ASN B 1 139 ? 21.384 -46.385 -26.299 1.00 40.02 466 ASN B O 1
ATOM 2645 N N . GLY B 1 140 ? 20.345 -47.919 -24.989 1.00 38.28 467 GLY B N 1
ATOM 2646 C CA . GLY B 1 140 ? 19.047 -47.716 -25.690 1.00 37.27 467 GLY B CA 1
ATOM 2647 C C . GLY B 1 140 ? 18.815 -48.603 -26.902 1.00 35.76 467 GLY B C 1
ATOM 2648 O O . GLY B 1 140 ? 17.767 -48.501 -27.524 1.00 37.74 467 GLY B O 1
ATOM 2649 N N . VAL B 1 141 ? 19.785 -49.451 -27.249 1.00 34.18 468 VAL B N 1
ATOM 2650 C CA . VAL B 1 141 ? 19.637 -50.460 -28.327 1.00 34.39 468 VAL B CA 1
ATOM 2651 C C . VAL B 1 141 ? 18.598 -51.518 -27.995 1.00 33.07 468 VAL B C 1
ATOM 2652 O O . VAL B 1 141 ? 18.624 -52.110 -26.950 1.00 31.45 468 VAL B O 1
ATOM 2656 N N . VAL B 1 142 ? 17.658 -51.698 -28.899 1.00 34.66 469 VAL B N 1
ATOM 2657 C CA . VAL B 1 142 ? 16.593 -52.689 -28.756 1.00 34.84 469 VAL B CA 1
ATOM 2658 C C . VAL B 1 142 ? 16.873 -53.854 -29.700 1.00 35.28 469 VAL B C 1
ATOM 2659 O O . VAL B 1 142 ? 17.046 -53.667 -30.879 1.00 36.68 469 VAL B O 1
ATOM 2663 N N . LEU B 1 143 ? 16.864 -55.052 -29.144 1.00 35.11 470 LEU B N 1
ATOM 2664 C CA . LEU B 1 143 ? 17.037 -56.309 -29.887 1.00 36.12 470 LEU B CA 1
ATOM 2665 C C . LEU B 1 143 ? 15.963 -57.293 -29.475 1.00 37.18 470 LEU B C 1
ATOM 2666 O O . LEU B 1 143 ? 15.583 -57.347 -28.296 1.00 37.84 470 LEU B O 1
ATOM 2671 N N . HIS B 1 144 ? 15.474 -58.067 -30.430 1.00 38.84 471 HIS B N 1
ATOM 2672 C CA . HIS B 1 144 ? 14.525 -59.113 -30.111 1.00 40.96 471 HIS B CA 1
ATOM 2673 C C . HIS B 1 144 ? 15.219 -60.300 -29.445 1.00 40.93 471 HIS B C 1
ATOM 2674 O O . HIS B 1 144 ? 16.383 -60.607 -29.756 1.00 39.12 471 HIS B O 1
ATOM 2681 N N . ARG B 1 145 ? 14.485 -60.960 -28.548 1.00 42.28 472 ARG B N 1
ATOM 2682 C CA . ARG B 1 145 ? 14.906 -62.217 -27.927 1.00 43.74 472 ARG B CA 1
ATOM 2683 C C . ARG B 1 145 ? 15.469 -63.223 -28.946 1.00 44.23 472 ARG B C 1
ATOM 2684 O O . ARG B 1 145 ? 16.509 -63.841 -28.704 1.00 41.82 472 ARG B O 1
ATOM 2692 N N . LEU B 1 146 ? 14.807 -63.335 -30.096 1.00 46.21 473 LEU B N 1
ATOM 2693 C CA . LEU B 1 146 ? 15.234 -64.227 -31.148 1.00 48.26 473 LEU B CA 1
ATOM 2694 C C . LEU B 1 146 ? 16.555 -63.811 -31.798 1.00 47.83 473 LEU B C 1
ATOM 2695 O O . LEU B 1 146 ? 17.305 -64.677 -32.289 1.00 47.72 473 LEU B O 1
ATOM 2700 N N . GLN B 1 147 ? 16.847 -62.509 -31.773 1.00 45.88 474 GLN B N 1
ATOM 2701 C CA . GLN B 1 147 ? 18.154 -62.040 -32.206 1.00 44.77 474 GLN B CA 1
ATOM 2702 C C . GLN B 1 147 ? 19.235 -62.343 -31.176 1.00 42.46 474 GLN B C 1
ATOM 2703 O O . GLN B 1 147 ? 20.385 -62.584 -31.533 1.00 42.38 474 GLN B O 1
ATOM 2709 N N . CYS B 1 148 ? 18.860 -62.312 -29.892 1.00 41.49 475 CYS B N 1
ATOM 2710 C CA . CYS B 1 148 ? 19.807 -62.457 -28.801 1.00 38.50 475 CYS B CA 1
ATOM 2711 C C . CYS B 1 148 ? 20.261 -63.888 -28.595 1.00 38.83 475 CYS B C 1
ATOM 2712 O O . CYS B 1 148 ? 21.353 -64.093 -28.124 1.00 37.53 475 CYS B O 1
ATOM 2715 N N . VAL B 1 149 ? 19.439 -64.851 -29.003 1.00 40.98 476 VAL B N 1
ATOM 2716 C CA . VAL B 1 149 ? 19.700 -66.274 -28.943 1.00 43.05 476 VAL B CA 1
ATOM 2717 C C . VAL B 1 149 ? 21.037 -66.660 -29.554 1.00 43.67 476 VAL B C 1
ATOM 2718 O O . VAL B 1 149 ? 21.819 -67.397 -28.960 1.00 42.67 476 VAL B O 1
ATOM 2722 N N . ARG B 1 150 ? 21.327 -66.090 -30.714 1.00 46.63 477 ARG B N 1
ATOM 2723 C CA . ARG B 1 150 ? 22.558 -66.400 -31.427 1.00 47.10 477 ARG B CA 1
ATOM 2724 C C . ARG B 1 150 ? 23.828 -65.940 -30.707 1.00 42.77 477 ARG B C 1
ATOM 2725 O O . ARG B 1 150 ? 24.833 -66.615 -30.783 1.00 42.77 477 ARG B O 1
ATOM 2733 N N . GLY B 1 151 ? 23.773 -64.814 -29.997 1.00 39.60 478 GLY B N 1
ATOM 2734 C CA . GLY B 1 151 ? 24.937 -64.265 -29.303 1.00 37.57 478 GLY B CA 1
ATOM 2735 C C . GLY B 1 151 ? 25.012 -64.745 -27.867 1.00 37.41 478 GLY B C 1
ATOM 2736 O O . GLY B 1 151 ? 26.075 -65.174 -27.393 1.00 36.79 478 GLY B O 1
ATOM 2737 N N . PHE B 1 152 ? 23.870 -64.700 -27.182 1.00 36.16 479 PHE B N 1
ATOM 2738 C CA . PHE B 1 152 ? 23.76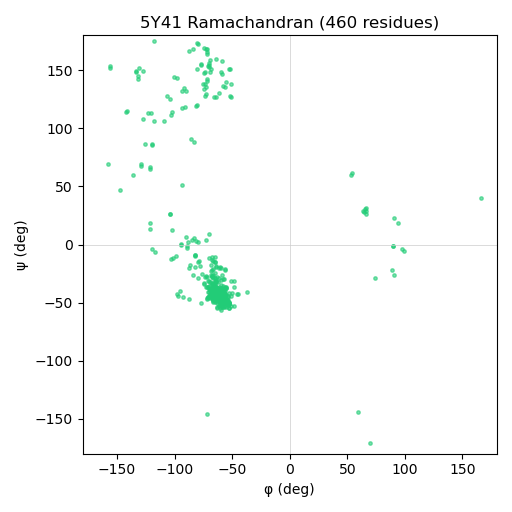2 -64.954 -25.738 1.00 35.42 479 PHE B CA 1
ATOM 2739 C C . PHE B 1 152 ? 23.563 -66.459 -25.433 1.00 35.03 479 PHE B C 1
ATOM 2740 O O . PHE B 1 152 ? 23.746 -66.875 -24.303 1.00 34.67 479 PHE B O 1
ATOM 2748 N N . GLY B 1 153 ? 23.111 -67.232 -26.418 1.00 35.86 480 GLY B N 1
ATOM 2749 C CA . GLY B 1 153 ? 22.641 -68.576 -26.150 1.00 37.30 480 GLY B CA 1
ATOM 2750 C C . GLY B 1 153 ? 21.323 -68.509 -25.371 1.00 37.62 480 GLY B C 1
ATOM 2751 O O . GLY B 1 153 ? 20.696 -67.445 -25.206 1.00 35.11 480 GLY B O 1
ATOM 2752 N N . GLU B 1 154 ? 20.901 -69.680 -24.902 1.00 38.79 481 GLU B N 1
ATOM 2753 C CA . GLU B 1 154 ? 19.649 -69.864 -24.156 1.00 40.38 481 GLU B CA 1
ATOM 2754 C C . GLU B 1 154 ? 19.565 -69.102 -22.845 1.00 37.93 481 GLU B C 1
ATOM 2755 O O . GLU B 1 154 ? 18.480 -68.855 -22.360 1.00 38.46 481 GLU B O 1
ATOM 2761 N N . TRP B 1 155 ? 20.702 -68.691 -22.296 1.00 35.07 482 TRP B N 1
ATOM 2762 C CA . TRP B 1 155 ? 20.800 -67.658 -21.265 1.00 33.47 482 TRP B CA 1
ATOM 2763 C C . TRP B 1 155 ? 19.786 -66.501 -21.455 1.00 33.80 482 TRP B C 1
ATOM 2764 O O . TRP B 1 155 ? 19.187 -66.046 -20.468 1.00 34.62 482 TRP B O 1
ATOM 2775 N N . ILE B 1 156 ? 19.577 -66.043 -22.698 1.00 34.14 483 ILE B N 1
ATOM 2776 C CA . ILE B 1 156 ? 18.639 -64.940 -22.923 1.00 33.47 483 ILE B CA 1
ATOM 2777 C C . ILE B 1 156 ? 17.204 -65.308 -22.505 1.00 33.83 483 ILE B C 1
ATOM 2778 O O . ILE B 1 156 ? 16.526 -64.479 -21.923 1.00 33.36 483 ILE B O 1
ATOM 2783 N N . ASP B 1 157 ? 16.789 -66.557 -22.735 1.00 34.89 484 ASP B N 1
ATOM 2784 C CA . ASP B 1 157 ? 15.513 -67.072 -22.247 1.00 36.56 484 ASP B CA 1
ATOM 2785 C C . ASP B 1 157 ? 15.402 -67.026 -20.734 1.00 35.42 484 ASP B C 1
ATOM 2786 O O . ASP B 1 157 ? 14.366 -66.610 -20.230 1.00 35.57 484 ASP B O 1
ATOM 2791 N N . SER B 1 158 ? 16.450 -67.416 -20.011 1.00 34.45 485 SER B N 1
ATOM 2792 C CA . SER B 1 158 ? 16.457 -67.220 -18.542 1.00 34.92 485 SER B CA 1
ATOM 2793 C C . SER B 1 158 ? 16.334 -65.747 -18.140 1.00 32.48 485 SER B C 1
ATOM 2794 O O . SER B 1 158 ? 15.604 -65.416 -17.208 1.00 32.44 485 SER B O 1
ATOM 2797 N N . ILE B 1 159 ? 17.039 -64.879 -18.861 1.00 30.85 486 ILE B N 1
ATOM 2798 C CA . ILE B 1 159 ? 16.970 -63.435 -18.609 1.00 29.85 486 ILE B CA 1
ATOM 2799 C C . ILE B 1 159 ? 15.532 -62.887 -18.786 1.00 30.76 486 ILE B C 1
ATOM 2800 O O . ILE B 1 159 ? 15.046 -62.139 -17.934 1.00 31.39 486 ILE B O 1
ATOM 2805 N N . VAL B 1 160 ? 14.853 -63.299 -19.846 1.00 31.79 487 VAL B N 1
ATOM 2806 C CA . VAL B 1 160 ? 13.513 -62.813 -20.165 1.00 34.40 487 VAL B CA 1
ATOM 2807 C C . VAL B 1 160 ? 12.506 -63.272 -19.113 1.00 36.25 487 VAL B C 1
ATOM 2808 O O . VAL B 1 160 ? 11.626 -62.515 -18.700 1.00 36.07 487 VAL B O 1
ATOM 2812 N N . GLU B 1 161 ? 12.654 -64.527 -18.688 1.00 37.99 488 GLU B N 1
ATOM 2813 C CA . GLU B 1 161 ? 11.823 -65.118 -17.636 1.00 39.46 488 GLU B CA 1
ATOM 2814 C C . GLU B 1 161 ? 11.991 -64.326 -16.330 1.00 36.63 488 GLU B C 1
ATOM 2815 O O . GLU B 1 161 ? 11.010 -63.949 -15.716 1.00 36.76 488 GLU B O 1
ATOM 2821 N N . PHE B 1 162 ? 13.232 -64.063 -15.937 1.00 33.64 489 PHE B N 1
ATOM 2822 C CA . PHE B 1 162 ? 13.522 -63.259 -14.764 1.00 32.41 489 PHE B CA 1
ATOM 2823 C C . PHE B 1 162 ? 12.963 -61.825 -14.893 1.00 32.50 489 PHE B C 1
ATOM 2824 O O . PHE B 1 162 ? 12.437 -61.292 -13.919 1.00 32.00 489 PHE B O 1
ATOM 2832 N N . SER B 1 163 ? 13.113 -61.225 -16.086 1.00 32.09 490 SER B N 1
ATOM 2833 C CA . SER B 1 163 ? 12.524 -59.937 -16.414 1.00 32.47 490 SER B CA 1
ATOM 2834 C C . SER B 1 163 ? 11.010 -59.913 -16.130 1.00 35.53 490 SER B C 1
ATOM 2835 O O . SER B 1 163 ? 10.499 -59.017 -15.431 1.00 35.97 490 SER B O 1
ATOM 2838 N N . SER B 1 164 ? 10.330 -60.929 -16.648 1.00 37.41 491 SER B N 1
ATOM 2839 C CA . SER B 1 164 ? 8.911 -61.141 -16.461 1.00 41.63 491 SER B CA 1
ATOM 2840 C C . SER B 1 164 ? 8.562 -61.200 -14.984 1.00 43.10 491 SER B C 1
ATOM 2841 O O . SER B 1 164 ? 7.686 -60.452 -14.521 1.00 43.64 491 SER B O 1
ATOM 2844 N N . ASN B 1 165 ? 9.252 -62.064 -14.236 1.00 43.82 492 ASN B N 1
ATOM 2845 C CA . ASN B 1 165 ? 9.050 -62.140 -12.776 1.00 44.49 492 ASN B CA 1
ATOM 2846 C C . ASN B 1 165 ? 9.362 -60.839 -12.044 1.00 42.10 492 ASN B C 1
ATOM 2847 O O . ASN B 1 165 ? 8.636 -60.447 -11.116 1.00 42.18 492 ASN B O 1
ATOM 2852 N N . LEU B 1 166 ? 10.405 -60.146 -12.489 1.00 38.82 493 LEU B N 1
ATOM 2853 C CA . LEU B 1 166 ? 10.810 -58.898 -11.856 1.00 38.63 493 LEU B CA 1
ATOM 2854 C C . LEU B 1 166 ? 9.742 -57.804 -12.051 1.00 40.14 493 LEU B C 1
ATOM 2855 O O . LEU B 1 166 ? 9.348 -57.118 -11.128 1.00 39.82 493 LEU B O 1
ATOM 2860 N N . GLN B 1 167 ? 9.266 -57.692 -13.270 1.00 43.00 494 GLN B N 1
ATOM 2861 C CA . GLN B 1 167 ? 8.280 -56.679 -13.630 1.00 46.24 494 GLN B CA 1
ATOM 2862 C C . GLN B 1 167 ? 6.905 -56.904 -13.031 1.00 49.35 494 GLN B C 1
ATOM 2863 O O . GLN B 1 167 ? 6.230 -55.939 -12.671 1.00 50.94 494 GLN B O 1
ATOM 2869 N N . ASN B 1 168 ? 6.540 -58.165 -12.846 1.00 50.51 495 ASN B N 1
ATOM 2870 C CA . ASN B 1 168 ? 5.352 -58.516 -12.067 1.00 52.50 495 ASN B CA 1
ATOM 2871 C C . ASN B 1 168 ? 5.347 -57.970 -10.636 1.00 52.52 495 ASN B C 1
ATOM 2872 O O . ASN B 1 168 ? 4.308 -57.877 -10.004 1.00 55.46 495 ASN B O 1
ATOM 2877 N N . MET B 1 169 ? 6.512 -57.637 -10.113 1.00 48.82 496 MET B N 1
ATOM 2878 C CA . MET B 1 169 ? 6.605 -57.054 -8.782 1.00 48.44 496 MET B CA 1
ATOM 2879 C C . MET B 1 169 ? 6.351 -55.546 -8.694 1.00 46.14 496 MET B C 1
ATOM 2880 O O . MET B 1 169 ? 6.256 -55.024 -7.600 1.00 45.18 496 MET B O 1
ATOM 2885 N N . ASN B 1 170 ? 6.249 -54.866 -9.839 1.00 44.54 497 ASN B N 1
ATOM 2886 C CA . ASN B 1 170 ? 5.913 -53.425 -9.904 1.00 44.37 497 ASN B CA 1
ATOM 2887 C C . ASN B 1 170 ? 6.846 -52.556 -9.053 1.00 42.06 497 ASN B C 1
ATOM 2888 O O . ASN B 1 170 ? 6.454 -51.910 -8.090 1.00 41.98 497 ASN B O 1
ATOM 2893 N N . ILE B 1 171 ? 8.106 -52.603 -9.424 1.00 38.97 498 ILE B N 1
ATOM 2894 C CA . ILE B 1 171 ? 9.142 -51.978 -8.645 1.00 36.34 498 ILE B CA 1
ATOM 2895 C C . ILE B 1 171 ? 9.346 -50.584 -9.223 1.00 34.16 498 ILE B C 1
ATOM 2896 O O . ILE B 1 171 ? 9.719 -50.451 -10.374 1.00 32.38 498 ILE B O 1
ATOM 2901 N N . ASP B 1 172 ? 9.096 -49.548 -8.437 1.00 34.48 499 ASP B N 1
ATOM 2902 C CA . ASP B 1 172 ? 9.327 -48.169 -8.917 1.00 34.22 499 ASP B CA 1
ATOM 2903 C C . ASP B 1 172 ? 10.834 -47.876 -9.004 1.00 31.90 499 ASP B C 1
ATOM 2904 O O . ASP B 1 172 ? 11.663 -48.650 -8.504 1.00 30.58 499 ASP B O 1
ATOM 2909 N N . ILE B 1 173 ? 11.168 -46.767 -9.647 1.00 31.11 500 ILE B N 1
ATOM 2910 C CA . ILE B 1 173 ? 12.551 -46.370 -9.870 1.00 30.78 500 ILE B CA 1
ATOM 2911 C C . ILE B 1 173 ? 13.360 -46.270 -8.581 1.00 28.48 500 ILE B C 1
ATOM 2912 O O . ILE B 1 173 ? 14.474 -46.781 -8.554 1.00 25.76 500 ILE B O 1
ATOM 2917 N N . SER B 1 174 ? 12.773 -45.693 -7.532 1.00 29.02 501 SER B N 1
ATOM 2918 C CA . SER B 1 174 ? 13.450 -45.528 -6.255 1.00 29.42 501 SER B CA 1
ATOM 2919 C C . SER B 1 174 ? 13.776 -46.882 -5.613 1.00 29.66 501 SER B C 1
ATOM 2920 O O . SER B 1 174 ? 14.925 -47.104 -5.220 1.00 30.14 501 SER B O 1
ATOM 2923 N N . ALA B 1 175 ? 12.799 -47.794 -5.550 1.00 29.77 502 ALA B N 1
ATOM 2924 C CA . ALA B 1 175 ? 13.065 -49.138 -5.006 1.00 29.91 502 ALA B CA 1
ATOM 2925 C C . ALA B 1 175 ? 14.105 -49.905 -5.835 1.00 28.99 502 ALA B C 1
ATOM 2926 O O . ALA B 1 175 ? 15.014 -50.555 -5.280 1.00 28.96 502 ALA B O 1
ATOM 2928 N N . PHE B 1 176 ? 13.978 -49.821 -7.165 1.00 28.02 503 PHE B N 1
ATOM 2929 C CA . PHE B 1 176 ? 14.950 -50.495 -8.014 1.00 26.63 503 PHE B CA 1
ATOM 2930 C C . PHE B 1 176 ? 16.389 -49.962 -7.831 1.00 25.77 503 PHE B C 1
ATOM 2931 O O . PHE B 1 176 ? 17.372 -50.728 -7.827 1.00 25.35 503 PHE B O 1
ATOM 2939 N N . SER B 1 177 ? 16.517 -48.646 -7.723 1.00 25.92 504 SER B N 1
ATOM 2940 C CA . SER B 1 177 ? 17.822 -48.020 -7.520 1.00 25.98 504 SER B CA 1
ATOM 2941 C C . SER B 1 177 ? 18.519 -48.588 -6.285 1.00 26.41 504 SER B C 1
ATOM 2942 O O . SER B 1 177 ? 19.726 -48.743 -6.321 1.00 26.84 504 SER B O 1
ATOM 2945 N N . CYS B 1 178 ? 17.755 -48.880 -5.225 1.00 27.03 505 CYS B N 1
ATOM 2946 C CA . CYS B 1 178 ? 18.264 -49.462 -3.988 1.00 28.51 505 CYS B CA 1
ATOM 2947 C C . CYS B 1 178 ? 18.684 -50.912 -4.179 1.00 28.45 505 CYS B C 1
ATOM 2948 O O . CYS B 1 178 ? 19.773 -51.304 -3.722 1.00 28.31 505 CYS B O 1
ATOM 2951 N N . ILE B 1 179 ? 17.836 -51.677 -4.861 1.00 28.39 506 ILE B N 1
ATOM 2952 C CA . ILE B 1 179 ? 18.064 -53.097 -5.143 1.00 29.50 506 ILE B CA 1
ATOM 2953 C C . ILE B 1 179 ? 19.343 -53.304 -5.987 1.00 27.97 506 ILE B C 1
ATOM 2954 O O . ILE B 1 179 ? 20.172 -54.176 -5.689 1.00 28.57 506 ILE B O 1
ATOM 2959 N N . ALA B 1 180 ? 19.459 -52.518 -7.057 1.00 26.55 507 ALA B N 1
ATOM 2960 C CA . ALA B 1 180 ? 20.672 -52.472 -7.885 1.00 25.29 507 ALA B CA 1
ATOM 2961 C C . ALA B 1 180 ? 21.916 -52.224 -7.037 1.00 25.05 507 ALA B C 1
ATOM 2962 O O . ALA B 1 180 ? 22.898 -52.950 -7.151 1.00 25.73 507 ALA B O 1
ATOM 2964 N N . ALA B 1 181 ? 21.869 -51.200 -6.184 1.00 25.25 508 ALA B N 1
ATOM 2965 C CA . ALA B 1 181 ? 23.005 -50.876 -5.296 1.00 26.19 508 ALA B CA 1
ATOM 2966 C C . ALA B 1 181 ? 23.342 -52.069 -4.401 1.00 27.88 508 ALA B C 1
ATOM 2967 O O . ALA B 1 181 ? 24.533 -52.405 -4.231 1.00 28.37 508 ALA B O 1
ATOM 2969 N N . LEU B 1 182 ? 22.294 -52.738 -3.890 1.00 27.89 509 LEU B N 1
ATOM 2970 C CA . LEU B 1 182 ? 22.480 -53.908 -3.018 1.00 29.51 509 LEU B CA 1
ATOM 2971 C C . LEU B 1 182 ? 23.061 -55.123 -3.725 1.00 28.08 509 LEU B C 1
ATOM 2972 O O . LEU B 1 182 ? 23.635 -55.966 -3.077 1.00 29.82 509 LEU B O 1
ATOM 2977 N N . ALA B 1 183 ? 22.920 -55.203 -5.039 1.00 26.39 510 ALA B N 1
ATOM 2978 C CA . ALA B 1 183 ? 23.514 -56.305 -5.783 1.00 26.51 510 ALA B CA 1
ATOM 2979 C C . ALA B 1 183 ? 25.027 -56.090 -5.813 1.00 28.17 510 ALA B C 1
ATOM 2980 O O . ALA B 1 183 ? 25.806 -57.037 -5.952 1.00 29.26 510 ALA B O 1
ATOM 2982 N N . MET B 1 184 ? 25.454 -54.835 -5.738 1.00 29.64 511 MET B N 1
ATOM 2983 C CA . MET B 1 184 ? 26.883 -54.600 -5.735 1.00 31.36 511 MET B CA 1
ATOM 2984 C C . MET B 1 184 ? 27.525 -54.387 -4.365 1.00 31.54 511 MET B C 1
ATOM 2985 O O . MET B 1 184 ? 28.600 -54.926 -4.090 1.00 32.30 511 MET B O 1
ATOM 2990 N N . VAL B 1 185 ? 26.865 -53.615 -3.506 1.00 31.97 512 VAL B N 1
ATOM 2991 C CA . VAL B 1 185 ? 27.391 -53.334 -2.179 1.00 33.76 512 VAL B CA 1
ATOM 2992 C C . VAL B 1 185 ? 26.952 -54.484 -1.280 1.00 35.22 512 VAL B C 1
ATOM 2993 O O . VAL B 1 185 ? 25.874 -54.452 -0.674 1.00 34.44 512 VAL B O 1
ATOM 2997 N N . THR B 1 186 ? 27.807 -55.497 -1.220 1.00 36.29 513 THR B N 1
ATOM 2998 C CA . THR B 1 186 ? 27.484 -56.763 -0.575 1.00 39.23 513 THR B CA 1
ATOM 2999 C C . THR B 1 186 ? 28.766 -57.484 -0.141 1.00 41.62 513 THR B C 1
ATOM 3000 O O . THR B 1 186 ? 29.811 -57.298 -0.757 1.00 39.79 513 THR B O 1
ATOM 3004 N N . GLU B 1 187 ? 28.668 -58.318 0.889 1.00 47.46 514 GLU B N 1
ATOM 3005 C CA . GLU B 1 187 ? 29.806 -59.150 1.358 1.00 51.19 514 GLU B CA 1
ATOM 3006 C C . GLU B 1 187 ? 30.476 -59.971 0.238 1.00 49.76 514 GLU B C 1
ATOM 3007 O O . GLU B 1 187 ? 29.797 -60.625 -0.551 1.00 46.50 514 GLU B O 1
ATOM 3013 N N . ARG B 1 188 ? 31.797 -59.845 0.131 1.00 50.99 515 ARG B N 1
ATOM 3014 C CA . ARG B 1 188 ? 32.614 -60.655 -0.783 1.00 52.18 515 ARG B CA 1
ATOM 3015 C C . ARG B 1 188 ? 33.795 -61.125 0.019 1.00 54.49 515 ARG B C 1
ATOM 3016 O O . ARG B 1 188 ? 34.235 -60.391 0.893 1.00 56.54 515 ARG B O 1
ATOM 3024 N N . HIS B 1 189 ? 34.330 -62.312 -0.271 1.00 55.06 516 HIS B N 1
ATOM 3025 C CA . HIS B 1 189 ? 35.538 -62.754 0.457 1.00 59.43 516 HIS B CA 1
ATOM 3026 C C . HIS B 1 189 ? 36.744 -61.947 -0.031 1.00 58.61 516 HIS B C 1
ATOM 3027 O O . HIS B 1 189 ? 36.911 -61.698 -1.223 1.00 58.14 516 HIS B O 1
ATOM 3034 N N . GLY B 1 190 ? 37.544 -61.494 0.911 1.00 61.41 517 GLY B N 1
ATOM 3035 C CA . GLY B 1 190 ? 38.795 -60.798 0.592 1.00 61.54 517 GLY B CA 1
ATOM 3036 C C . GLY B 1 190 ? 38.729 -59.283 0.529 1.00 59.78 517 GLY B C 1
ATOM 3037 O O . GLY B 1 190 ? 39.616 -58.659 -0.052 1.00 60.00 517 GLY B O 1
ATOM 3038 N N . LEU B 1 191 ? 37.698 -58.678 1.117 1.00 58.16 518 LEU B N 1
ATOM 3039 C CA . LEU B 1 191 ? 37.619 -57.218 1.204 1.00 56.91 518 LEU B CA 1
ATOM 3040 C C . LEU B 1 191 ? 38.585 -56.687 2.276 1.00 60.12 518 LEU B C 1
ATOM 3041 O O . LEU B 1 191 ? 38.686 -57.264 3.364 1.00 62.05 518 LEU B O 1
ATOM 3046 N N . LYS B 1 192 ? 39.266 -55.584 1.973 1.00 60.68 519 LYS B N 1
ATOM 3047 C CA . LYS B 1 192 ? 40.065 -54.886 2.974 1.00 64.76 519 LYS B CA 1
ATOM 3048 C C . LYS B 1 192 ? 39.226 -54.205 4.058 1.00 65.30 519 LYS B C 1
ATOM 3049 O O . LYS B 1 192 ? 39.616 -54.228 5.219 1.00 67.32 519 LYS B O 1
ATOM 3055 N N . GLU B 1 193 ? 38.086 -53.598 3.680 1.00 62.37 520 GLU B N 1
ATOM 3056 C CA . GLU B 1 193 ? 37.186 -52.960 4.638 1.00 62.44 520 GLU B CA 1
ATOM 3057 C C . GLU B 1 193 ? 35.757 -53.548 4.621 1.00 59.96 520 GLU B C 1
ATOM 3058 O O . GLU B 1 193 ? 34.797 -52.835 4.240 1.00 58.43 520 GLU B O 1
ATOM 3064 N N . PRO B 1 194 ? 35.600 -54.831 5.047 1.00 59.67 521 PRO B N 1
ATOM 3065 C CA . PRO B 1 194 ? 34.272 -55.446 4.960 1.00 56.76 521 PRO B CA 1
ATOM 3066 C C . PRO B 1 194 ? 33.214 -54.768 5.835 1.00 56.70 521 PRO B C 1
ATOM 3067 O O . PRO B 1 194 ? 32.052 -54.717 5.429 1.00 55.09 521 PRO B O 1
ATOM 3071 N N . LYS B 1 195 ? 33.611 -54.204 6.977 1.00 58.63 522 LYS B N 1
ATOM 3072 C CA . LYS B 1 195 ? 32.667 -53.492 7.855 1.00 59.10 522 LYS B CA 1
ATOM 3073 C C . LYS B 1 195 ? 32.069 -52.244 7.219 1.00 56.41 522 LYS B C 1
ATOM 3074 O O . LYS B 1 195 ? 30.885 -51.941 7.407 1.00 54.73 522 LYS B O 1
ATOM 3080 N N . ARG B 1 196 ? 32.893 -51.534 6.462 1.00 56.40 523 ARG B N 1
ATOM 3081 C CA . ARG B 1 196 ? 32.452 -50.339 5.736 1.00 54.49 523 ARG B CA 1
ATOM 3082 C C . ARG B 1 196 ? 31.466 -50.710 4.602 1.00 49.94 523 ARG B C 1
ATOM 3083 O O . ARG B 1 196 ? 30.421 -50.080 4.431 1.00 47.83 523 ARG B O 1
ATOM 3091 N N . VAL B 1 197 ? 31.780 -51.751 3.849 1.00 47.45 524 VAL B N 1
ATOM 3092 C CA . VAL B 1 197 ? 30.838 -52.259 2.852 1.00 44.42 524 VAL B CA 1
ATOM 3093 C C . VAL B 1 197 ? 29.505 -52.631 3.536 1.00 44.52 524 VAL B C 1
ATOM 3094 O O . VAL B 1 197 ? 28.445 -52.244 3.066 1.00 42.13 524 VAL B O 1
ATOM 3098 N N . GLU B 1 198 ? 29.586 -53.327 4.669 1.00 47.53 525 GLU B N 1
ATOM 3099 C CA . GLU B 1 198 ? 28.403 -53.752 5.387 1.00 48.73 525 GLU B CA 1
ATOM 3100 C C . GLU B 1 198 ? 27.585 -52.587 5.909 1.00 47.79 525 GLU B C 1
ATOM 3101 O O . GLU B 1 198 ? 26.358 -52.656 5.881 1.00 45.71 525 GLU B O 1
ATOM 3107 N N . GLU B 1 199 ? 28.243 -51.535 6.400 1.00 49.34 526 GLU B N 1
ATOM 3108 C CA . GLU B 1 199 ? 27.516 -50.343 6.820 1.00 49.72 526 GLU B CA 1
ATOM 3109 C C . GLU B 1 199 ? 26.788 -49.664 5.647 1.00 45.50 526 GLU B C 1
ATOM 3110 O O . GLU B 1 199 ? 25.639 -49.204 5.791 1.00 43.50 526 GLU B O 1
ATOM 3116 N N . LEU B 1 200 ? 27.470 -49.585 4.499 1.00 42.37 527 LEU B N 1
ATOM 3117 C CA . LEU B 1 200 ? 26.870 -48.938 3.369 1.00 39.60 527 LEU B CA 1
ATOM 3118 C C . LEU B 1 200 ? 25.672 -49.815 2.896 1.00 38.32 527 LEU B C 1
ATOM 3119 O O . LEU B 1 200 ? 24.609 -49.287 2.560 1.00 35.99 527 LEU B O 1
ATOM 3124 N N . GLN B 1 201 ? 25.857 -51.142 2.903 1.00 38.20 528 GLN B N 1
ATOM 3125 C CA . GLN B 1 201 ? 24.773 -52.077 2.592 1.00 38.22 528 GLN B CA 1
ATOM 3126 C C . GLN B 1 201 ? 23.552 -51.772 3.461 1.00 38.55 528 GLN B C 1
ATOM 3127 O O . GLN B 1 201 ? 22.448 -51.547 2.944 1.00 36.56 528 GLN B O 1
ATOM 3133 N N . ASN B 1 202 ? 23.771 -51.744 4.770 1.00 39.96 529 ASN B N 1
ATOM 3134 C CA . ASN B 1 202 ? 22.706 -51.491 5.712 1.00 42.55 529 ASN B CA 1
ATOM 3135 C C . ASN B 1 202 ? 22.009 -50.113 5.518 1.00 41.67 529 ASN B C 1
ATOM 3136 O O . ASN B 1 202 ? 20.795 -50.005 5.673 1.00 41.81 529 ASN B O 1
ATOM 3141 N N . LYS B 1 203 ? 22.776 -49.080 5.174 1.00 40.72 530 LYS B N 1
ATOM 3142 C CA . LYS B 1 203 ? 22.188 -47.772 4.872 1.00 40.80 530 LYS B CA 1
ATOM 3143 C C . LYS B 1 203 ? 21.234 -47.882 3.671 1.00 37.27 530 LYS B C 1
ATOM 3144 O O . LYS B 1 203 ? 20.130 -47.365 3.677 1.00 37.02 530 LYS B O 1
ATOM 3150 N N . ILE B 1 204 ? 21.674 -48.594 2.652 1.00 36.14 531 ILE B N 1
ATOM 3151 C CA . ILE B 1 204 ? 20.856 -48.799 1.440 1.00 34.67 531 ILE B CA 1
ATOM 3152 C C . ILE B 1 204 ? 19.588 -49.621 1.744 1.00 35.31 531 ILE B C 1
ATOM 3153 O O . ILE B 1 204 ? 18.499 -49.277 1.258 1.00 34.22 531 ILE B O 1
ATOM 3158 N N . VAL B 1 205 ? 19.731 -50.678 2.571 1.00 36.63 532 VAL B N 1
ATOM 3159 C CA . VAL B 1 205 ? 18.595 -51.512 2.992 1.00 37.66 532 VAL B CA 1
ATOM 3160 C C . VAL B 1 205 ? 17.534 -50.613 3.657 1.00 38.79 532 VAL B C 1
ATOM 3161 O O . VAL B 1 205 ? 16.343 -50.701 3.328 1.00 38.98 532 VAL B O 1
ATOM 3165 N N . ASN B 1 206 ? 17.989 -49.727 4.536 1.00 39.72 533 ASN B N 1
ATOM 3166 C CA . ASN B 1 206 ? 17.126 -48.820 5.264 1.00 42.14 533 ASN B CA 1
ATOM 3167 C C . ASN B 1 206 ? 16.397 -47.780 4.414 1.00 41.25 533 ASN B C 1
ATOM 3168 O O . ASN B 1 206 ? 15.258 -47.476 4.713 1.00 41.95 533 ASN B O 1
ATOM 3173 N N . CYS B 1 207 ? 17.064 -47.241 3.382 1.00 39.90 534 CYS B N 1
ATOM 3174 C CA . CYS B 1 207 ? 16.443 -46.413 2.360 1.00 39.93 534 CYS B CA 1
ATOM 3175 C C . CYS B 1 207 ? 15.297 -47.120 1.735 1.00 39.26 534 CYS B C 1
ATOM 3176 O O . CYS B 1 207 ? 14.223 -46.550 1.577 1.00 39.55 534 CYS B O 1
ATOM 3179 N N . LEU B 1 208 ? 15.579 -48.348 1.299 1.00 38.56 535 LEU B N 1
ATOM 3180 C CA . LEU B 1 208 ? 14.603 -49.177 0.606 1.00 37.93 535 LEU B CA 1
ATOM 3181 C C . LEU B 1 208 ? 13.384 -49.413 1.506 1.00 39.96 535 LEU B C 1
ATOM 3182 O O . LEU B 1 208 ? 12.245 -49.181 1.063 1.00 39.65 535 LEU B O 1
ATOM 3187 N N . LYS B 1 209 ? 13.652 -49.834 2.758 1.00 40.90 536 LYS B N 1
ATOM 3188 C CA . LYS B 1 209 ? 12.611 -50.101 3.755 1.00 43.42 536 LYS B CA 1
ATOM 3189 C C . LYS B 1 209 ? 11.713 -48.876 3.967 1.00 43.88 536 LYS B C 1
ATOM 3190 O O . LYS B 1 209 ? 10.479 -49.001 3.918 1.00 44.13 536 LYS B O 1
ATOM 3196 N N . ASP B 1 210 ? 12.337 -47.712 4.192 1.00 43.49 537 ASP B N 1
ATOM 3197 C CA . ASP B 1 210 ? 11.597 -46.476 4.452 1.00 45.29 537 ASP B CA 1
ATOM 3198 C C . ASP B 1 210 ? 10.814 -46.084 3.209 1.00 43.60 537 ASP B C 1
ATOM 3199 O O . ASP B 1 210 ? 9.676 -45.668 3.320 1.00 43.95 537 ASP B O 1
ATOM 3204 N N . HIS B 1 211 ? 11.429 -46.257 2.033 1.00 41.26 538 HIS B N 1
ATOM 3205 C CA . HIS B 1 211 ? 10.747 -45.987 0.799 1.00 40.93 538 HIS B CA 1
ATOM 3206 C C . HIS B 1 211 ? 9.466 -46.837 0.625 1.00 41.74 538 HIS B C 1
ATOM 3207 O O . HIS B 1 211 ? 8.381 -46.293 0.3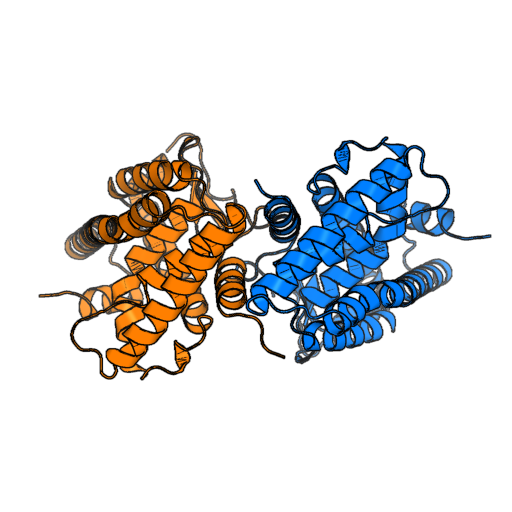73 1.00 42.42 538 HIS B O 1
ATOM 3214 N N . VAL B 1 212 ? 9.599 -48.152 0.776 1.00 41.03 539 VAL B N 1
ATOM 3215 C CA . VAL B 1 212 ? 8.453 -49.077 0.666 1.00 42.49 539 VAL B CA 1
ATOM 3216 C C . VAL B 1 212 ? 7.315 -48.711 1.648 1.00 45.57 539 VAL B C 1
ATOM 3217 O O . VAL B 1 212 ? 6.138 -48.624 1.246 1.00 47.54 539 VAL B O 1
ATOM 3221 N N . THR B 1 213 ? 7.680 -48.463 2.906 1.00 46.81 540 THR B N 1
ATOM 3222 C CA . THR B 1 213 ? 6.740 -48.052 3.946 1.00 50.62 540 THR B CA 1
ATOM 3223 C C . THR B 1 213 ? 6.047 -46.706 3.639 1.00 51.83 540 THR B C 1
ATOM 3224 O O . THR B 1 213 ? 4.825 -46.616 3.729 1.00 52.90 540 THR B O 1
ATOM 3228 N N . PHE B 1 214 ? 6.833 -45.690 3.264 1.00 51.92 541 PHE B N 1
ATOM 3229 C CA . PHE B 1 214 ? 6.293 -44.391 2.836 1.00 53.75 541 PHE B CA 1
ATOM 3230 C C . PHE B 1 214 ? 5.281 -44.538 1.702 1.00 54.21 541 PHE B C 1
ATOM 3231 O O . PHE B 1 214 ? 4.209 -43.942 1.771 1.00 56.27 541 PHE B O 1
ATOM 3239 N N . ASN B 1 215 ? 5.626 -45.306 0.663 1.00 54.12 542 ASN B N 1
ATOM 3240 C CA . ASN B 1 215 ? 4.718 -45.540 -0.467 1.00 56.25 542 ASN B CA 1
ATOM 3241 C C . ASN B 1 215 ? 3.480 -46.351 -0.103 1.00 58.45 542 ASN B C 1
ATOM 3242 O O . ASN B 1 215 ? 2.521 -46.395 -0.879 1.00 60.13 542 ASN B O 1
ATOM 3247 N N . ASN B 1 216 ? 3.501 -46.990 1.060 1.00 58.92 543 ASN B N 1
ATOM 3248 C CA . ASN B 1 216 ? 2.345 -47.702 1.522 1.00 61.39 543 ASN B CA 1
ATOM 3249 C C . ASN B 1 216 ? 1.617 -46.919 2.616 1.00 63.42 543 ASN B C 1
ATOM 3250 O O . ASN B 1 216 ? 0.927 -47.487 3.479 1.00 66.31 543 ASN B O 1
ATOM 3255 N N . GLY B 1 217 ? 1.794 -45.601 2.573 1.00 62.52 544 GLY B N 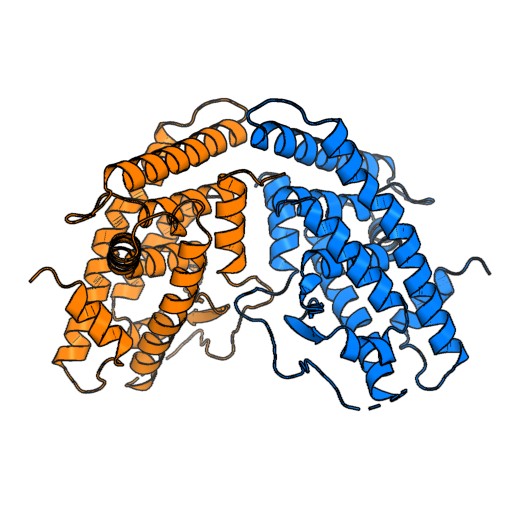1
ATOM 3256 C CA . GLY B 1 217 ? 1.098 -44.679 3.462 1.00 64.73 544 GLY B CA 1
ATOM 3257 C C . GLY B 1 217 ? 1.462 -44.848 4.922 1.00 66.00 544 GLY B C 1
ATOM 3258 O O . GLY B 1 217 ? 0.647 -44.561 5.793 1.00 68.75 544 GLY B O 1
ATOM 3259 N N . GLY B 1 218 ? 2.676 -45.315 5.199 1.00 64.47 545 GLY B N 1
ATOM 3260 C CA . GLY B 1 218 ? 3.141 -45.434 6.574 1.00 66.07 545 GLY B CA 1
ATOM 3261 C C . GLY B 1 218 ? 3.026 -46.808 7.212 1.00 67.91 545 GLY B C 1
ATOM 3262 O O . GLY B 1 218 ? 3.447 -46.980 8.347 1.00 69.12 545 GLY B O 1
ATOM 3263 N N . LEU B 1 219 ? 2.439 -47.773 6.509 1.00 68.45 546 LEU B N 1
ATOM 3264 C CA . LEU B 1 219 ? 2.421 -49.174 6.943 1.00 70.96 546 LEU B CA 1
ATOM 3265 C C . LEU B 1 219 ? 3.507 -50.001 6.269 1.00 69.28 546 LEU B C 1
ATOM 3266 O O . LEU B 1 219 ? 3.811 -49.814 5.091 1.00 67.83 546 LEU B O 1
ATOM 3271 N N . ASN B 1 220 ? 4.082 -50.929 7.022 1.00 70.96 547 ASN B N 1
ATOM 3272 C CA . ASN B 1 220 ? 5.138 -51.800 6.510 1.00 68.94 547 ASN B CA 1
ATOM 3273 C C . ASN B 1 220 ? 4.611 -52.808 5.510 1.00 68.32 547 ASN B C 1
ATOM 3274 O O . ASN B 1 220 ? 3.426 -53.158 5.532 1.00 71.18 547 ASN B O 1
ATOM 3279 N N . ARG B 1 221 ? 5.491 -53.244 4.621 1.00 64.44 548 ARG B N 1
ATOM 3280 C CA . ARG B 1 221 ? 5.206 -54.375 3.747 1.00 64.69 548 ARG B CA 1
ATOM 3281 C C . ARG B 1 221 ? 6.370 -55.389 3.829 1.00 63.08 548 ARG B C 1
ATOM 3282 O O . ARG B 1 221 ? 7.131 -55.555 2.859 1.00 59.15 548 ARG B O 1
ATOM 3290 N N . PRO B 1 222 ? 6.510 -56.062 5.006 1.00 65.07 549 PRO B N 1
ATOM 3291 C CA . PRO B 1 222 ? 7.701 -56.893 5.266 1.00 63.66 549 PRO B CA 1
ATOM 3292 C C . PRO B 1 222 ? 7.819 -58.093 4.340 1.00 62.40 549 PRO B C 1
ATOM 3293 O O . PRO B 1 222 ? 8.934 -58.433 3.957 1.00 59.46 549 PRO B O 1
ATOM 3297 N N . ASN B 1 223 ? 6.688 -58.692 3.970 1.00 64.70 550 ASN B N 1
ATOM 3298 C CA . ASN B 1 223 ? 6.634 -59.755 2.976 1.00 64.34 550 ASN B CA 1
ATOM 3299 C C . ASN B 1 223 ? 6.980 -59.257 1.580 1.00 60.49 550 ASN B C 1
ATOM 3300 O O . ASN B 1 223 ? 7.676 -59.959 0.833 1.00 59.62 550 ASN B O 1
ATOM 3305 N N . TYR B 1 224 ? 6.506 -58.057 1.222 1.00 58.55 551 TYR B N 1
ATOM 3306 C CA . TYR B 1 224 ? 6.864 -57.479 -0.084 1.00 55.42 551 TYR B CA 1
ATOM 3307 C C . TYR B 1 224 ? 8.380 -57.213 -0.158 1.00 51.80 551 TYR B C 1
ATOM 3308 O O . TYR B 1 224 ? 9.036 -57.551 -1.165 1.00 49.40 551 TYR B O 1
ATOM 3317 N N . LEU B 1 225 ? 8.918 -56.614 0.910 1.00 52.14 552 LEU B N 1
ATOM 3318 C CA . LEU B 1 225 ? 10.341 -56.348 0.989 1.00 50.89 552 LEU B CA 1
ATOM 3319 C C . LEU B 1 225 ? 11.154 -57.657 0.873 1.00 51.35 552 LEU B C 1
ATOM 3320 O O . LEU B 1 225 ? 12.154 -57.707 0.139 1.00 48.51 552 LEU B O 1
ATOM 3325 N N . SER B 1 226 ? 10.689 -58.718 1.553 1.00 54.25 553 SER B N 1
ATOM 3326 C CA . SER B 1 226 ? 11.331 -60.023 1.468 1.00 55.37 553 SER B CA 1
ATOM 3327 C C . SER B 1 226 ? 11.357 -60.554 0.050 1.00 53.40 553 SER B C 1
ATOM 3328 O O . SER B 1 226 ? 12.393 -61.046 -0.403 1.00 52.87 553 SER B O 1
ATOM 3331 N N . LYS B 1 227 ? 10.235 -60.450 -0.656 1.00 53.90 554 LYS B N 1
ATOM 3332 C CA . LYS B 1 227 ? 10.165 -60.998 -2.000 1.00 54.31 554 LYS B CA 1
ATOM 3333 C C . LYS B 1 227 ? 11.081 -60.220 -2.946 1.00 51.28 554 LYS B C 1
ATOM 3334 O O . LYS B 1 227 ? 11.783 -60.812 -3.796 1.00 50.28 554 LYS B O 1
ATOM 3340 N N . LEU B 1 228 ? 11.116 -58.907 -2.724 1.00 48.84 555 LEU B N 1
ATOM 3341 C CA . LEU B 1 228 ? 11.972 -57.991 -3.435 1.00 45.91 555 LEU B CA 1
ATOM 3342 C C . LEU B 1 228 ? 13.475 -58.339 -3.291 1.00 43.32 555 LEU B C 1
ATOM 3343 O O . LEU B 1 228 ? 14.200 -58.486 -4.308 1.00 40.95 555 LEU B O 1
ATOM 3348 N N . LEU B 1 229 ? 13.931 -58.465 -2.044 1.00 42.50 556 LEU B N 1
ATOM 3349 C CA . LEU B 1 229 ? 15.318 -58.825 -1.770 1.00 41.72 556 LEU B CA 1
ATOM 3350 C C . LEU B 1 229 ? 15.629 -60.246 -2.201 1.00 42.74 556 LEU B C 1
ATOM 3351 O O . LEU B 1 229 ? 16.788 -60.528 -2.542 1.00 41.68 556 LEU B O 1
ATOM 3356 N N . GLY B 1 230 ? 14.604 -61.120 -2.207 1.00 44.41 557 GLY B N 1
ATOM 3357 C CA . GLY B 1 230 ? 14.725 -62.482 -2.773 1.00 44.23 557 GLY B CA 1
ATOM 3358 C C . GLY B 1 230 ? 15.091 -62.581 -4.254 1.00 42.90 557 GLY B C 1
ATOM 3359 O O . GLY B 1 230 ? 15.591 -63.623 -4.713 1.00 43.38 557 GLY B O 1
ATOM 3360 N N . LYS B 1 231 ? 14.872 -61.509 -5.007 1.00 41.79 558 LYS B N 1
ATOM 3361 C CA . LYS B 1 231 ? 15.348 -61.463 -6.395 1.00 41.33 558 LYS B CA 1
ATOM 3362 C C . LYS B 1 231 ? 16.877 -61.432 -6.521 1.00 40.46 558 LYS B C 1
ATOM 3363 O O . LYS B 1 231 ? 17.428 -61.874 -7.535 1.00 42.72 558 LYS B O 1
ATOM 3369 N N . LEU B 1 232 ? 17.562 -60.909 -5.505 1.00 39.70 559 LEU B N 1
ATOM 3370 C CA . LEU B 1 232 ? 19.032 -60.821 -5.523 1.00 37.93 559 LEU B CA 1
ATOM 3371 C C . LEU B 1 232 ? 19.783 -62.176 -5.618 1.00 38.97 559 LEU B C 1
ATOM 3372 O O . LEU B 1 232 ? 20.629 -62.295 -6.509 1.00 38.05 559 LEU B O 1
ATOM 3377 N N . PRO B 1 233 ? 19.477 -63.191 -4.732 1.00 39.48 560 PRO B N 1
ATOM 3378 C CA . PRO B 1 233 ? 20.154 -64.498 -4.857 1.00 40.30 560 PRO B CA 1
ATOM 3379 C C . PRO B 1 233 ? 19.962 -65.154 -6.227 1.00 39.98 560 PRO B C 1
ATOM 3380 O O . PRO B 1 233 ? 20.897 -65.781 -6.716 1.00 41.31 560 PRO B O 1
ATOM 3384 N N . GLU B 1 234 ? 18.785 -64.982 -6.841 1.00 40.00 561 GLU B N 1
ATOM 3385 C CA . GLU B 1 234 ? 18.494 -65.452 -8.197 1.00 40.36 561 GLU B CA 1
ATOM 3386 C C . GLU B 1 234 ? 19.451 -64.877 -9.277 1.00 38.14 561 GLU B C 1
ATOM 3387 O O . GLU B 1 234 ? 19.723 -65.525 -10.278 1.00 36.45 561 GLU B O 1
ATOM 3393 N N . LEU B 1 235 ? 19.966 -63.668 -9.058 1.00 37.55 562 LEU B N 1
ATOM 3394 C CA . LEU B 1 235 ? 20.973 -63.102 -9.950 1.00 35.34 562 LEU B CA 1
ATOM 3395 C C . LEU B 1 235 ? 22.256 -63.917 -10.002 1.00 35.94 562 LEU B C 1
ATOM 3396 O O . LEU B 1 235 ? 22.948 -63.884 -11.029 1.00 34.24 562 LEU B O 1
ATOM 3401 N N . ARG B 1 236 ? 22.589 -64.621 -8.925 1.00 36.43 563 ARG B N 1
ATOM 3402 C CA . ARG B 1 236 ? 23.821 -65.418 -8.942 1.00 37.45 563 ARG B CA 1
ATOM 3403 C C . ARG B 1 236 ? 23.800 -66.518 -10.037 1.00 36.44 563 ARG B C 1
ATOM 3404 O O . ARG B 1 236 ? 24.769 -66.664 -10.812 1.00 34.34 563 ARG B O 1
ATOM 3412 N N . THR B 1 237 ? 22.683 -67.251 -10.088 1.00 35.02 564 THR B N 1
ATOM 3413 C CA . THR B 1 237 ? 22.456 -68.266 -11.105 1.00 35.55 564 THR B CA 1
ATOM 3414 C C . THR B 1 237 ? 22.509 -67.688 -12.509 1.00 32.77 564 THR B C 1
ATOM 3415 O O . THR B 1 237 ? 23.159 -68.280 -13.383 1.00 32.55 564 THR B O 1
ATOM 3419 N N . LEU B 1 238 ? 21.855 -66.539 -12.707 1.00 30.15 565 LEU B N 1
ATOM 3420 C CA . LEU B 1 238 ? 21.887 -65.852 -14.000 1.00 29.95 565 LEU B CA 1
ATOM 3421 C C . LEU B 1 238 ? 23.298 -65.459 -14.420 1.00 28.92 565 LEU B C 1
ATOM 3422 O O . LEU B 1 238 ? 23.644 -65.490 -15.627 1.00 29.06 565 LEU B O 1
ATOM 3427 N N . CYS B 1 239 ? 24.119 -65.101 -13.427 1.00 28.85 566 CYS B N 1
ATOM 3428 C CA . CYS B 1 239 ? 25.498 -64.748 -13.653 1.00 28.39 566 CYS B CA 1
ATOM 3429 C C . CYS B 1 239 ? 26.295 -65.959 -14.129 1.00 29.32 566 CYS B C 1
ATOM 3430 O O . CYS B 1 239 ? 26.983 -65.886 -15.146 1.00 28.45 566 CYS B O 1
ATOM 3433 N N . THR B 1 240 ? 26.153 -67.065 -13.414 1.00 29.90 567 THR B N 1
ATOM 3434 C CA . THR B 1 240 ? 26.800 -68.325 -13.769 1.00 32.01 567 THR B CA 1
ATOM 3435 C C . THR B 1 240 ? 26.425 -68.760 -15.193 1.00 31.67 567 THR B C 1
ATOM 3436 O O . THR B 1 240 ? 27.317 -69.229 -15.930 1.00 31.57 567 THR B O 1
ATOM 3440 N N . GLN B 1 241 ? 25.153 -68.579 -15.576 1.00 31.43 568 GLN B N 1
ATOM 3441 C CA . GLN B 1 241 ? 24.764 -68.942 -16.941 1.00 33.13 568 GLN B CA 1
ATOM 3442 C C . GLN B 1 241 ? 25.453 -68.077 -17.981 1.00 30.77 568 GLN B C 1
ATOM 3443 O O . GLN B 1 241 ? 25.866 -68.603 -19.023 1.00 31.12 568 GLN B O 1
ATOM 3449 N N . GLY B 1 242 ? 25.646 -66.796 -17.655 1.00 30.03 569 GLY B N 1
ATOM 3450 C CA . GLY B 1 242 ? 26.414 -65.914 -18.516 1.00 28.60 569 GLY B CA 1
ATOM 3451 C C . GLY B 1 242 ? 27.882 -66.268 -18.610 1.00 29.05 569 GLY B C 1
ATOM 3452 O O . GLY B 1 242 ? 28.476 -66.237 -19.698 1.00 30.54 569 GLY B O 1
ATOM 3453 N N . LEU B 1 243 ? 28.477 -66.579 -17.474 1.00 28.28 570 LEU B N 1
ATOM 3454 C CA . LEU B 1 243 ? 29.874 -67.007 -17.416 1.00 29.69 570 LEU B CA 1
ATOM 3455 C C . LEU B 1 243 ? 30.108 -68.282 -18.234 1.00 29.59 570 LEU B C 1
ATOM 3456 O O . LEU B 1 243 ? 31.083 -68.367 -18.950 1.00 29.34 570 LEU B O 1
ATOM 3461 N N . GLN B 1 244 ? 29.190 -69.244 -18.143 1.00 30.25 571 GLN B N 1
ATOM 3462 C CA . GLN B 1 244 ? 29.258 -70.457 -18.973 1.00 32.09 571 GLN B CA 1
ATOM 3463 C C . GLN B 1 244 ? 29.287 -70.172 -20.487 1.00 31.70 571 GLN B C 1
ATOM 3464 O O . GLN B 1 244 ? 30.012 -70.827 -21.239 1.00 32.22 571 GLN B O 1
ATOM 3470 N N . ARG B 1 245 ? 28.505 -69.189 -20.917 1.00 30.71 572 ARG B N 1
ATOM 3471 C CA . ARG B 1 245 ? 28.495 -68.789 -22.344 1.00 31.24 572 ARG B CA 1
ATOM 3472 C C . ARG B 1 245 ? 29.860 -68.205 -22.773 1.00 30.32 572 ARG B C 1
ATOM 3473 O O . ARG B 1 245 ? 30.413 -68.573 -23.819 1.00 31.73 572 ARG B O 1
ATOM 3481 N N . ILE B 1 246 ? 30.414 -67.320 -21.950 1.00 28.67 573 ILE B N 1
ATOM 3482 C CA . ILE B 1 246 ? 31.723 -66.753 -22.219 1.00 28.51 573 ILE B CA 1
ATOM 3483 C C . ILE B 1 246 ? 32.794 -67.848 -22.243 1.00 28.86 573 ILE B C 1
ATOM 3484 O O . ILE B 1 246 ? 33.669 -67.844 -23.143 1.00 29.46 573 ILE B O 1
ATOM 3489 N N . PHE B 1 247 ? 32.732 -68.750 -21.242 1.00 27.43 574 PHE B N 1
ATOM 3490 C CA . PHE B 1 247 ? 33.602 -69.922 -21.166 1.00 28.29 574 PHE B CA 1
ATOM 3491 C C . PHE B 1 247 ? 33.544 -70.713 -22.468 1.00 28.79 574 PHE B C 1
ATOM 3492 O O . PHE B 1 247 ? 34.583 -71.062 -23.027 1.00 30.03 574 PHE B O 1
ATOM 3500 N N . TYR B 1 248 ? 32.335 -71.023 -22.918 1.00 28.52 575 TYR B N 1
ATOM 3501 C CA . TYR B 1 248 ? 32.141 -71.775 -24.139 1.00 30.32 575 TYR B CA 1
ATOM 3502 C C . TYR B 1 248 ? 32.812 -71.057 -25.333 1.00 31.14 575 TYR B C 1
ATOM 3503 O O . TYR B 1 248 ? 33.629 -71.678 -26.057 1.00 31.56 575 TYR B O 1
ATOM 3512 N N . LEU B 1 249 ? 32.466 -69.771 -25.518 1.00 30.83 576 LEU B N 1
ATOM 3513 C CA . LEU B 1 249 ? 32.994 -68.996 -26.649 1.00 32.53 576 LEU B CA 1
ATOM 3514 C C . LEU B 1 249 ? 34.508 -68.919 -26.634 1.00 33.96 576 LEU B C 1
ATOM 3515 O O . LEU B 1 249 ? 35.169 -69.091 -27.692 1.00 36.19 576 LEU B O 1
ATOM 3520 N N . LYS B 1 250 ? 35.063 -68.707 -25.436 1.00 34.40 577 LYS B N 1
ATOM 3521 C CA . LYS B 1 250 ? 36.532 -68.689 -25.278 1.00 36.51 577 LYS B CA 1
ATOM 3522 C C . LYS B 1 250 ? 37.208 -70.007 -25.644 1.00 38.18 577 LYS B C 1
ATOM 3523 O O . LYS B 1 250 ? 38.228 -70.043 -26.356 1.00 38.81 577 LYS B O 1
ATOM 3529 N N . LEU B 1 251 ? 36.625 -71.104 -25.170 1.00 38.86 578 LEU B N 1
ATOM 3530 C CA . LEU B 1 251 ? 37.162 -72.397 -25.494 1.00 40.54 578 LEU B CA 1
ATOM 3531 C C . LEU B 1 251 ? 36.949 -72.778 -26.943 1.00 41.10 578 LEU B C 1
ATOM 3532 O O . LEU B 1 251 ? 37.823 -73.373 -27.560 1.00 42.60 578 LEU B O 1
ATOM 3537 N N . GLU B 1 252 ? 35.822 -72.393 -27.514 1.00 40.60 579 GLU B N 1
ATOM 3538 C CA . GLU B 1 252 ? 35.574 -72.678 -28.921 1.00 42.59 579 GLU B CA 1
ATOM 3539 C C . GLU B 1 252 ? 36.598 -71.946 -29.774 1.00 44.02 579 GLU B C 1
ATOM 3540 O O . GLU B 1 252 ? 37.157 -72.529 -30.731 1.00 44.88 579 GLU B O 1
ATOM 3546 N N . ASP B 1 253 ? 36.881 -70.689 -29.410 1.00 43.39 580 ASP B N 1
ATOM 3547 C CA . ASP B 1 253 ? 37.994 -69.967 -29.998 1.00 44.87 580 ASP B CA 1
ATOM 3548 C C . ASP B 1 253 ? 37.809 -69.668 -31.491 1.00 46.79 580 ASP B C 1
ATOM 3549 O O . ASP B 1 253 ? 38.789 -69.593 -32.238 1.00 49.09 580 ASP B O 1
ATOM 3554 N N . LEU B 1 254 ? 36.560 -69.581 -31.927 1.00 46.64 581 LEU B N 1
ATOM 3555 C CA . LEU B 1 254 ? 36.253 -69.209 -33.284 1.00 48.10 581 LEU B CA 1
ATOM 3556 C C . LEU B 1 254 ? 35.978 -67.706 -33.332 1.00 47.17 581 LEU B C 1
ATOM 3557 O O . LEU B 1 254 ? 36.413 -67.031 -34.258 1.00 48.49 581 LEU B O 1
ATOM 3562 N N . VAL B 1 255 ? 35.286 -67.172 -32.330 1.00 45.50 582 VAL B N 1
ATOM 3563 C CA . VAL B 1 255 ? 35.146 -65.703 -32.115 1.00 44.67 582 VAL B CA 1
ATOM 3564 C C . VAL B 1 255 ? 35.579 -65.316 -30.683 1.00 42.87 582 VAL B C 1
ATOM 3565 O O . VAL B 1 255 ? 34.761 -65.269 -29.771 1.00 40.66 582 VAL B O 1
ATOM 3569 N N . PRO B 1 256 ? 36.878 -65.080 -30.484 1.00 44.41 583 PRO B N 1
ATOM 3570 C CA . PRO B 1 256 ? 37.457 -64.957 -29.141 1.00 43.55 583 PRO B CA 1
ATOM 3571 C C . PRO B 1 256 ? 36.987 -63.677 -28.451 1.00 42.02 583 PRO B C 1
ATOM 3572 O O . PRO B 1 256 ? 36.716 -62.709 -29.130 1.00 44.59 583 PRO B O 1
ATOM 3576 N N . PRO B 1 257 ? 36.857 -63.677 -27.115 1.00 40.75 584 PRO B N 1
ATOM 3577 C CA . PRO B 1 257 ? 36.360 -62.439 -26.473 1.00 38.52 584 PRO B CA 1
ATOM 3578 C C . PRO B 1 257 ? 37.407 -61.313 -26.541 1.00 38.60 584 PRO B C 1
ATOM 3579 O O . PRO B 1 257 ? 38.594 -61.592 -26.652 1.00 40.46 584 PRO B O 1
ATOM 3583 N N . PRO B 1 258 ? 36.972 -60.052 -26.507 1.00 36.75 585 PRO B N 1
ATOM 3584 C CA . PRO B 1 258 ? 38.011 -59.022 -26.491 1.00 37.02 585 PRO B CA 1
ATOM 3585 C C . PRO B 1 258 ? 38.721 -58.988 -25.122 1.00 36.61 585 PRO B C 1
ATOM 3586 O O . PRO B 1 258 ? 38.234 -59.535 -24.104 1.00 34.51 585 PRO B O 1
ATOM 3590 N N . ALA B 1 259 ? 39.854 -58.298 -25.114 1.00 37.90 586 ALA B N 1
ATOM 3591 C CA . ALA B 1 259 ? 40.770 -58.224 -23.983 1.00 38.53 586 ALA B CA 1
ATOM 3592 C C . ALA B 1 259 ? 40.095 -57.874 -22.651 1.00 36.27 586 ALA B C 1
ATOM 3593 O O . ALA B 1 259 ? 40.398 -58.488 -21.619 1.00 36.07 586 ALA B O 1
ATOM 3595 N N . ILE B 1 260 ? 39.162 -56.943 -22.665 1.00 34.97 587 ILE B N 1
ATOM 3596 C CA . ILE B 1 260 ? 38.550 -56.519 -21.423 1.00 34.48 587 ILE B CA 1
ATOM 3597 C C . ILE B 1 260 ? 37.618 -57.583 -20.804 1.00 33.04 587 ILE B C 1
ATOM 3598 O O . ILE B 1 260 ? 37.524 -57.723 -19.558 1.00 32.22 587 ILE B O 1
ATOM 3603 N N . ILE B 1 261 ? 36.986 -58.375 -21.662 1.00 32.07 588 ILE B N 1
ATOM 3604 C CA . ILE B 1 261 ? 36.178 -59.541 -21.218 1.00 30.83 588 ILE B CA 1
ATOM 3605 C C . ILE B 1 261 ? 37.101 -60.640 -20.678 1.00 31.51 588 ILE B C 1
ATOM 3606 O O . ILE B 1 261 ? 36.854 -61.165 -19.597 1.00 30.43 588 ILE B O 1
ATOM 3611 N N . ASP B 1 262 ? 38.168 -60.927 -21.417 1.00 32.95 589 ASP B N 1
ATOM 3612 C CA . ASP B 1 262 ? 39.160 -61.902 -21.016 1.00 35.46 589 ASP B CA 1
ATOM 3613 C C . ASP B 1 262 ? 39.733 -61.596 -19.628 1.00 36.13 589 ASP B C 1
ATOM 3614 O O . ASP B 1 262 ? 39.788 -62.465 -18.768 1.00 35.30 589 ASP B O 1
ATOM 3619 N N . LYS B 1 263 ? 40.156 -60.343 -19.449 1.00 36.37 590 LYS B N 1
ATOM 3620 C CA . LYS B 1 263 ? 40.720 -59.887 -18.196 1.00 38.59 590 LYS B CA 1
ATOM 3621 C C . LYS B 1 263 ? 39.721 -60.044 -17.017 1.00 35.01 590 LYS B C 1
ATOM 3622 O O . LYS B 1 263 ? 40.064 -60.646 -16.014 1.00 34.83 590 LYS B O 1
ATOM 3628 N N . LEU B 1 264 ? 38.508 -59.537 -17.172 1.00 32.88 591 LEU B N 1
ATOM 3629 C CA . LEU B 1 264 ? 37.489 -59.659 -16.126 1.00 32.12 591 LEU B CA 1
ATOM 3630 C C . LEU B 1 264 ? 37.136 -61.143 -15.842 1.00 30.90 591 LEU B C 1
ATOM 3631 O O . LEU B 1 264 ? 37.004 -61.540 -14.663 1.00 28.42 591 LEU B O 1
ATOM 3636 N N . PHE B 1 265 ? 37.031 -61.939 -16.923 1.00 30.37 592 PHE B N 1
ATOM 3637 C CA . PHE B 1 265 ? 36.718 -63.368 -16.815 1.00 30.98 592 PHE B CA 1
ATOM 3638 C C . PHE B 1 265 ? 37.808 -64.057 -15.990 1.00 32.72 592 PHE B C 1
ATOM 3639 O O . PHE B 1 265 ? 37.513 -64.730 -14.994 1.00 32.68 592 PHE B O 1
ATOM 3647 N N . LEU B 1 266 ? 39.065 -63.890 -16.420 1.00 34.80 593 LEU B N 1
ATOM 3648 C CA . LEU B 1 266 ? 40.214 -64.533 -15.774 1.00 36.91 593 LEU B CA 1
ATOM 3649 C C . LEU B 1 266 ? 40.437 -64.063 -14.321 1.00 38.16 593 LEU B C 1
ATOM 3650 O O . LEU B 1 266 ? 40.740 -64.874 -13.463 1.00 39.21 593 LEU B O 1
ATOM 3655 N N . ASP B 1 267 ? 40.296 -62.762 -14.058 1.00 37.69 594 ASP B N 1
ATOM 3656 C CA . ASP B 1 267 ? 40.458 -62.193 -12.700 1.00 39.75 594 ASP B CA 1
ATOM 3657 C C . ASP B 1 267 ? 39.445 -62.750 -11.681 1.00 39.11 594 ASP B C 1
ATOM 3658 O O . ASP B 1 267 ? 39.792 -62.972 -10.525 1.00 40.79 594 ASP B O 1
ATOM 3663 N N . THR B 1 268 ? 38.219 -62.991 -12.130 1.00 36.91 595 THR B N 1
ATOM 3664 C CA . THR B 1 268 ? 37.122 -63.231 -11.197 1.00 36.57 595 THR B CA 1
ATOM 3665 C C . THR B 1 268 ? 36.890 -64.705 -11.069 1.00 37.60 595 THR B C 1
ATOM 3666 O O . THR B 1 268 ? 36.094 -65.110 -10.197 1.00 38.11 595 THR B O 1
ATOM 3670 N N . LEU B 1 269 ? 37.512 -65.535 -11.915 1.00 38.23 596 LEU B N 1
ATOM 3671 C CA . LEU B 1 269 ? 37.245 -66.992 -11.851 1.00 39.67 596 LEU B CA 1
ATOM 3672 C C . LEU B 1 269 ? 37.675 -67.652 -10.532 1.00 42.43 596 LEU B C 1
ATOM 3673 O O . LEU B 1 269 ? 38.848 -67.548 -10.152 1.00 44.19 596 LEU B O 1
ATOM 3678 N N . PRO B 1 270 ? 36.739 -68.386 -9.873 1.00 43.53 597 PRO B N 1
ATOM 3679 C CA . PRO B 1 270 ? 36.987 -69.023 -8.579 1.00 45.35 597 PRO B CA 1
ATOM 3680 C C . PRO B 1 270 ? 37.877 -70.223 -8.641 1.00 46.83 597 PRO B C 1
ATOM 3681 O O . PRO B 1 270 ? 38.076 -70.818 -7.598 1.00 50.55 597 PRO B O 1
ATOM 3685 N N . PHE B 1 271 ? 38.428 -70.573 -9.812 1.00 45.70 598 PHE B N 1
ATOM 3686 C CA . PHE B 1 271 ? 39.384 -71.699 -9.893 1.00 48.36 598 PHE B CA 1
ATOM 3687 C C . PHE B 1 271 ? 40.310 -71.532 -11.097 1.00 48.79 598 PHE B C 1
ATOM 3688 O O . PHE B 1 271 ? 41.223 -72.346 -11.314 1.00 51.77 598 PHE B O 1
#

Radius of gyration: 24.0 Å; Cα contacts (8 Å, |Δi|>4): 616; chains: 2; bounding box: 53×68×51 Å

Foldseek 3Di:
DDQLVLLLCLLVVLADDPVDADAPPADLDDDLDPVLQVVLLVLLVVQLVSVLSSQVSRPLLVVFPPVQNCQLSLVLSQLLQLLSQLQPADLVSQWTQGRVRYTYHLVSNCSNLPCLSVVSSVLSVVVVVLVQDSSLSSLLSNLSRLDDDPPGPCNVSSVVSNVVSLVSNQVVQCVVVVNDGDVVSSVVSNVSSVVSVVSSVSSLVSLVVCCVVVPPHRPPVCVVSSVVPDPD/DDDDQLVLLLVLLVVLADDPVQADCPPADLDDVLPLQVVLLVLLVVQLVSVLSSQVSRPLLVVFPPVQNCLLSLQLSQLLQLLSQLQPADLVSQWGAGRSNYTYGLVSNCHRQNCLSVVSSVLSVVLVVLVQDSSLSSLLSNLSRLDDDPPGPCNVSSVVSNVSSLVSNQVVQCVVVVNDGDVVSSVVSNVSSVVSVVSSVSRLVSLVVCCVVVPNHRDPVCVVSSVVNDPD

B-factor: mean 40.9, std 12.99, range [20.43, 101.45]

GO terms:
  GO:1990837 sequence-specific double-stranded DNA binding (F, IDA)
  GO:0005634 nucleus (C, IDA)
  GO:0001764 neuron migration (P, TAS)
  GO:0004879 nuclear receptor activity (F, TAS)
  GO:0008013 beta-catenin binding (F, TAS)
  GO:0005634 nucleus (C, TAS)
  GO:0003677 DNA binding (F, TAS)
  GO:0045944 positive regulation of transcription by RNA polymerase II (P, TAS)
  GO:0032991 protein-containing complex (C, TAS)
  GO:1904948 midbrain dopaminergic neuron differentiation (P, TAS)
  GO:0060070 canonical Wnt signaling pathway (P, TAS)
  GO:0046965 nuclear retinoid X receptor binding (F, TAS)
  GO:0000122 negative regulation of transcription by RNA polymerase II (P, TAS)
  GO:2001234 negative regulation of apoptotic signaling pathway (P, IMP)
  GO:0000122 negative regulation of transcription by RNA polymerase II (P, IMP)
  GO:0005654 nucleoplasm (C, TAS)
  GO:0005515 protein binding (F, IPI)
  GO:0016607 nuclear speck (C, IDA)
  GO:0006351 DNA-templated transcription (P, IDA)
  GO:0005634 nucleus (C, EXP)